Protein AF-A0A7S3UXG7-F1 (afdb_monomer)

Structure (mmCIF, N/CA/C/O backbone):
data_AF-A0A7S3UXG7-F1
#
_entry.id   AF-A0A7S3UXG7-F1
#
loop_
_atom_site.group_PDB
_atom_site.id
_atom_site.type_symbol
_atom_site.label_atom_id
_atom_site.label_alt_id
_atom_site.label_comp_id
_atom_site.label_asym_id
_atom_site.label_entity_id
_atom_site.label_seq_id
_atom_site.pdbx_PDB_ins_code
_atom_site.Cartn_x
_atom_site.Cartn_y
_atom_site.Cartn_z
_atom_site.occupancy
_atom_site.B_iso_or_equiv
_atom_site.auth_seq_id
_atom_site.auth_comp_id
_atom_site.auth_asym_id
_atom_site.auth_atom_id
_atom_site.pdbx_PDB_model_num
ATOM 1 N N . MET A 1 1 ? -5.770 1.555 41.214 1.00 48.66 1 MET A N 1
ATOM 2 C CA . MET A 1 1 ? -6.324 1.442 39.848 1.00 48.66 1 MET A CA 1
ATOM 3 C C . MET A 1 1 ? -5.325 0.732 38.926 1.00 48.66 1 MET A C 1
ATOM 5 O O . MET A 1 1 ? -5.160 1.152 37.795 1.00 48.66 1 MET A O 1
ATOM 9 N N . ALA A 1 2 ? -4.625 -0.310 39.402 1.00 50.09 2 ALA A N 1
ATOM 10 C CA . ALA A 1 2 ? -3.543 -0.955 38.643 1.00 50.09 2 ALA A CA 1
ATOM 11 C C . ALA A 1 2 ? -4.028 -2.058 37.677 1.00 50.09 2 ALA A C 1
ATOM 13 O O . ALA A 1 2 ? -3.223 -2.571 36.914 1.00 50.09 2 ALA A O 1
ATOM 14 N N . ASP A 1 3 ? -5.332 -2.357 37.670 1.00 77.38 3 ASP A N 1
ATOM 15 C CA . ASP A 1 3 ? -5.885 -3.589 37.086 1.00 77.38 3 ASP A CA 1
ATOM 16 C C . ASP A 1 3 ? -7.033 -3.326 36.084 1.00 77.38 3 ASP A C 1
ATOM 18 O O . ASP A 1 3 ? -7.837 -4.210 35.807 1.00 77.38 3 ASP A O 1
ATOM 22 N N . TYR A 1 4 ? -7.179 -2.089 35.589 1.00 90.50 4 TYR A N 1
ATOM 23 C CA . TYR A 1 4 ? -8.139 -1.779 34.521 1.00 90.50 4 TYR A CA 1
ATOM 24 C C . TYR A 1 4 ? -7.424 -1.732 33.177 1.00 90.50 4 TYR A C 1
ATOM 26 O O . TYR A 1 4 ? -6.320 -1.177 33.080 1.00 90.50 4 TYR A O 1
ATOM 34 N N . ARG A 1 5 ? -8.060 -2.287 32.140 1.00 92.25 5 ARG A N 1
ATOM 35 C CA . ARG A 1 5 ? -7.442 -2.393 30.818 1.00 92.25 5 ARG A CA 1
ATOM 36 C C . ARG A 1 5 ? -8.403 -2.110 29.677 1.00 92.25 5 ARG A C 1
ATOM 38 O O . ARG A 1 5 ? -9.498 -2.653 29.658 1.00 92.25 5 ARG A O 1
ATOM 45 N N . ALA A 1 6 ? -7.992 -1.301 28.708 1.00 94.88 6 ALA A N 1
ATOM 46 C CA . ALA A 1 6 ? -8.701 -1.186 27.437 1.00 94.88 6 ALA A CA 1
ATOM 47 C C . ALA A 1 6 ? -8.542 -2.476 26.623 1.00 94.88 6 ALA A C 1
ATOM 49 O O . ALA A 1 6 ? -7.420 -2.925 26.391 1.00 94.88 6 ALA A O 1
ATOM 50 N N . LEU A 1 7 ? -9.663 -3.075 26.220 1.00 95.19 7 LEU A N 1
ATOM 51 C CA . LEU A 1 7 ? -9.687 -4.386 25.571 1.00 95.19 7 LEU A CA 1
ATOM 52 C C . LEU A 1 7 ? -9.819 -4.270 24.063 1.00 95.19 7 LEU A C 1
ATOM 54 O O . LEU A 1 7 ? -8.951 -4.720 23.323 1.00 95.19 7 LEU A O 1
ATOM 58 N N . HIS A 1 8 ? -10.923 -3.691 23.607 1.00 97.06 8 HIS A N 1
ATOM 59 C CA . HIS A 1 8 ? -11.202 -3.579 22.188 1.00 97.06 8 HIS A CA 1
ATOM 60 C C . HIS A 1 8 ? -12.218 -2.486 21.884 1.00 97.06 8 HIS A C 1
ATOM 62 O O . HIS A 1 8 ? -12.959 -2.031 22.761 1.00 97.06 8 HIS A O 1
ATOM 68 N N . TRP A 1 9 ? -12.259 -2.105 20.609 1.00 97.88 9 TRP A N 1
ATOM 69 C CA . TRP A 1 9 ? -13.342 -1.327 20.024 1.00 97.88 9 TRP A CA 1
ATOM 70 C C . TRP A 1 9 ? -14.165 -2.205 19.082 1.00 97.88 9 TRP A C 1
ATOM 72 O O . TRP A 1 9 ? -13.602 -2.914 18.246 1.00 97.88 9 TRP A O 1
ATOM 82 N N . VAL A 1 10 ? -15.489 -2.148 19.207 1.00 97.19 10 VAL A N 1
ATOM 83 C CA . VAL A 1 10 ? -16.420 -2.889 18.349 1.00 97.19 10 VAL A CA 1
ATOM 84 C C . VAL A 1 10 ? -16.705 -2.103 17.070 1.00 97.19 10 VAL A C 1
ATOM 86 O O . VAL A 1 10 ? -17.111 -0.943 17.125 1.00 97.19 10 VAL A O 1
ATOM 89 N N . LEU A 1 11 ? -16.544 -2.751 15.920 1.00 96.50 11 LEU A N 1
ATOM 90 C CA . LEU A 1 11 ? -16.871 -2.236 14.592 1.00 96.50 11 LEU A CA 1
ATOM 91 C C . LEU A 1 11 ? -17.952 -3.097 13.947 1.00 96.50 11 LEU A C 1
ATOM 93 O O . LEU A 1 11 ? -17.881 -4.325 13.978 1.00 96.50 11 LEU A O 1
ATOM 97 N N . LYS A 1 12 ? -18.938 -2.460 13.318 1.00 94.19 12 LYS A N 1
ATOM 98 C CA . LYS A 1 12 ? -19.979 -3.149 12.551 1.00 94.19 12 LYS A CA 1
ATOM 99 C C . LYS A 1 12 ? -19.610 -3.116 11.077 1.00 94.19 12 LYS A C 1
ATOM 101 O O . LYS A 1 12 ? -19.505 -2.046 10.490 1.00 94.19 12 LYS A O 1
ATOM 106 N N . ILE A 1 13 ? -19.436 -4.286 10.480 1.00 92.88 13 ILE A N 1
ATOM 107 C CA . ILE A 1 13 ? -18.921 -4.417 9.113 1.00 92.88 13 ILE A CA 1
ATOM 108 C C . ILE A 1 13 ? -19.929 -5.119 8.201 1.00 92.88 13 ILE A C 1
ATOM 110 O O . ILE A 1 13 ? -20.633 -6.038 8.629 1.00 92.88 13 ILE A O 1
ATOM 114 N N . GLY A 1 14 ? -20.021 -4.666 6.952 1.00 87.38 14 GLY A N 1
ATOM 115 C CA . GLY A 1 14 ? -20.917 -5.210 5.933 1.00 87.38 14 GLY A CA 1
ATOM 116 C C . GLY A 1 14 ? -20.249 -6.236 5.016 1.00 87.38 14 GLY A C 1
ATOM 117 O O . GLY A 1 14 ? -20.929 -7.025 4.360 1.00 87.38 14 GLY A O 1
ATOM 118 N N . ASN A 1 15 ? -18.912 -6.279 4.978 1.00 84.44 15 ASN A N 1
ATOM 119 C CA . ASN A 1 15 ? -18.167 -7.240 4.165 1.00 84.44 15 ASN A CA 1
ATOM 120 C C . ASN A 1 15 ? -16.922 -7.768 4.893 1.00 84.44 15 ASN A C 1
ATOM 122 O O . ASN A 1 15 ? -15.821 -7.248 4.714 1.00 84.44 15 ASN A O 1
ATOM 126 N N . LEU A 1 16 ? -17.086 -8.862 5.650 1.00 88.06 16 LEU A N 1
ATOM 127 C CA . LEU A 1 16 ? -15.996 -9.483 6.411 1.00 88.06 16 LEU A CA 1
ATOM 128 C C . LEU A 1 16 ? -14.800 -9.863 5.542 1.00 88.06 16 LEU A C 1
ATOM 130 O O . LEU A 1 16 ? -13.668 -9.634 5.952 1.00 88.06 16 LEU A O 1
ATOM 134 N N . LYS A 1 17 ? -15.018 -10.378 4.329 1.00 82.81 17 LYS A N 1
ATOM 135 C CA . LYS A 1 17 ? -13.916 -10.757 3.436 1.00 82.81 17 LYS A CA 1
ATOM 136 C C . LYS A 1 17 ? -13.056 -9.552 3.038 1.00 82.81 17 LYS A C 1
ATOM 138 O O . LYS A 1 17 ? -11.830 -9.632 3.083 1.00 82.81 17 LYS A O 1
ATOM 143 N N . LYS A 1 18 ? -13.685 -8.424 2.690 1.00 81.50 18 LYS A N 1
ATOM 144 C CA . LYS A 1 18 ? -12.981 -7.168 2.389 1.00 81.50 18 LYS A CA 1
ATOM 145 C C . LYS A 1 18 ? -12.291 -6.605 3.635 1.00 81.50 18 LYS A C 1
ATOM 147 O O . LYS A 1 18 ? -11.167 -6.118 3.530 1.00 81.50 18 LYS A O 1
ATOM 152 N N . SER A 1 19 ? -12.936 -6.698 4.799 1.00 91.00 19 SER A N 1
ATOM 153 C CA . SER A 1 19 ? -12.344 -6.298 6.077 1.00 91.00 19 SER A CA 1
ATOM 154 C C . SER A 1 19 ? -11.095 -7.116 6.408 1.00 91.00 19 SER A C 1
ATOM 156 O O . SER A 1 19 ? -10.074 -6.525 6.735 1.00 91.00 19 SER A O 1
ATOM 158 N N . MET A 1 20 ? -11.132 -8.445 6.262 1.00 89.38 20 MET A N 1
ATOM 159 C CA . MET A 1 20 ? -9.969 -9.312 6.507 1.00 89.38 20 MET A CA 1
ATOM 160 C C . MET A 1 20 ? -8.801 -8.960 5.601 1.00 89.38 20 MET A C 1
ATOM 162 O O . MET A 1 20 ? -7.705 -8.729 6.100 1.00 89.38 20 MET A O 1
ATOM 166 N N . TYR A 1 21 ? -9.051 -8.794 4.300 1.00 84.69 21 TYR A N 1
ATOM 167 C CA . TYR A 1 21 ? -8.007 -8.365 3.373 1.00 84.69 21 TYR A CA 1
ATOM 168 C C . TYR A 1 21 ? -7.357 -7.049 3.817 1.00 84.69 21 TYR A C 1
ATOM 170 O O . TYR A 1 21 ? -6.138 -6.957 3.908 1.00 84.69 21 TYR A O 1
ATOM 178 N N . PHE A 1 22 ? -8.159 -6.039 4.162 1.00 92.62 22 PHE A N 1
ATOM 179 C CA . PHE A 1 22 ? -7.634 -4.767 4.653 1.00 92.62 22 PHE A CA 1
ATOM 180 C C . PHE A 1 22 ? -6.796 -4.933 5.927 1.00 92.62 22 PHE A C 1
ATOM 182 O O . PHE A 1 22 ? -5.656 -4.479 5.991 1.00 92.62 22 PHE A O 1
ATOM 189 N N . PHE A 1 23 ? -7.337 -5.586 6.951 1.00 95.75 23 PHE A N 1
ATOM 190 C CA . PHE A 1 23 ? -6.658 -5.669 8.237 1.00 95.75 23 PHE A CA 1
ATOM 191 C C . PHE A 1 23 ? -5.385 -6.515 8.182 1.00 95.75 23 PHE A C 1
ATOM 193 O O . PHE A 1 23 ? -4.381 -6.111 8.764 1.00 95.75 23 PHE A O 1
ATOM 200 N N . GLU A 1 24 ? -5.394 -7.634 7.462 1.00 90.75 24 GLU A N 1
ATOM 201 C CA . GLU A 1 24 ? -4.238 -8.528 7.364 1.00 90.75 24 GLU A CA 1
ATOM 202 C C . GLU A 1 24 ? -3.184 -8.006 6.389 1.00 90.75 24 GLU A C 1
ATOM 204 O O . GLU A 1 24 ? -1.995 -8.047 6.693 1.00 90.75 24 GLU A O 1
ATOM 209 N N . LYS A 1 25 ? -3.605 -7.501 5.223 1.00 85.12 25 LYS A N 1
ATOM 210 C CA . LYS A 1 25 ? -2.688 -7.152 4.127 1.00 85.12 25 LYS A CA 1
ATOM 211 C C . LYS A 1 25 ? -2.282 -5.687 4.122 1.00 85.12 25 LYS A C 1
ATOM 213 O O . LYS A 1 25 ? -1.212 -5.367 3.620 1.00 85.12 25 LYS A O 1
ATOM 218 N N . VAL A 1 26 ? -3.105 -4.788 4.667 1.00 89.88 26 VAL A N 1
ATOM 219 C CA . VAL A 1 26 ? -2.778 -3.355 4.746 1.00 89.88 26 VAL A CA 1
ATOM 220 C C . VAL A 1 26 ? -2.238 -3.004 6.126 1.00 89.88 26 VAL A C 1
ATOM 222 O O . VAL A 1 26 ? -1.172 -2.397 6.213 1.00 89.88 26 VAL A O 1
ATOM 225 N N . LEU A 1 27 ? -2.916 -3.416 7.202 1.00 95.94 27 LEU A N 1
ATOM 226 C CA . LEU A 1 27 ? -2.550 -3.032 8.576 1.00 95.94 27 LEU A CA 1
ATOM 227 C C . LEU A 1 27 ? -1.674 -4.054 9.329 1.00 95.94 27 LEU A C 1
ATOM 229 O O . LEU A 1 27 ? -1.274 -3.791 10.465 1.00 95.94 27 LEU A O 1
ATOM 233 N N . ASP A 1 28 ? -1.346 -5.192 8.710 1.00 94.38 28 ASP A N 1
ATOM 234 C CA . ASP A 1 28 ? -0.580 -6.301 9.306 1.00 94.38 28 ASP A CA 1
ATOM 235 C C . ASP A 1 28 ? -1.151 -6.789 10.653 1.00 94.38 28 ASP A C 1
ATOM 237 O O . ASP A 1 28 ? -0.410 -7.104 11.590 1.00 94.38 28 ASP A O 1
ATOM 241 N N . LEU A 1 29 ? -2.478 -6.797 10.787 1.00 94.81 29 LEU A N 1
ATOM 242 C CA . LEU A 1 29 ? -3.178 -7.372 11.934 1.00 94.81 29 LEU A CA 1
ATOM 243 C C . LEU A 1 29 ? -3.470 -8.854 11.695 1.00 94.81 29 LEU A C 1
ATOM 245 O O . LEU A 1 29 ? -3.485 -9.327 10.564 1.00 94.81 29 LEU A O 1
ATOM 249 N N . LYS A 1 30 ? -3.722 -9.595 12.772 1.00 92.50 30 LYS A N 1
ATOM 250 C CA . LYS A 1 30 ? -4.006 -11.031 12.722 1.00 92.50 30 LYS A CA 1
ATOM 251 C C . LYS A 1 30 ? -5.355 -11.331 13.338 1.00 92.50 30 LYS A C 1
ATOM 253 O O . LYS A 1 30 ? -5.694 -10.758 14.375 1.00 92.50 30 LYS A O 1
ATOM 258 N N . VAL A 1 31 ? -6.076 -12.281 12.750 1.00 93.12 31 VAL A N 1
ATOM 259 C CA . VAL A 1 31 ? -7.220 -12.908 13.415 1.00 93.12 31 VAL A CA 1
ATOM 260 C C . VAL A 1 31 ? -6.725 -13.599 14.684 1.00 93.12 31 VAL A C 1
ATOM 262 O O . VAL A 1 31 ? -5.850 -14.462 14.643 1.00 93.12 31 VAL A O 1
ATOM 265 N N . LEU A 1 32 ? -7.272 -13.190 15.824 1.00 92.44 32 LEU A N 1
ATOM 266 C CA . LEU A 1 32 ? -6.944 -13.738 17.139 1.00 92.44 32 LEU A CA 1
ATOM 267 C C . LEU A 1 32 ? -7.900 -14.883 17.485 1.00 92.44 32 LEU A C 1
ATOM 269 O O . LEU A 1 32 ? -7.478 -15.946 17.939 1.00 92.44 32 LEU A O 1
ATOM 273 N N . ARG A 1 33 ? -9.193 -14.674 17.223 1.00 91.06 33 ARG A N 1
ATOM 274 C CA . ARG A 1 33 ? -10.257 -15.676 17.346 1.00 91.06 33 ARG A CA 1
ATOM 275 C C . ARG A 1 33 ? -11.465 -15.281 16.503 1.00 91.06 33 ARG A C 1
ATOM 277 O O . ARG A 1 33 ? -11.687 -14.093 16.249 1.00 91.06 33 ARG A O 1
ATOM 284 N N . HIS A 1 34 ? -12.254 -16.275 16.114 1.00 91.38 34 HIS A N 1
ATOM 285 C CA . HIS A 1 34 ? -13.481 -16.098 15.349 1.00 91.38 34 HIS A CA 1
ATOM 286 C C . HIS A 1 34 ? -14.604 -16.956 15.938 1.00 91.38 34 HIS A C 1
ATOM 288 O O . HIS A 1 34 ? -14.400 -18.119 16.268 1.00 91.38 34 HIS A O 1
ATOM 294 N N . GLU A 1 35 ? -15.791 -16.376 16.086 1.00 87.81 35 GLU A N 1
ATOM 295 C CA . GLU A 1 35 ? -16.951 -17.023 16.698 1.00 87.81 35 GLU A CA 1
ATOM 296 C C . GLU A 1 35 ? -18.197 -16.796 15.835 1.00 87.81 35 GLU A C 1
ATOM 298 O O . GLU A 1 35 ? -18.494 -15.671 15.427 1.00 87.81 35 GLU A O 1
ATOM 303 N N . GLU A 1 36 ? -18.945 -17.869 15.583 1.00 86.88 36 GLU A N 1
ATOM 304 C CA . GLU A 1 36 ? -20.207 -17.856 14.838 1.00 86.88 36 GLU A CA 1
ATOM 305 C C . GLU A 1 36 ? -21.389 -18.025 15.796 1.00 86.88 36 GLU A C 1
ATOM 307 O O . GLU A 1 36 ? -21.421 -18.939 16.624 1.00 86.88 36 GLU A O 1
ATOM 312 N N . PHE A 1 37 ? -22.402 -17.175 15.643 1.00 84.81 37 PHE A N 1
ATOM 313 C CA . PHE A 1 37 ? -23.606 -17.172 16.463 1.00 84.81 37 PHE A CA 1
ATOM 314 C C . PHE A 1 37 ? -24.839 -17.328 15.575 1.00 84.81 37 PHE A C 1
ATOM 316 O O . PHE A 1 37 ? -25.074 -16.560 14.643 1.00 84.81 37 PHE A O 1
ATOM 323 N N . LEU A 1 38 ? -25.668 -18.326 15.883 1.00 82.81 38 LEU A N 1
ATOM 324 C CA . LEU A 1 38 ? -26.863 -18.635 15.088 1.00 82.81 38 LEU A CA 1
ATOM 325 C C . LEU A 1 38 ? -28.061 -17.728 15.411 1.00 82.81 38 LEU A C 1
ATOM 327 O O . LEU A 1 38 ? -29.031 -17.702 14.656 1.00 82.81 38 LEU A O 1
ATOM 331 N N . THR A 1 39 ? -28.004 -16.995 16.523 1.00 79.31 39 THR A N 1
ATOM 332 C CA . THR A 1 39 ? -29.061 -16.095 16.997 1.00 79.31 39 THR A CA 1
ATOM 333 C C . THR A 1 39 ? -28.461 -14.798 17.532 1.00 79.31 39 THR A C 1
ATOM 335 O O . THR A 1 39 ? -27.312 -14.783 17.983 1.00 79.31 39 THR A O 1
ATOM 338 N N . GLY A 1 40 ? -29.255 -13.723 17.533 1.00 78.31 40 GLY A N 1
ATOM 339 C CA . GLY A 1 40 ? -28.877 -12.454 18.159 1.00 78.31 40 GLY A CA 1
ATOM 340 C C . GLY A 1 40 ? -28.509 -12.598 19.642 1.00 78.31 40 GLY A C 1
ATOM 341 O O . GLY A 1 40 ? -28.889 -13.565 20.308 1.00 78.31 40 GLY A O 1
ATOM 342 N N . CYS A 1 41 ? -27.746 -11.634 20.154 1.00 77.31 41 CYS A N 1
ATOM 343 C CA . CYS A 1 41 ? -27.232 -11.649 21.523 1.00 77.31 41 CYS A CA 1
ATOM 344 C C . CYS A 1 41 ? -28.155 -10.899 22.501 1.00 77.31 41 CYS A C 1
ATOM 346 O O . CYS A 1 41 ? -28.606 -9.795 22.202 1.00 77.31 41 CYS A O 1
ATOM 348 N N . GLU A 1 42 ? -28.375 -11.450 23.701 1.00 72.94 42 GLU A N 1
ATOM 349 C CA . GLU A 1 42 ? -29.218 -10.841 24.747 1.00 72.94 42 GLU A CA 1
ATOM 350 C C . GLU A 1 42 ? -28.685 -9.482 25.231 1.00 72.94 42 GLU A C 1
ATOM 352 O O . GLU A 1 42 ? -29.456 -8.541 25.397 1.00 72.94 42 GLU A O 1
ATOM 357 N N . ALA A 1 43 ? -27.363 -9.334 25.362 1.00 70.50 43 ALA A N 1
ATOM 358 C CA . ALA A 1 43 ? -26.721 -8.048 25.662 1.00 70.50 43 ALA A CA 1
ATOM 359 C C . ALA A 1 43 ? -26.606 -7.123 24.441 1.00 70.50 43 ALA A C 1
ATOM 361 O O . ALA A 1 43 ? -25.881 -6.125 24.478 1.00 70.50 43 ALA A O 1
ATOM 362 N N . THR A 1 44 ? -27.283 -7.448 23.335 1.00 80.00 44 THR A N 1
ATOM 363 C CA . THR A 1 44 ? -27.235 -6.692 22.077 1.00 80.00 44 THR A CA 1
ATOM 364 C C . THR A 1 44 ? -25.805 -6.470 21.575 1.00 80.00 44 THR A C 1
ATOM 366 O O . THR A 1 44 ? -25.498 -5.439 20.985 1.00 80.00 44 THR A O 1
ATOM 369 N N . CYS A 1 45 ? -24.899 -7.434 21.802 1.00 78.19 45 CYS A N 1
ATOM 370 C CA . CYS A 1 45 ? -23.504 -7.347 21.348 1.00 78.19 45 CYS A CA 1
ATOM 371 C C . CYS A 1 45 ? -23.396 -7.140 19.834 1.00 78.19 45 CYS A C 1
ATOM 373 O O . CYS A 1 45 ? -22.495 -6.454 19.366 1.00 78.19 45 CYS A O 1
ATOM 375 N N . ASN A 1 46 ? -24.345 -7.685 19.071 1.00 84.62 46 ASN A N 1
ATOM 376 C CA . ASN A 1 46 ? -24.410 -7.494 17.632 1.00 84.62 46 ASN A CA 1
ATOM 377 C C . ASN A 1 46 ? -25.287 -6.305 17.206 1.00 84.62 46 ASN A C 1
ATOM 379 O O . ASN A 1 46 ? -25.430 -6.054 16.013 1.00 84.62 46 ASN A O 1
ATOM 383 N N . GLY A 1 47 ? -25.841 -5.549 18.157 1.00 85.75 47 GLY A N 1
ATOM 384 C CA . GLY A 1 47 ? -26.819 -4.486 17.938 1.00 85.75 47 GLY A CA 1
ATOM 385 C C . GLY A 1 47 ? -28.272 -4.983 18.010 1.00 85.75 47 GLY A C 1
ATOM 386 O O . GLY A 1 47 ? -28.538 -6.049 18.565 1.00 85.75 47 GLY A O 1
ATOM 387 N N . PRO A 1 48 ? -29.238 -4.236 17.443 1.00 85.81 48 PRO A N 1
ATOM 388 C CA . PRO A 1 48 ? -30.669 -4.552 17.525 1.00 85.81 48 PRO A CA 1
ATOM 389 C C . PRO A 1 48 ? -31.109 -5.691 16.579 1.00 85.81 48 PRO A C 1
ATOM 391 O O . PRO A 1 48 ? -32.286 -5.784 16.225 1.00 85.81 48 PRO A O 1
ATOM 394 N N . TYR A 1 49 ? -30.184 -6.536 16.115 1.00 85.62 49 TYR A N 1
ATOM 395 C CA . TYR A 1 49 ? -30.438 -7.525 15.068 1.00 85.62 49 TYR A CA 1
ATOM 396 C C . TYR A 1 49 ? -30.618 -8.926 15.661 1.00 85.62 49 TYR A C 1
ATOM 398 O O . TYR A 1 49 ? -29.780 -9.422 16.408 1.00 85.62 49 TYR A O 1
ATOM 406 N N . ALA A 1 50 ? -31.712 -9.593 15.294 1.00 81.56 50 ALA A N 1
ATOM 407 C CA . ALA A 1 50 ? -32.058 -10.916 15.823 1.00 81.56 50 ALA A CA 1
ATOM 408 C C . ALA A 1 50 ? -31.424 -12.093 15.051 1.00 81.56 50 ALA A C 1
ATOM 410 O O . ALA A 1 50 ? -31.515 -13.236 15.500 1.00 81.56 50 ALA A O 1
ATOM 411 N N . GLY A 1 51 ? -30.840 -11.825 13.878 1.00 82.94 51 GLY A N 1
ATOM 412 C CA . GLY A 1 51 ? -30.311 -12.838 12.963 1.00 82.94 51 GLY A CA 1
ATOM 413 C C . GLY A 1 51 ? -28.983 -13.457 13.401 1.00 82.94 51 GLY A C 1
ATOM 414 O O . GLY A 1 51 ? -28.423 -13.110 14.441 1.00 82.94 51 GLY A O 1
ATOM 415 N N . ALA A 1 52 ? -28.482 -14.378 12.576 1.00 86.19 52 ALA A N 1
ATOM 416 C CA . ALA A 1 52 ? -27.140 -14.922 12.729 1.00 86.19 52 ALA A CA 1
ATOM 417 C C . ALA A 1 52 ? -26.085 -13.824 12.534 1.00 86.19 52 ALA A C 1
ATOM 419 O O . ALA A 1 52 ? -26.276 -12.882 11.756 1.00 86.19 52 ALA A O 1
ATOM 420 N N . TRP A 1 53 ? -24.959 -13.963 13.221 1.00 90.06 53 TRP A N 1
ATOM 421 C CA . TRP A 1 53 ? -23.855 -13.012 13.178 1.00 90.06 53 TRP A CA 1
ATOM 422 C C . TRP A 1 53 ? -22.545 -13.706 13.539 1.00 90.06 53 TRP A C 1
ATOM 424 O O . TRP A 1 53 ? -22.541 -14.803 14.094 1.00 90.06 53 TRP A O 1
ATOM 434 N N . SER A 1 54 ? -21.429 -13.061 13.229 1.00 91.12 54 SER A N 1
ATOM 435 C CA . SER A 1 54 ? -20.107 -13.522 13.633 1.00 91.12 54 SER A CA 1
ATOM 436 C C . SER A 1 54 ? -19.324 -12.416 14.318 1.00 91.12 54 SER A C 1
ATOM 438 O O . SER A 1 54 ? -19.486 -11.234 13.996 1.00 91.12 54 SER A O 1
ATOM 440 N N . LYS A 1 55 ? -18.437 -12.830 15.218 1.00 93.00 55 LYS A N 1
ATOM 441 C CA . LYS A 1 55 ? -17.477 -11.987 15.918 1.00 93.00 55 LYS A CA 1
ATOM 442 C C . LYS A 1 55 ? -16.068 -12.398 15.513 1.00 93.00 55 LYS A C 1
ATOM 444 O O . LYS A 1 55 ? -15.693 -13.552 15.700 1.00 93.00 55 LYS A O 1
ATOM 449 N N . THR A 1 56 ? -15.282 -11.460 15.002 1.00 94.75 56 THR A N 1
ATOM 450 C CA . THR A 1 56 ? -13.865 -11.693 14.695 1.00 94.75 56 THR A CA 1
ATOM 451 C C . THR A 1 56 ? -13.013 -10.712 15.475 1.00 94.75 56 THR A C 1
ATOM 453 O O . THR A 1 56 ? -13.132 -9.506 15.279 1.00 94.75 56 THR A O 1
ATOM 456 N N . MET A 1 57 ? -12.137 -11.223 16.333 1.00 96.06 57 MET A N 1
ATOM 457 C CA . MET A 1 57 ? -11.159 -10.398 17.035 1.00 96.06 57 MET A CA 1
ATOM 458 C C . MET A 1 57 ? -9.901 -10.278 16.190 1.00 96.06 57 MET A C 1
ATOM 460 O O . MET A 1 57 ? -9.345 -11.299 15.781 1.00 96.06 57 MET A O 1
ATOM 464 N N . ILE A 1 58 ? -9.442 -9.053 15.943 1.00 95.88 58 ILE A N 1
ATOM 465 C CA . ILE A 1 58 ? -8.258 -8.782 15.124 1.00 95.88 58 ILE A CA 1
ATOM 466 C C . ILE A 1 58 ? -7.309 -7.812 15.829 1.00 95.88 58 ILE A C 1
ATOM 468 O O . ILE A 1 58 ? -7.735 -6.799 16.382 1.00 95.88 58 ILE A O 1
ATOM 472 N N . GLY A 1 59 ? -6.013 -8.117 15.833 1.00 95.25 59 GLY A N 1
ATOM 473 C CA . GLY A 1 59 ? -5.013 -7.308 16.534 1.00 95.25 59 GLY A CA 1
ATOM 474 C C . GLY A 1 59 ? -3.576 -7.734 16.242 1.00 95.25 59 GLY A C 1
ATOM 475 O O . GLY A 1 59 ? -3.336 -8.639 15.444 1.00 95.25 59 GLY A O 1
ATOM 476 N N . LYS A 1 60 ? -2.603 -7.070 16.877 1.00 91.25 60 LYS A N 1
ATOM 477 C CA . LYS A 1 60 ? -1.163 -7.364 16.704 1.00 91.25 60 LYS A CA 1
ATOM 478 C C . LYS A 1 60 ? -0.660 -8.509 17.581 1.00 91.25 60 LYS A C 1
ATOM 480 O O . LYS A 1 60 ? 0.333 -9.152 17.247 1.00 91.25 60 LYS A O 1
ATOM 485 N N . GLY A 1 61 ? -1.364 -8.794 18.670 1.00 89.81 61 GLY A N 1
ATOM 486 C CA . GLY A 1 61 ? -1.015 -9.852 19.604 1.00 89.81 61 GLY A CA 1
ATOM 487 C C . GLY A 1 61 ? -2.213 -10.305 20.435 1.00 89.81 61 GLY A C 1
ATOM 488 O O . GLY A 1 61 ? -3.329 -9.837 20.210 1.00 89.81 61 GLY A O 1
ATOM 489 N N . PRO A 1 62 ? -2.002 -11.234 21.382 1.00 90.06 62 PRO A N 1
ATOM 490 C CA . PRO A 1 62 ? -3.071 -11.798 22.199 1.00 90.06 62 PRO A CA 1
ATOM 491 C C . PRO A 1 62 ? -3.847 -10.728 22.981 1.00 90.06 62 PRO A C 1
ATOM 493 O O . PRO A 1 62 ? -3.244 -9.882 23.639 1.00 90.06 62 PRO A O 1
ATOM 496 N N . GLU A 1 63 ? -5.179 -10.836 23.009 1.00 91.38 63 GLU A N 1
ATOM 497 C CA . GLU A 1 63 ? -6.103 -9.910 23.700 1.00 91.38 63 GLU A CA 1
ATOM 498 C C . GLU A 1 63 ? -5.834 -9.748 25.207 1.00 91.38 63 GLU A C 1
ATOM 500 O O . GLU A 1 63 ? -6.333 -8.815 25.834 1.00 91.38 63 GLU A O 1
ATOM 505 N N . LYS A 1 64 ? -5.065 -10.656 25.819 1.00 87.69 64 LYS A N 1
ATOM 506 C CA . LYS A 1 64 ? -4.618 -10.550 27.217 1.00 87.69 64 LYS A CA 1
ATOM 507 C C . LYS A 1 64 ? -3.604 -9.427 27.453 1.00 87.69 64 LYS A C 1
ATOM 509 O O . LYS A 1 64 ? -3.511 -8.911 28.559 1.00 87.69 64 LYS A O 1
ATOM 514 N N . GLU A 1 65 ? -2.840 -9.077 26.427 1.00 87.31 65 GLU A N 1
ATOM 515 C CA . GLU A 1 65 ? -1.715 -8.139 26.503 1.00 87.31 65 GLU A CA 1
ATOM 516 C C . GLU A 1 65 ? -1.928 -6.932 25.585 1.00 87.31 65 GLU A C 1
ATOM 518 O O . GLU A 1 65 ? -1.394 -5.862 25.862 1.00 87.31 65 GLU A O 1
ATOM 523 N N . HIS A 1 66 ? -2.751 -7.090 24.545 1.00 92.25 66 HIS A N 1
ATOM 524 C CA . HIS A 1 66 ? -2.968 -6.092 23.508 1.00 92.25 66 HIS A CA 1
ATOM 525 C C . HIS A 1 66 ? -4.427 -5.659 23.399 1.00 92.25 66 HIS A C 1
ATOM 527 O O . HIS A 1 66 ? -5.354 -6.417 23.700 1.00 92.25 66 HIS A O 1
ATOM 533 N N . PHE A 1 67 ? -4.609 -4.441 22.906 1.00 96.19 67 PHE A N 1
ATOM 534 C CA . PHE A 1 67 ? -5.863 -3.949 22.375 1.00 96.19 67 PHE A CA 1
ATOM 535 C C . PHE A 1 67 ? -6.181 -4.627 21.034 1.00 96.19 67 PHE A C 1
ATOM 537 O O . PHE A 1 67 ? -5.291 -4.917 20.229 1.00 96.19 67 PHE A O 1
ATOM 544 N N . ALA A 1 68 ? -7.464 -4.863 20.780 1.00 97.06 68 ALA A N 1
ATOM 545 C CA . ALA A 1 68 ? -7.950 -5.467 19.544 1.00 97.06 68 ALA A CA 1
ATOM 546 C C . ALA A 1 68 ? -9.115 -4.672 18.942 1.00 97.06 68 ALA A C 1
ATOM 548 O O . ALA A 1 68 ? -9.696 -3.782 19.562 1.00 97.06 68 ALA A O 1
ATOM 549 N N . LEU A 1 69 ? -9.497 -5.020 17.720 1.00 97.81 69 LEU A N 1
ATOM 550 C CA . LEU A 1 69 ? -10.784 -4.640 17.153 1.00 97.81 69 LEU A CA 1
ATOM 551 C C . LEU A 1 69 ? -11.703 -5.857 17.185 1.00 97.81 69 LEU A C 1
ATOM 553 O O . LEU A 1 69 ? -11.304 -6.954 16.793 1.00 97.81 69 LEU A O 1
ATOM 557 N N . GLU A 1 70 ? -12.930 -5.658 17.655 1.00 97.19 70 GLU A N 1
ATOM 558 C CA . GLU A 1 70 ? -14.003 -6.643 17.552 1.00 97.19 70 GLU A CA 1
ATOM 559 C C . GLU A 1 70 ? -14.814 -6.337 16.295 1.00 97.19 70 GLU A C 1
ATOM 561 O O . GLU A 1 70 ? -15.491 -5.315 16.218 1.00 97.19 70 GLU A O 1
ATOM 566 N N . LEU A 1 71 ? -14.757 -7.214 15.299 1.00 96.69 71 LEU A N 1
ATOM 567 C CA . LEU A 1 71 ? -15.528 -7.067 14.073 1.00 96.69 71 LEU A CA 1
ATOM 568 C C . LEU A 1 71 ? -16.829 -7.852 14.181 1.00 96.69 71 LEU A C 1
ATOM 570 O O . LEU A 1 71 ? -16.828 -9.084 14.219 1.00 96.69 71 LEU A O 1
ATOM 574 N N . THR A 1 72 ? -17.934 -7.122 14.177 1.00 95.06 72 THR A N 1
ATOM 575 C CA . THR A 1 72 ? -19.289 -7.657 14.211 1.00 95.06 72 THR A CA 1
ATOM 576 C C . THR A 1 72 ? -19.862 -7.658 12.803 1.00 95.06 72 THR A C 1
ATOM 578 O O . THR A 1 72 ? -20.148 -6.606 12.225 1.00 95.06 72 THR A O 1
ATOM 581 N N . TYR A 1 73 ? -20.071 -8.855 12.260 1.00 92.62 73 TYR A N 1
ATOM 582 C CA . TYR A 1 73 ? -20.717 -9.064 10.969 1.00 92.62 73 TYR A CA 1
ATOM 583 C C . TYR A 1 73 ? -22.097 -9.689 11.179 1.00 92.62 73 TYR A C 1
ATOM 585 O O . TYR A 1 73 ? -22.201 -10.813 11.665 1.00 92.62 73 TYR A O 1
ATOM 593 N N . ASN A 1 74 ? -23.159 -8.976 10.807 1.00 90.38 74 ASN A N 1
ATOM 594 C CA . ASN A 1 74 ? -24.527 -9.494 10.846 1.00 90.38 74 ASN A CA 1
ATOM 595 C C . ASN A 1 74 ? -24.897 -10.037 9.460 1.00 90.38 74 ASN A C 1
ATOM 597 O O . ASN A 1 74 ? -24.825 -9.305 8.472 1.00 90.38 74 ASN A O 1
ATOM 601 N N . TYR A 1 75 ? -25.314 -11.302 9.373 1.00 83.94 75 TYR A N 1
ATOM 602 C CA . TYR A 1 75 ? -25.634 -11.917 8.083 1.00 83.94 75 TYR A CA 1
ATOM 603 C C . TYR A 1 75 ? -26.800 -11.194 7.401 1.00 83.94 75 TYR A C 1
ATOM 605 O O . TYR A 1 75 ? -27.822 -10.898 8.022 1.00 83.94 75 TYR A O 1
ATOM 613 N N . GLY A 1 76 ? -26.644 -10.931 6.101 1.00 80.38 76 GLY A N 1
ATOM 614 C CA . GLY A 1 76 ? -27.633 -10.212 5.296 1.00 80.38 76 GLY A CA 1
ATOM 615 C C . GLY A 1 76 ? -27.631 -8.689 5.474 1.00 80.38 76 GLY A C 1
ATOM 616 O O . GLY A 1 76 ? -28.474 -8.029 4.871 1.00 80.38 76 GLY A O 1
ATOM 617 N N . ILE A 1 77 ? -26.709 -8.129 6.266 1.00 84.19 77 ILE A N 1
ATOM 618 C CA . ILE A 1 77 ? -26.481 -6.682 6.364 1.00 84.19 77 ILE A CA 1
ATOM 619 C C . ILE A 1 77 ? -25.156 -6.364 5.669 1.00 84.19 77 ILE A C 1
ATOM 621 O O . ILE A 1 77 ? -24.092 -6.747 6.144 1.00 84.19 77 ILE A O 1
ATOM 625 N N . ASP A 1 78 ? -25.228 -5.681 4.530 1.00 78.44 78 ASP A N 1
ATOM 626 C CA . ASP A 1 78 ? -24.098 -5.386 3.638 1.00 78.44 78 ASP A CA 1
ATOM 627 C C . ASP A 1 78 ? -23.482 -3.994 3.854 1.00 78.44 78 ASP A C 1
ATOM 629 O O . ASP A 1 78 ? -22.488 -3.644 3.218 1.00 78.44 78 ASP A O 1
ATOM 633 N N . GLY A 1 79 ? -24.032 -3.215 4.786 1.00 83.00 79 GLY A N 1
ATOM 634 C CA . GLY A 1 79 ? -23.503 -1.922 5.194 1.00 83.00 79 GLY A CA 1
ATOM 635 C C . GLY A 1 79 ? -24.305 -1.294 6.329 1.00 83.00 79 GLY A C 1
ATOM 636 O O . GLY A 1 79 ? -25.429 -1.700 6.634 1.00 83.00 79 GLY A O 1
ATOM 637 N N . TYR A 1 80 ? -23.721 -0.274 6.952 1.00 85.19 80 TYR A N 1
ATOM 638 C CA . TYR A 1 80 ? -24.341 0.486 8.035 1.00 85.19 80 TYR A CA 1
ATOM 639 C C . TYR A 1 80 ? -24.353 1.971 7.693 1.00 85.19 80 TYR A C 1
ATOM 641 O O . TYR A 1 80 ? -23.481 2.474 6.990 1.00 85.19 80 TYR A O 1
ATOM 649 N N . GLU A 1 81 ? -25.360 2.673 8.198 1.00 85.50 81 GLU A N 1
ATOM 650 C CA . GLU A 1 81 ? -25.421 4.131 8.145 1.00 85.50 81 GLU A CA 1
ATOM 651 C C . GLU A 1 81 ? -24.416 4.717 9.138 1.00 85.50 81 GLU A C 1
ATOM 653 O O . GLU A 1 81 ? -24.402 4.304 10.303 1.00 85.50 81 GLU A O 1
ATOM 658 N N . PHE A 1 82 ? -23.595 5.655 8.669 1.00 89.44 82 PHE A N 1
ATOM 659 C CA . PHE A 1 82 ? -22.561 6.317 9.457 1.00 89.44 82 PHE A CA 1
ATOM 660 C C . PHE A 1 82 ? -23.038 7.656 9.979 1.00 89.44 82 PHE A C 1
ATOM 662 O O . PHE A 1 82 ? -23.615 8.444 9.232 1.00 89.44 82 PHE A O 1
ATOM 669 N N . GLY A 1 83 ? -22.751 7.894 11.252 1.00 90.88 83 GLY A N 1
ATOM 670 C CA . GLY A 1 83 ? -22.904 9.195 11.866 1.00 90.88 83 GLY A CA 1
ATOM 671 C C . GLY A 1 83 ? -21.609 10.002 11.768 1.00 90.88 83 GLY A C 1
ATOM 672 O O . GLY A 1 83 ? -20.808 9.818 10.849 1.00 90.88 83 GLY A O 1
ATOM 673 N N . ASN A 1 84 ? -21.395 10.904 12.722 1.00 92.88 84 ASN A N 1
ATOM 674 C CA . ASN A 1 84 ? -20.181 11.717 12.827 1.00 92.88 84 ASN A CA 1
ATOM 675 C C . ASN A 1 84 ? -19.327 11.378 14.064 1.00 92.88 84 ASN A C 1
ATOM 677 O O . ASN A 1 84 ? -18.334 12.066 14.308 1.00 92.88 84 ASN A O 1
ATOM 681 N N . ASP A 1 85 ? -19.729 10.364 14.829 1.00 95.62 85 ASP A N 1
ATOM 682 C CA . ASP A 1 85 ? -19.223 10.020 16.154 1.00 95.62 85 ASP A CA 1
ATOM 683 C C . ASP A 1 85 ? -17.758 9.544 16.136 1.00 95.62 85 ASP A C 1
ATOM 685 O O . ASP A 1 85 ? -16.880 10.185 16.718 1.00 95.62 85 ASP A O 1
ATOM 689 N N . LEU A 1 86 ? -17.446 8.469 15.409 1.00 96.12 86 LEU A N 1
ATOM 690 C CA . LEU A 1 86 ? -16.087 7.942 15.287 1.00 96.12 86 LEU A CA 1
ATOM 691 C C . LEU A 1 86 ? -15.294 8.709 14.215 1.00 96.12 86 LEU A C 1
ATOM 693 O O . LEU A 1 86 ? -15.631 8.684 13.034 1.00 96.12 86 LEU A O 1
ATOM 697 N N . ILE A 1 87 ? -14.194 9.350 14.614 1.00 95.94 87 ILE A N 1
ATOM 698 C CA . ILE A 1 87 ? -13.313 10.098 13.703 1.00 95.94 87 ILE A CA 1
ATOM 699 C C . ILE A 1 87 ? -12.352 9.144 12.997 1.00 95.94 87 ILE A C 1
ATOM 701 O O . ILE A 1 87 ? -12.255 9.146 11.771 1.00 95.94 87 ILE A O 1
ATOM 705 N N . CYS A 1 88 ? -11.606 8.359 13.777 1.00 97.25 88 CYS A N 1
ATOM 706 C CA . CYS A 1 88 ? -10.680 7.355 13.265 1.00 97.25 88 CYS A CA 1
ATOM 707 C C . CYS A 1 88 ? -10.203 6.407 14.368 1.00 97.25 88 CYS A C 1
ATOM 709 O O . CYS A 1 88 ? -10.223 6.746 15.554 1.00 97.25 88 CYS A O 1
ATOM 711 N N . ILE A 1 89 ? -9.659 5.264 13.959 1.00 98.00 89 ILE A N 1
ATOM 712 C CA . ILE A 1 89 ? -8.823 4.409 14.809 1.00 98.00 89 ILE A CA 1
ATOM 713 C C . ILE A 1 89 ? -7.365 4.619 14.407 1.00 98.00 89 ILE A C 1
ATOM 715 O O . ILE A 1 89 ? -7.019 4.471 13.235 1.00 98.00 89 ILE A O 1
ATOM 719 N N . ALA A 1 90 ? -6.514 4.978 15.366 1.00 97.81 90 ALA A N 1
ATOM 720 C CA . ALA A 1 90 ? -5.119 5.304 15.121 1.00 97.81 90 ALA A CA 1
ATOM 721 C C . ALA A 1 90 ? -4.160 4.194 15.569 1.00 97.81 90 ALA A C 1
ATOM 723 O O . ALA A 1 90 ? -4.224 3.730 16.711 1.00 97.81 90 ALA A O 1
ATOM 724 N N . LEU A 1 91 ? -3.228 3.835 14.687 1.00 97.31 91 LEU A N 1
ATOM 725 C CA . LEU A 1 91 ? -2.163 2.865 14.921 1.00 97.31 91 LEU A CA 1
ATOM 726 C C . LEU A 1 91 ? -0.798 3.522 14.697 1.00 97.31 91 LEU A C 1
ATOM 728 O O . LEU A 1 91 ? -0.625 4.339 13.797 1.00 97.31 91 LEU A O 1
ATOM 732 N N . SER A 1 92 ? 0.179 3.161 15.515 1.00 95.50 92 SER A N 1
ATOM 733 C CA . SER A 1 92 ? 1.585 3.518 15.349 1.00 95.50 92 SER A CA 1
ATOM 734 C C . SER A 1 92 ? 2.262 2.511 14.426 1.00 95.50 92 SER A C 1
ATOM 736 O O . SER A 1 92 ? 2.253 1.323 14.734 1.00 95.50 92 SER A O 1
ATOM 738 N N . GLY A 1 93 ? 2.908 2.970 13.354 1.00 94.50 93 GLY A N 1
ATOM 739 C CA . GLY A 1 93 ? 3.592 2.073 12.423 1.00 94.50 93 GLY A CA 1
ATOM 740 C C . GLY A 1 93 ? 4.487 2.775 11.405 1.00 94.50 93 GLY A C 1
ATOM 741 O O . GLY A 1 93 ? 4.758 3.977 11.494 1.00 94.50 93 GLY A O 1
ATOM 742 N N . ASP A 1 94 ? 4.936 2.005 10.413 1.00 95.44 94 ASP A N 1
ATOM 743 C CA . ASP A 1 94 ? 5.623 2.528 9.233 1.00 95.44 94 ASP A CA 1
ATOM 744 C C . ASP A 1 94 ? 4.598 3.154 8.276 1.00 95.44 94 ASP A C 1
ATOM 746 O O . ASP A 1 94 ? 3.824 2.467 7.601 1.00 95.44 94 ASP A O 1
ATOM 750 N N . VAL A 1 95 ? 4.580 4.485 8.256 1.00 96.19 95 VAL A N 1
ATOM 751 C CA . VAL A 1 95 ? 3.627 5.291 7.489 1.00 96.19 95 VAL A CA 1
ATOM 752 C C . VAL A 1 95 ? 3.804 5.085 5.982 1.00 96.19 95 VAL A C 1
ATOM 754 O O . VAL A 1 95 ? 2.811 4.921 5.273 1.00 96.19 95 VAL A O 1
ATOM 757 N N . ASP A 1 96 ? 5.044 5.044 5.492 1.00 91.62 96 ASP A N 1
ATOM 758 C CA . ASP A 1 96 ? 5.331 4.940 4.060 1.00 91.62 96 ASP A CA 1
ATOM 759 C C . ASP A 1 96 ? 5.049 3.528 3.540 1.00 91.62 96 ASP A C 1
ATOM 761 O O . ASP A 1 96 ? 4.422 3.370 2.488 1.00 91.62 96 ASP A O 1
ATOM 765 N N . ALA A 1 97 ? 5.446 2.495 4.290 1.00 90.62 97 ALA A N 1
ATOM 766 C CA . ALA A 1 97 ? 5.149 1.112 3.929 1.00 90.62 97 ALA A CA 1
ATOM 767 C C . ALA A 1 97 ? 3.637 0.836 3.959 1.00 90.62 97 ALA A C 1
ATOM 769 O O . ALA A 1 97 ? 3.097 0.198 3.053 1.00 90.62 97 ALA A O 1
ATOM 770 N N . THR A 1 98 ? 2.924 1.356 4.964 1.00 94.00 98 THR A N 1
ATOM 771 C CA . THR A 1 98 ? 1.467 1.176 5.056 1.00 94.00 98 THR A CA 1
ATOM 772 C C . THR A 1 98 ? 0.735 1.918 3.945 1.00 94.00 98 THR A C 1
ATOM 774 O O . THR A 1 98 ? -0.205 1.373 3.367 1.00 94.00 98 THR A O 1
ATOM 777 N N . LYS A 1 99 ? 1.198 3.119 3.577 1.00 93.44 99 LYS A N 1
ATOM 778 C CA . LYS A 1 99 ? 0.675 3.858 2.424 1.00 93.44 99 LYS A CA 1
ATOM 779 C C . LYS A 1 99 ? 0.791 3.048 1.139 1.00 93.44 99 LYS A C 1
ATOM 781 O O . LYS A 1 99 ? -0.196 2.904 0.426 1.00 93.44 99 LYS A O 1
ATOM 786 N N . GLN A 1 100 ? 1.967 2.483 0.873 1.00 82.00 100 GLN A N 1
ATOM 787 C CA . GLN A 1 100 ? 2.188 1.662 -0.317 1.00 82.00 100 GLN A CA 1
ATOM 788 C C . GLN A 1 100 ? 1.243 0.458 -0.349 1.00 82.00 100 GLN A C 1
ATOM 790 O O . GLN A 1 100 ? 0.611 0.219 -1.374 1.00 82.00 100 GLN A O 1
ATOM 795 N N . LYS A 1 101 ? 1.084 -0.255 0.775 1.00 86.50 101 LYS A N 1
ATOM 796 C CA . LYS A 1 101 ? 0.139 -1.379 0.884 1.00 86.50 101 LYS A CA 1
ATOM 797 C C . LYS A 1 101 ? -1.314 -0.949 0.660 1.00 86.50 101 LYS A C 1
ATOM 799 O O . LYS A 1 101 ? -2.050 -1.647 -0.029 1.00 86.50 101 LYS A O 1
ATOM 804 N N . ALA A 1 102 ? -1.727 0.201 1.194 1.00 83.12 102 ALA A N 1
ATOM 805 C CA . ALA A 1 102 ? -3.080 0.728 1.015 1.00 83.12 102 ALA A CA 1
ATOM 806 C C . ALA A 1 102 ? -3.364 1.116 -0.446 1.00 83.12 102 ALA A C 1
ATOM 808 O O . ALA A 1 102 ? -4.390 0.714 -0.994 1.00 83.12 102 ALA A O 1
ATOM 809 N N . GLU A 1 103 ? -2.443 1.843 -1.087 1.00 79.56 103 GLU A N 1
ATOM 810 C CA . GLU A 1 103 ? -2.545 2.236 -2.499 1.00 79.56 103 GLU A CA 1
ATOM 811 C C . GLU A 1 103 ? -2.547 1.007 -3.421 1.00 79.56 103 GLU A C 1
ATOM 813 O O . GLU A 1 103 ? -3.354 0.930 -4.349 1.00 79.56 103 GLU A O 1
ATOM 818 N N . LEU A 1 104 ? -1.692 0.020 -3.127 1.00 72.75 104 LEU A N 1
ATOM 819 C CA . LEU A 1 104 ? -1.617 -1.269 -3.818 1.00 72.75 104 LEU A CA 1
ATOM 820 C C . LEU A 1 104 ? -2.945 -2.034 -3.751 1.00 72.75 104 LEU A C 1
ATOM 822 O O . LEU A 1 104 ? -3.419 -2.566 -4.751 1.00 72.75 104 LEU A O 1
ATOM 826 N N . ALA A 1 105 ? -3.555 -2.045 -2.569 1.00 71.81 105 ALA A N 1
ATOM 827 C CA . ALA A 1 105 ? -4.841 -2.670 -2.298 1.00 71.81 105 ALA A CA 1
ATOM 828 C C . ALA A 1 105 ? -6.049 -1.861 -2.821 1.00 71.81 105 ALA A C 1
ATOM 830 O O . ALA A 1 105 ? -7.194 -2.291 -2.667 1.00 71.81 105 ALA A O 1
ATOM 831 N N . GLY A 1 106 ? -5.819 -0.692 -3.433 1.00 74.50 106 GLY A N 1
ATOM 832 C CA . GLY A 1 106 ? -6.866 0.160 -4.000 1.00 74.50 106 GLY A CA 1
ATOM 833 C C . GLY A 1 106 ? -7.686 0.938 -2.966 1.00 74.50 106 GLY A C 1
ATOM 834 O O . GLY A 1 106 ? -8.800 1.365 -3.276 1.00 74.50 106 GLY A O 1
ATOM 835 N N . PHE A 1 107 ? -7.171 1.121 -1.748 1.00 81.19 107 PHE A N 1
ATOM 836 C CA . PHE A 1 107 ? -7.794 1.980 -0.743 1.00 81.19 107 PHE A CA 1
ATOM 837 C C . PHE A 1 107 ? -7.381 3.438 -0.947 1.00 81.19 107 PHE A C 1
ATOM 839 O O . PHE A 1 107 ? -6.229 3.743 -1.264 1.00 81.19 107 PHE A O 1
ATOM 846 N N . ASN A 1 108 ? -8.326 4.355 -0.736 1.00 83.12 108 ASN A N 1
ATOM 847 C CA . ASN A 1 108 ? -8.008 5.775 -0.741 1.00 83.12 108 ASN A CA 1
ATOM 848 C C . ASN A 1 108 ? -7.189 6.097 0.503 1.00 83.12 108 ASN A C 1
ATOM 850 O O . ASN A 1 108 ? -7.533 5.689 1.613 1.00 83.12 108 ASN A O 1
ATOM 854 N N . CYS A 1 109 ? -6.122 6.863 0.321 1.00 93.00 109 CYS A N 1
ATOM 855 C CA . CYS A 1 109 ? -5.331 7.334 1.438 1.00 93.00 109 CYS A CA 1
ATOM 856 C C . CYS A 1 109 ? -4.825 8.754 1.194 1.00 93.00 109 CYS A C 1
ATOM 858 O O . CYS A 1 109 ? -4.613 9.174 0.053 1.00 93.00 109 CYS A O 1
ATOM 860 N N . ALA A 1 110 ? -4.645 9.502 2.275 1.00 94.50 110 ALA A N 1
ATOM 861 C CA . ALA A 1 110 ? -4.186 10.879 2.240 1.00 94.50 110 ALA A CA 1
ATOM 862 C C . ALA A 1 110 ? -3.224 11.145 3.395 1.00 94.50 110 ALA A C 1
ATOM 864 O O . ALA A 1 110 ? -3.479 10.768 4.538 1.00 94.50 110 ALA A O 1
ATOM 865 N N . MET A 1 111 ? -2.122 11.827 3.089 1.00 95.69 111 MET A N 1
ATOM 866 C CA . MET A 1 111 ? -1.213 12.318 4.119 1.00 95.69 111 MET A CA 1
ATOM 867 C C . MET A 1 111 ? -1.824 13.527 4.819 1.00 95.69 111 MET A C 1
ATOM 869 O O . MET A 1 111 ? -2.331 14.439 4.167 1.00 95.69 111 MET A O 1
ATOM 873 N N . ASP A 1 112 ? -1.705 13.548 6.139 1.00 93.25 112 ASP A N 1
ATOM 874 C CA . ASP A 1 112 ? -2.097 14.647 7.006 1.00 93.25 112 ASP A CA 1
ATOM 875 C C . ASP A 1 112 ? -0.966 14.914 8.009 1.00 93.25 112 ASP A C 1
ATOM 877 O O . ASP A 1 112 ? -0.796 14.236 9.029 1.00 93.25 112 ASP A O 1
ATOM 881 N N . GLY A 1 113 ? -0.100 15.856 7.636 1.00 92.00 113 GLY A N 1
ATOM 882 C CA . GLY A 1 113 ? 1.166 16.084 8.317 1.00 92.00 113 GLY A CA 1
ATOM 883 C C . GLY A 1 113 ? 2.065 14.844 8.274 1.00 92.00 113 GLY A C 1
ATOM 884 O O . GLY A 1 113 ? 2.494 14.418 7.205 1.00 92.00 113 GLY A O 1
ATOM 885 N N . LEU A 1 114 ? 2.372 14.295 9.452 1.00 91.56 114 LEU A N 1
ATOM 886 C CA . LEU A 1 114 ? 3.214 13.101 9.614 1.00 91.56 114 LEU A CA 1
ATOM 887 C C . LEU A 1 114 ? 2.421 11.788 9.597 1.00 91.56 114 LEU A C 1
ATOM 889 O O . LEU A 1 114 ? 3.023 10.724 9.688 1.00 91.56 114 LEU A O 1
ATOM 893 N N . ALA A 1 115 ? 1.092 11.857 9.546 1.00 96.81 115 ALA A N 1
ATOM 894 C CA . ALA A 1 115 ? 0.230 10.692 9.610 1.00 96.81 115 ALA A CA 1
ATOM 895 C C . ALA A 1 115 ? -0.420 10.405 8.254 1.00 96.81 115 ALA A C 1
ATOM 897 O O . ALA A 1 115 ? -0.596 11.299 7.426 1.00 96.81 115 ALA A O 1
ATOM 898 N N . LEU A 1 116 ? -0.811 9.155 8.052 1.00 97.94 116 LEU A N 1
ATOM 899 C CA . LEU A 1 116 ? -1.569 8.692 6.898 1.00 97.94 116 LEU A CA 1
ATOM 900 C C . LEU A 1 116 ? -3.000 8.387 7.331 1.00 97.94 116 LEU A C 1
ATOM 902 O O . LEU A 1 116 ? -3.197 7.572 8.224 1.00 97.94 116 LEU A O 1
ATOM 906 N N . ASN A 1 117 ? -3.989 8.984 6.679 1.00 97.81 117 ASN A N 1
ATOM 907 C CA . ASN A 1 117 ? -5.379 8.547 6.770 1.00 97.81 117 ASN A CA 1
ATOM 908 C C . ASN A 1 117 ? -5.672 7.568 5.640 1.00 97.81 117 ASN A C 1
ATOM 910 O O . ASN A 1 117 ? -5.302 7.829 4.496 1.00 97.81 117 ASN A O 1
ATOM 914 N N . ILE A 1 118 ? -6.355 6.475 5.955 1.00 97.56 118 ILE A N 1
ATOM 915 C CA . ILE A 1 118 ? -6.809 5.474 4.996 1.00 97.56 118 ILE A CA 1
ATOM 916 C C . ILE A 1 118 ? -8.317 5.321 5.160 1.00 97.56 118 ILE A C 1
ATOM 918 O O . ILE A 1 118 ? -8.789 5.034 6.264 1.00 97.56 118 ILE A O 1
ATOM 922 N N . ASP A 1 119 ? -9.054 5.475 4.064 1.00 92.56 119 ASP A N 1
ATOM 923 C CA . ASP A 1 119 ? -10.474 5.138 4.011 1.00 92.56 119 ASP A CA 1
ATOM 924 C C . ASP A 1 119 ? -10.569 3.613 3.946 1.00 92.56 119 ASP A C 1
ATOM 926 O O . ASP A 1 119 ? -10.372 2.998 2.895 1.00 92.56 119 ASP A O 1
ATOM 930 N N . GLY A 1 120 ? -10.791 2.987 5.096 1.00 88.00 120 GLY A N 1
ATOM 931 C CA . GLY A 1 120 ? -10.877 1.544 5.203 1.00 88.00 120 GLY A CA 1
ATOM 932 C C . GLY A 1 120 ? -12.200 0.981 4.671 1.00 88.00 120 GLY A C 1
ATOM 933 O O . GLY A 1 120 ? -13.078 1.701 4.181 1.00 88.00 120 GLY A O 1
ATOM 934 N N . PRO A 1 121 ? -12.370 -0.347 4.750 1.00 83.06 121 PRO A N 1
ATOM 935 C CA . PRO A 1 121 ? -13.623 -0.992 4.402 1.00 83.06 121 PRO A CA 1
ATOM 936 C C . PRO A 1 121 ? -14.761 -0.463 5.278 1.00 83.06 121 PRO A C 1
ATOM 938 O O . PRO A 1 121 ? -14.557 -0.046 6.419 1.00 83.06 121 PRO A O 1
ATOM 941 N N . ASP A 1 122 ? -15.961 -0.461 4.700 1.00 80.69 122 ASP A N 1
ATOM 942 C CA . ASP A 1 122 ? -17.184 -0.005 5.355 1.00 80.69 122 ASP A CA 1
ATOM 943 C C . ASP A 1 122 ? -17.179 1.478 5.775 1.00 80.69 122 ASP A C 1
ATOM 945 O O . ASP A 1 122 ? -18.036 1.854 6.548 1.00 80.69 122 ASP A O 1
ATOM 949 N N . ASN A 1 123 ? -16.302 2.337 5.230 1.00 84.31 123 ASN A N 1
ATOM 950 C CA . ASN A 1 123 ? -16.195 3.788 5.512 1.00 84.31 123 ASN A CA 1
ATOM 951 C C . ASN A 1 123 ? -15.590 4.172 6.877 1.00 84.31 123 ASN A C 1
ATOM 953 O O . ASN A 1 123 ? -15.683 5.330 7.285 1.00 84.31 123 ASN A O 1
ATOM 957 N N . TYR A 1 124 ? -14.938 3.245 7.578 1.00 94.56 124 TYR A N 1
ATOM 958 C CA . TYR A 1 124 ? -14.139 3.594 8.755 1.00 94.56 124 TYR A CA 1
ATOM 959 C C . TYR A 1 124 ? -12.782 4.181 8.350 1.00 94.56 124 TYR A C 1
ATOM 961 O O . TYR A 1 124 ? -12.087 3.614 7.509 1.00 94.56 124 TYR A O 1
ATOM 969 N N . THR A 1 125 ? -12.362 5.267 8.998 1.00 96.44 125 THR A N 1
ATOM 970 C CA . THR A 1 125 ? -11.030 5.852 8.786 1.00 96.44 125 THR A CA 1
ATOM 971 C C . THR A 1 125 ? -10.004 5.230 9.728 1.00 96.44 125 THR A C 1
ATOM 973 O O . THR A 1 125 ? -10.184 5.223 10.951 1.00 96.44 125 THR A O 1
ATOM 976 N N . TYR A 1 126 ? -8.882 4.779 9.173 1.00 98.31 126 TYR A N 1
ATOM 977 C CA . TYR A 1 126 ? -7.731 4.292 9.933 1.00 98.31 126 TYR A CA 1
ATOM 978 C C . TYR A 1 126 ? -6.566 5.251 9.757 1.00 98.31 126 TYR A C 1
ATOM 980 O O . TYR A 1 126 ? -6.218 5.613 8.633 1.00 98.31 126 TYR A O 1
ATOM 988 N N . ARG A 1 127 ? -5.968 5.680 10.867 1.00 98.06 127 ARG A N 1
ATOM 989 C CA . ARG A 1 127 ? -4.873 6.647 10.861 1.00 98.06 127 ARG A CA 1
ATOM 990 C C . ARG A 1 127 ? -3.572 5.994 11.294 1.00 98.06 127 ARG A C 1
ATOM 992 O O . ARG A 1 127 ? -3.477 5.495 12.407 1.00 98.06 127 ARG A O 1
ATOM 999 N N . ILE A 1 128 ? -2.552 6.048 10.452 1.00 98.31 128 ILE A N 1
ATOM 1000 C CA . ILE A 1 128 ? -1.214 5.560 10.781 1.00 98.31 128 ILE A CA 1
ATOM 1001 C C . ILE A 1 128 ? -0.365 6.746 11.202 1.00 98.31 128 ILE A C 1
ATOM 1003 O O . ILE A 1 128 ? -0.131 7.656 10.407 1.00 98.31 128 ILE A O 1
ATOM 1007 N N . ILE A 1 129 ? 0.065 6.756 12.458 1.00 97.00 129 ILE A N 1
ATOM 1008 C CA . ILE A 1 129 ? 1.021 7.730 12.983 1.00 97.00 129 ILE A CA 1
ATOM 1009 C C . ILE A 1 129 ? 2.435 7.135 12.955 1.00 97.00 129 ILE A C 1
ATOM 1011 O O . ILE A 1 129 ? 2.572 5.909 12.997 1.00 97.00 129 ILE A O 1
ATOM 1015 N N . PRO A 1 130 ? 3.490 7.970 12.913 1.00 95.38 130 PRO A N 1
ATOM 1016 C CA . PRO A 1 130 ? 4.861 7.480 12.960 1.00 95.38 130 PRO A CA 1
ATOM 1017 C C . PRO A 1 130 ? 5.105 6.583 14.171 1.00 95.38 130 PRO A C 1
ATOM 1019 O O . PRO A 1 130 ? 4.588 6.854 15.259 1.00 95.38 130 PRO A O 1
ATOM 1022 N N . GLN A 1 131 ? 5.931 5.553 13.978 1.00 91.75 131 GLN A N 1
ATOM 1023 C CA . GLN A 1 131 ? 6.294 4.595 15.018 1.00 91.75 131 GLN A CA 1
ATOM 1024 C C . GLN A 1 131 ? 6.648 5.290 16.343 1.00 91.75 131 GLN A C 1
ATOM 1026 O O . GLN A 1 131 ? 7.608 6.060 16.434 1.00 91.75 131 GLN A O 1
ATOM 1031 N N . VAL A 1 132 ? 5.906 4.970 17.401 1.00 89.75 132 VAL A N 1
ATOM 1032 C CA . VAL A 1 132 ? 6.178 5.466 18.749 1.00 89.75 132 VAL A CA 1
ATOM 1033 C C . VAL A 1 132 ? 7.177 4.529 19.425 1.00 89.75 132 VAL A C 1
ATOM 1035 O O . VAL A 1 132 ? 6.844 3.419 19.835 1.00 89.75 132 VAL A O 1
ATOM 1038 N N . HIS A 1 133 ? 8.432 4.966 19.526 1.00 85.50 133 HIS A N 1
ATOM 1039 C CA . HIS A 1 133 ? 9.496 4.161 20.126 1.00 85.50 133 HIS A CA 1
ATOM 1040 C C . HIS A 1 133 ? 9.251 3.867 21.610 1.00 85.50 133 HIS A C 1
ATOM 1042 O O . HIS A 1 133 ? 8.837 4.739 22.373 1.00 85.50 133 HIS A O 1
ATOM 1048 N N . GLY A 1 134 ? 9.584 2.640 22.021 1.00 84.00 134 GLY A N 1
ATOM 1049 C CA . GLY A 1 134 ? 9.463 2.200 23.410 1.00 84.00 134 GLY A CA 1
ATOM 1050 C C . GLY A 1 134 ? 8.046 1.815 23.827 1.00 84.00 134 GLY A C 1
ATOM 1051 O O . GLY A 1 134 ? 7.813 1.722 25.022 1.00 84.00 134 GLY A O 1
ATOM 1052 N N . ARG A 1 135 ? 7.132 1.609 22.869 1.00 87.94 135 ARG A N 1
ATOM 1053 C CA . ARG A 1 135 ? 5.815 1.004 23.088 1.00 87.94 135 ARG A CA 1
ATOM 1054 C C . ARG A 1 135 ? 5.704 -0.326 22.354 1.00 87.94 135 ARG A C 1
ATOM 1056 O O . ARG A 1 135 ? 6.157 -0.447 21.218 1.00 87.94 135 ARG A O 1
ATOM 1063 N N . THR A 1 136 ? 5.080 -1.289 23.013 1.00 87.25 136 THR A N 1
ATOM 1064 C CA . THR A 1 136 ? 4.694 -2.596 22.464 1.00 87.25 136 THR A CA 1
ATOM 1065 C C . THR A 1 136 ? 3.282 -2.580 21.886 1.00 87.25 136 THR A C 1
ATOM 1067 O O . THR A 1 136 ? 3.001 -3.286 20.923 1.00 87.25 136 THR A O 1
ATOM 1070 N N . GLU A 1 137 ? 2.404 -1.746 22.444 1.00 91.94 137 GLU A N 1
ATOM 1071 C CA . GLU A 1 137 ? 1.054 -1.528 21.935 1.00 91.94 137 GLU A CA 1
ATOM 1072 C C . GLU A 1 137 ? 1.070 -0.563 20.739 1.00 91.94 137 GLU A C 1
ATOM 1074 O O . GLU A 1 137 ? 1.377 0.630 20.881 1.00 91.94 137 GLU A O 1
ATOM 1079 N N . GLU A 1 138 ? 0.719 -1.096 19.567 1.00 92.44 138 GLU A N 1
ATOM 1080 C CA . GLU A 1 138 ? 0.642 -0.354 18.309 1.00 92.44 138 GLU A CA 1
ATOM 1081 C C . GLU A 1 138 ? -0.668 0.423 18.178 1.00 92.44 138 GLU A C 1
ATOM 1083 O O . GLU A 1 138 ? -0.665 1.492 17.566 1.00 92.44 138 GLU A O 1
ATOM 1088 N N . PHE A 1 139 ? -1.778 -0.038 18.768 1.00 96.50 139 PHE A N 1
ATOM 1089 C CA . PHE A 1 139 ? -2.983 0.786 18.829 1.00 96.50 139 PHE A CA 1
ATOM 1090 C C . PHE A 1 139 ? -2.717 1.996 19.726 1.00 96.50 139 PHE A C 1
ATOM 1092 O O . PHE A 1 139 ? -2.486 1.894 20.931 1.00 96.50 139 PHE A O 1
ATOM 1099 N N . ALA A 1 140 ? -2.739 3.180 19.125 1.00 95.31 140 ALA A N 1
ATOM 1100 C CA . ALA A 1 140 ? -2.436 4.413 19.828 1.00 95.31 140 ALA A CA 1
ATOM 1101 C C . ALA A 1 140 ? -3.699 4.972 20.485 1.00 95.31 140 ALA A C 1
ATOM 1103 O O . ALA A 1 140 ? -3.745 5.173 21.702 1.00 95.31 140 ALA A O 1
ATOM 1104 N N . THR A 1 141 ? -4.732 5.198 19.670 1.00 96.38 141 THR A N 1
ATOM 1105 C CA . THR A 1 141 ? -5.898 5.976 20.082 1.00 96.38 141 THR A CA 1
ATOM 1106 C C . THR A 1 141 ? -7.144 5.596 19.289 1.00 96.38 141 THR A C 1
ATOM 1108 O O . THR A 1 141 ? -7.071 5.429 18.074 1.00 96.38 141 THR A O 1
ATOM 1111 N N . VAL A 1 142 ? -8.304 5.557 19.944 1.00 97.81 142 VAL A N 1
ATOM 1112 C CA . VAL A 1 142 ? -9.604 5.680 19.269 1.00 97.81 142 VAL A CA 1
ATOM 1113 C C . VAL A 1 142 ? -10.079 7.126 19.405 1.00 97.81 142 VAL A C 1
ATOM 1115 O O . VAL A 1 142 ? -10.168 7.656 20.513 1.00 97.81 142 VAL A O 1
ATOM 1118 N N . CYS A 1 143 ? -10.325 7.789 18.279 1.00 97.75 143 CYS A N 1
ATOM 1119 C CA . CYS A 1 143 ? -10.669 9.208 18.237 1.00 97.75 143 CYS A CA 1
ATOM 1120 C C . CYS A 1 143 ? -12.175 9.369 18.028 1.00 97.75 143 CYS A C 1
ATOM 1122 O O . CYS A 1 143 ? -12.689 8.952 16.990 1.00 97.75 143 CYS A O 1
ATOM 1124 N N . ILE A 1 144 ? -12.865 10.000 18.975 1.00 97.62 144 ILE A N 1
ATOM 1125 C CA . ILE A 1 144 ? -14.325 10.154 18.972 1.00 97.62 144 ILE A CA 1
ATOM 1126 C C . ILE A 1 144 ? -14.738 11.617 19.140 1.00 97.62 144 ILE A C 1
ATOM 1128 O O . ILE A 1 144 ? -14.003 12.424 19.718 1.00 97.62 144 ILE A O 1
ATOM 1132 N N . ARG A 1 145 ? -15.922 11.965 18.634 1.00 97.44 145 ARG A N 1
ATOM 1133 C CA . ARG A 1 145 ? -16.527 13.285 18.817 1.00 97.44 145 ARG A CA 1
ATOM 1134 C C . ARG A 1 145 ? -17.365 13.351 20.080 1.00 97.44 145 ARG A C 1
ATOM 1136 O O . ARG A 1 145 ? -18.163 12.459 20.321 1.00 97.44 145 ARG A O 1
ATOM 1143 N N . VAL A 1 146 ? -17.245 14.439 20.824 1.00 97.56 146 VAL A N 1
ATOM 1144 C CA . VAL A 1 146 ? -18.064 14.729 22.013 1.00 97.56 146 VAL A CA 1
ATOM 1145 C C . VAL A 1 146 ? -18.701 16.107 21.870 1.00 97.56 146 VAL A C 1
ATOM 1147 O O . VAL A 1 146 ? -18.109 16.987 21.246 1.00 97.56 146 VAL A O 1
ATOM 1150 N N . ALA A 1 147 ? -19.895 16.336 22.412 1.00 96.44 147 ALA A N 1
ATOM 1151 C CA . ALA A 1 147 ? -20.528 17.653 22.315 1.00 96.44 147 ALA A CA 1
ATOM 1152 C C . ALA A 1 147 ? -19.870 18.683 23.249 1.00 96.44 147 ALA A C 1
ATOM 1154 O O . ALA A 1 147 ? -19.787 19.867 22.917 1.00 96.44 147 ALA A O 1
ATOM 1155 N N . ASP A 1 148 ? -19.384 18.233 24.409 1.00 96.56 148 ASP A N 1
ATOM 1156 C CA . ASP A 1 148 ? -18.712 19.056 25.418 1.00 96.56 148 ASP A CA 1
ATOM 1157 C C . ASP A 1 148 ? -17.536 18.274 26.013 1.00 96.56 148 ASP A C 1
ATOM 1159 O O . ASP A 1 148 ? -17.722 17.277 26.718 1.00 96.56 148 ASP A O 1
ATOM 1163 N N . VAL A 1 149 ? -16.313 18.719 25.713 1.00 96.69 149 VAL A N 1
ATOM 1164 C CA . VAL A 1 149 ? -15.106 17.994 26.120 1.00 96.69 149 VAL A CA 1
ATOM 1165 C C . VAL A 1 149 ? -14.894 18.002 27.630 1.00 96.69 149 VAL A C 1
ATOM 1167 O O . VAL A 1 149 ? -14.370 17.025 28.154 1.00 96.69 149 VAL A O 1
ATOM 1170 N N . GLU A 1 150 ? -15.311 19.049 28.347 1.00 96.12 150 GLU A N 1
ATOM 1171 C CA . GLU A 1 150 ? -15.139 19.120 29.802 1.00 96.12 150 GLU A CA 1
ATOM 1172 C C . GLU A 1 150 ? -16.135 18.193 30.497 1.00 96.12 150 GLU A C 1
ATOM 1174 O O . GLU A 1 150 ? -15.759 17.445 31.397 1.00 96.12 150 GLU A O 1
ATOM 1179 N N . LYS A 1 151 ? -17.384 18.145 30.015 1.00 95.88 151 LYS A N 1
ATOM 1180 C CA . LYS A 1 151 ? -18.384 17.194 30.522 1.00 95.88 151 LYS A CA 1
ATOM 1181 C C . LYS A 1 151 ? -17.966 15.744 30.264 1.00 95.88 151 LYS A C 1
ATOM 1183 O O . LYS A 1 151 ? -18.077 14.903 31.157 1.00 95.88 151 LYS A O 1
ATOM 1188 N N . ALA A 1 152 ? -17.473 15.447 29.060 1.00 96.94 152 ALA A N 1
ATOM 1189 C CA . ALA A 1 152 ? -16.964 14.120 28.733 1.00 96.94 152 ALA A CA 1
ATOM 1190 C C . ALA A 1 152 ? -15.731 13.781 29.587 1.00 96.94 152 ALA A C 1
ATOM 1192 O O . ALA A 1 152 ? -15.657 12.701 30.173 1.00 96.94 152 ALA A O 1
ATOM 1193 N N . LYS A 1 153 ? -14.789 14.719 29.737 1.00 96.56 153 LYS A N 1
ATOM 1194 C CA . LYS A 1 153 ? -13.610 14.564 30.597 1.00 96.56 153 LYS A CA 1
ATOM 1195 C C . LYS A 1 153 ? -14.001 14.258 32.040 1.00 96.56 153 LYS A C 1
ATOM 1197 O O . LYS A 1 153 ? -13.461 13.310 32.604 1.00 96.56 153 LYS A O 1
ATOM 1202 N N . ASP A 1 154 ? -14.943 14.994 32.622 1.00 95.62 154 ASP A N 1
ATOM 1203 C CA . ASP A 1 154 ? -15.431 14.736 33.978 1.00 95.62 154 ASP A CA 1
ATOM 1204 C C . ASP A 1 154 ? -16.020 13.327 34.111 1.00 95.62 154 ASP A C 1
ATOM 1206 O O . ASP A 1 154 ? -15.734 12.629 35.085 1.00 95.62 154 ASP A O 1
ATOM 1210 N N . TYR A 1 155 ? -16.767 12.857 33.111 1.00 96.94 155 TYR A N 1
ATOM 1211 C CA . TYR A 1 155 ? -17.285 11.492 33.095 1.00 96.94 155 TYR A CA 1
ATOM 1212 C C . TYR A 1 155 ? -16.156 10.445 33.045 1.00 96.94 155 TYR A C 1
ATOM 1214 O O . TYR A 1 155 ? -16.038 9.595 33.930 1.00 96.94 155 TYR A O 1
ATOM 1222 N N . TYR A 1 156 ? -15.263 10.509 32.056 1.00 96.44 156 TYR A N 1
ATOM 1223 C CA . TYR A 1 156 ? -14.211 9.498 31.907 1.00 96.44 156 TYR A CA 1
ATOM 1224 C C . TYR A 1 156 ? -13.190 9.534 33.054 1.00 96.44 156 TYR A C 1
ATOM 1226 O O . TYR A 1 156 ? -12.781 8.487 33.558 1.00 96.44 156 TYR A O 1
ATOM 1234 N N . VAL A 1 157 ? -12.783 10.724 33.496 1.00 94.38 157 VAL A N 1
ATOM 1235 C CA . VAL A 1 157 ? -11.746 10.884 34.522 1.00 94.38 157 VAL A CA 1
ATOM 1236 C C . VAL A 1 157 ? -12.327 10.735 35.922 1.00 94.38 157 VAL A C 1
ATOM 1238 O O . VAL A 1 157 ? -11.868 9.895 36.696 1.00 94.38 157 VAL A O 1
ATOM 1241 N N . SER A 1 158 ? -13.347 11.522 36.264 1.00 90.62 158 SER A N 1
ATOM 1242 C CA . SER A 1 158 ? -13.839 11.596 37.643 1.00 90.62 158 SER A CA 1
ATOM 1243 C C . SER A 1 158 ? -14.747 10.421 38.008 1.00 90.62 158 SER A C 1
ATOM 1245 O O . SER A 1 158 ? -14.648 9.912 39.126 1.00 90.62 158 SER A O 1
ATOM 1247 N N . LEU A 1 159 ? -15.608 9.956 37.092 1.00 91.00 159 LEU A N 1
ATOM 1248 C CA . LEU A 1 159 ? -16.518 8.836 37.363 1.00 91.00 159 LEU A CA 1
ATOM 1249 C C . LEU A 1 159 ? -15.864 7.477 37.081 1.00 91.00 159 LEU A C 1
ATOM 1251 O O . LEU A 1 159 ? -15.882 6.595 37.946 1.00 91.00 159 LEU A O 1
ATOM 1255 N N . LEU A 1 160 ? -15.294 7.304 35.883 1.00 91.94 160 LEU A N 1
ATOM 1256 C CA . LEU A 1 160 ? -14.734 6.017 35.451 1.00 91.94 160 LEU A CA 1
ATOM 1257 C C . LEU A 1 160 ? -13.276 5.800 35.885 1.00 91.94 160 LEU A C 1
ATOM 1259 O O . LEU A 1 160 ? -12.789 4.670 35.846 1.00 91.94 160 LEU A O 1
ATOM 1263 N N . GLY A 1 161 ? -12.593 6.842 36.367 1.00 90.75 161 GLY A N 1
ATOM 1264 C CA . GLY A 1 161 ? -11.242 6.732 36.918 1.00 90.75 161 GLY A CA 1
ATOM 1265 C C . GLY A 1 161 ? -10.138 6.619 35.866 1.00 90.75 161 GLY A C 1
ATOM 1266 O O . GLY A 1 161 ? -9.046 6.143 36.188 1.00 90.75 161 GLY A O 1
ATOM 1267 N N . LEU A 1 162 ? -10.395 7.026 34.619 1.00 93.69 162 LEU A N 1
ATOM 1268 C CA . LEU A 1 162 ? -9.338 7.170 33.618 1.00 93.69 162 LEU A CA 1
ATOM 1269 C C . LEU A 1 162 ? -8.433 8.354 33.995 1.00 93.69 162 LEU A C 1
ATOM 1271 O O . LEU A 1 162 ? -8.843 9.294 34.669 1.00 93.69 162 LEU A O 1
ATOM 1275 N N . GLY A 1 163 ? -7.176 8.320 33.564 1.00 93.69 163 GLY A N 1
ATOM 1276 C CA . GLY A 1 163 ? -6.265 9.453 33.693 1.00 93.69 163 GLY A CA 1
ATOM 1277 C C . GLY A 1 163 ? -6.281 10.317 32.438 1.00 93.69 163 GLY A C 1
ATOM 1278 O O . GLY A 1 163 ? -6.384 9.793 31.331 1.00 93.69 163 GLY A O 1
ATOM 1279 N N . GLU A 1 164 ? -6.103 11.625 32.602 1.00 94.75 164 GLU A N 1
ATOM 1280 C CA . GLU A 1 164 ? -5.752 12.512 31.490 1.00 94.75 164 GLU A CA 1
ATOM 1281 C C . GLU A 1 164 ? -4.349 12.158 30.972 1.00 94.75 164 GLU A C 1
ATOM 1283 O O . GLU A 1 164 ? -3.408 11.969 31.748 1.00 94.75 164 GLU A O 1
ATOM 1288 N N . GLN A 1 165 ? -4.225 12.025 29.656 1.00 92.69 165 GLN A N 1
ATOM 1289 C CA . GLN A 1 165 ? -3.018 11.596 28.960 1.00 92.69 165 GLN A CA 1
ATOM 1290 C C . GLN A 1 165 ? -2.580 12.662 27.956 1.00 92.69 165 GLN A C 1
ATOM 1292 O O . GLN A 1 165 ? -3.374 13.478 27.492 1.00 92.69 165 GLN A O 1
ATOM 1297 N N . SER A 1 166 ? -1.309 12.628 27.562 1.00 90.44 166 SER A N 1
ATOM 1298 C CA . SER A 1 166 ? -0.875 13.351 26.368 1.00 90.44 166 SER A CA 1
ATOM 1299 C C . SER A 1 166 ? -1.414 12.685 25.096 1.00 90.44 166 SER A C 1
ATOM 1301 O O . SER A 1 166 ? -1.806 11.516 25.089 1.00 90.44 166 SER A O 1
ATOM 1303 N N . THR A 1 167 ? -1.412 13.416 23.991 1.00 90.38 167 THR A N 1
ATOM 1304 C CA . THR A 1 167 ? -1.627 12.880 22.643 1.00 90.38 167 THR A CA 1
ATOM 1305 C C . THR A 1 167 ? -0.321 12.323 22.063 1.00 90.38 167 THR A C 1
ATOM 1307 O O . THR A 1 167 ? 0.741 12.388 22.693 1.00 90.38 167 THR A O 1
ATOM 1310 N N . PHE A 1 168 ? -0.398 11.727 20.871 1.00 91.88 168 PHE A N 1
ATOM 1311 C CA . PHE A 1 168 ? 0.776 11.302 20.108 1.00 91.88 168 PHE A CA 1
ATOM 1312 C C . PHE A 1 168 ? 1.014 12.234 18.916 1.00 91.88 168 PHE A C 1
ATOM 1314 O O . PHE A 1 168 ? 0.039 12.730 18.339 1.00 91.88 168 PHE A O 1
ATOM 1321 N N . PRO A 1 169 ? 2.279 12.418 18.486 1.00 90.00 169 PRO A N 1
ATOM 1322 C CA . PRO A 1 169 ? 2.585 13.153 17.268 1.00 90.00 169 PRO A CA 1
ATOM 1323 C C . PRO A 1 169 ? 1.780 12.627 16.079 1.00 90.00 169 PRO A C 1
ATOM 1325 O O . PRO A 1 169 ? 1.710 11.425 15.836 1.00 90.00 169 PRO A O 1
ATOM 1328 N N . GLY A 1 170 ? 1.163 13.545 15.339 1.00 88.25 170 GLY A N 1
ATOM 1329 C CA . GLY A 1 170 ? 0.278 13.201 14.229 1.00 88.25 170 GLY A CA 1
ATOM 1330 C C . GLY A 1 170 ? -1.191 13.031 14.622 1.00 88.25 170 GLY A C 1
ATOM 1331 O O . GLY A 1 170 ? -2.012 12.942 13.720 1.00 88.25 170 GLY A O 1
ATOM 1332 N N . LEU A 1 171 ? -1.564 13.056 15.906 1.00 91.00 171 LEU A N 1
ATOM 1333 C CA . LEU A 1 171 ? -2.974 13.131 16.334 1.00 91.00 171 LEU A CA 1
ATOM 1334 C C . LEU A 1 171 ? -3.420 14.548 16.697 1.00 91.00 171 LEU A C 1
ATOM 1336 O O . LEU A 1 171 ? -4.603 14.853 16.604 1.00 91.00 171 LEU A O 1
ATOM 1340 N N . ASP A 1 172 ? -2.479 15.428 17.038 1.00 80.56 172 ASP A N 1
ATOM 1341 C CA . ASP A 1 172 ? -2.752 16.804 17.486 1.00 80.56 172 ASP A CA 1
ATOM 1342 C C . ASP A 1 172 ? -3.556 17.625 16.463 1.00 80.56 172 ASP A C 1
ATOM 1344 O O . ASP A 1 172 ? -4.299 18.540 16.810 1.00 80.56 172 ASP A O 1
ATOM 1348 N N . GLN A 1 173 ? -3.418 17.274 15.184 1.00 83.38 173 GLN A N 1
ATOM 1349 C CA . GLN A 1 173 ? -4.058 17.961 14.063 1.00 83.38 173 GLN A CA 1
ATOM 1350 C C . GLN A 1 173 ? -5.534 17.573 13.898 1.00 83.38 173 GLN A C 1
ATOM 1352 O O . GLN A 1 173 ? -6.297 18.354 13.337 1.00 83.38 173 GLN A O 1
ATOM 1357 N N . LEU A 1 174 ? -5.965 16.420 14.436 1.00 87.75 174 LEU A N 1
ATOM 1358 C CA . LEU A 1 174 ? -7.345 15.931 14.302 1.00 87.75 174 LEU A CA 1
ATOM 1359 C C . LEU A 1 174 ? -8.364 16.861 14.958 1.00 87.75 174 LEU A C 1
ATOM 1361 O O . LEU A 1 174 ? -9.491 16.977 14.480 1.00 87.75 174 LEU A O 1
ATOM 1365 N N . ALA A 1 175 ? -7.967 17.534 16.038 1.00 86.94 175 ALA A N 1
ATOM 1366 C CA . ALA A 1 175 ? -8.822 18.508 16.695 1.00 86.94 175 ALA A CA 1
ATOM 1367 C C . ALA A 1 175 ? -8.991 19.786 15.860 1.00 86.94 175 ALA A C 1
ATOM 1369 O O . ALA A 1 175 ? -9.993 20.474 16.005 1.00 86.94 175 ALA A O 1
ATOM 1370 N N . ASN A 1 176 ? -8.028 20.116 14.989 1.00 86.75 176 ASN A N 1
ATOM 1371 C CA . ASN A 1 176 ? -8.042 21.308 14.136 1.00 86.75 176 ASN A CA 1
ATOM 1372 C C . ASN A 1 176 ? -8.434 22.604 14.886 1.00 86.75 176 ASN A C 1
ATOM 1374 O O . ASN A 1 176 ? -9.224 23.417 14.411 1.00 86.75 176 ASN A O 1
ATOM 1378 N N . GLY A 1 177 ? -7.906 22.777 16.104 1.00 87.25 177 GLY A N 1
ATOM 1379 C CA . GLY A 1 177 ? -8.201 23.922 16.974 1.00 87.25 177 GLY A CA 1
ATOM 1380 C C . GLY A 1 177 ? -9.465 23.795 17.834 1.00 87.25 177 GLY A C 1
ATOM 1381 O O . GLY A 1 177 ? -9.693 24.662 18.677 1.00 87.25 177 GLY A O 1
ATOM 1382 N N . ALA A 1 178 ? -10.259 22.733 17.677 1.00 93.00 178 ALA A N 1
ATOM 1383 C CA . ALA A 1 178 ? -11.341 22.410 18.601 1.00 93.00 178 ALA A CA 1
ATOM 1384 C C . ALA A 1 178 ? -10.788 21.971 19.974 1.00 93.00 178 ALA A C 1
ATOM 1386 O O . ALA A 1 178 ? -9.702 21.382 20.048 1.00 93.00 178 ALA A O 1
ATOM 1387 N N . PRO A 1 179 ? -11.526 22.217 21.072 1.00 95.94 179 PRO A N 1
ATOM 1388 C CA . PRO A 1 179 ? -11.212 21.631 22.370 1.00 95.94 179 PRO A CA 1
ATOM 1389 C C . PRO A 1 179 ? -11.103 20.104 22.271 1.00 95.94 179 PRO A C 1
ATOM 1391 O O . PRO A 1 179 ? -11.941 19.450 21.651 1.00 95.94 179 PRO A O 1
ATOM 1394 N N . SER A 1 180 ? -10.055 19.531 22.858 1.00 96.50 180 SER A N 1
ATOM 1395 C CA . SER A 1 180 ? -9.841 18.084 22.866 1.00 96.50 180 SER A CA 1
ATOM 1396 C C . SER A 1 180 ? -9.105 17.633 24.124 1.00 96.50 180 SER A C 1
ATOM 1398 O O . SER A 1 180 ? -8.378 18.412 24.741 1.00 96.50 180 SER A O 1
ATOM 1400 N N . CYS A 1 181 ? -9.308 16.376 24.514 1.00 95.94 181 CYS A N 1
ATOM 1401 C CA . CYS A 1 181 ? -8.658 15.761 25.667 1.00 95.94 181 CYS A CA 1
ATOM 1402 C C . CYS A 1 181 ? -8.405 14.278 25.384 1.00 95.94 181 CYS A C 1
ATOM 1404 O O . CYS A 1 181 ? -9.288 13.583 24.881 1.00 95.94 181 CYS A O 1
ATOM 1406 N N . ALA A 1 182 ? -7.207 13.786 25.703 1.00 96.19 182 ALA A N 1
ATOM 1407 C CA . ALA A 1 182 ? -6.918 12.359 25.666 1.00 96.19 182 ALA A CA 1
ATOM 1408 C C . ALA A 1 182 ? -7.083 11.756 27.067 1.00 96.19 182 ALA A C 1
ATOM 1410 O O . ALA A 1 182 ? -6.512 12.256 28.035 1.00 96.19 182 ALA A O 1
ATOM 1411 N N . VAL A 1 183 ? -7.835 10.663 27.171 1.00 96.75 183 VAL A N 1
ATOM 1412 C CA . VAL A 1 183 ? -8.079 9.936 28.424 1.00 96.75 183 VAL A CA 1
ATOM 1413 C C . VAL A 1 183 ? -7.752 8.456 28.251 1.00 96.75 183 VAL A C 1
ATOM 1415 O O . VAL A 1 183 ? -7.906 7.888 27.172 1.00 96.75 183 VAL A O 1
ATOM 1418 N N . GLY A 1 184 ? -7.269 7.808 29.305 1.00 95.12 184 GLY A N 1
ATOM 1419 C CA . GLY A 1 184 ? -6.938 6.384 29.269 1.00 95.12 184 GLY A CA 1
ATOM 1420 C C . GLY A 1 184 ? -6.427 5.867 30.606 1.00 95.12 184 GLY A C 1
ATOM 1421 O O . GLY A 1 184 ? -6.163 6.640 31.530 1.00 95.12 184 GLY A O 1
ATOM 1422 N N . PHE A 1 185 ? -6.274 4.551 30.716 1.00 91.69 185 PHE A N 1
ATOM 1423 C CA . PHE A 1 185 ? -5.581 3.948 31.853 1.00 91.69 185 PHE A CA 1
ATOM 1424 C C . PHE A 1 185 ? -4.057 4.089 31.715 1.00 91.69 185 PHE A C 1
ATOM 1426 O O . PHE A 1 185 ? -3.536 4.519 30.686 1.00 91.69 185 PHE A O 1
ATOM 1433 N N . ALA A 1 186 ? -3.332 3.784 32.791 1.00 82.19 186 ALA A N 1
ATOM 1434 C CA . ALA A 1 186 ? -1.890 3.994 32.860 1.00 82.19 186 ALA A CA 1
ATOM 1435 C C . ALA A 1 186 ? -1.096 3.088 31.896 1.00 82.19 186 ALA A C 1
ATOM 1437 O O . ALA A 1 186 ? -1.543 2.014 31.495 1.00 82.19 186 ALA A O 1
ATOM 1438 N N . GLY A 1 187 ? 0.141 3.501 31.606 1.00 83.69 187 GLY A N 1
ATOM 1439 C CA . GLY A 1 187 ? 1.106 2.711 30.843 1.00 83.69 187 GLY A CA 1
ATOM 1440 C C . GLY A 1 187 ? 0.952 2.857 29.331 1.00 83.69 187 GLY A C 1
ATOM 1441 O O . GLY A 1 187 ? 0.716 3.949 28.813 1.00 83.69 187 GLY A O 1
ATOM 1442 N N . GLU A 1 188 ? 1.144 1.751 28.617 1.00 88.25 188 GLU A N 1
ATOM 1443 C CA . GLU A 1 188 ? 1.147 1.719 27.151 1.00 88.25 188 GLU A CA 1
ATOM 1444 C C . GLU A 1 188 ? -0.237 1.492 26.538 1.00 88.25 188 GLU A C 1
ATOM 1446 O O . GLU A 1 188 ? -0.346 1.387 25.325 1.00 88.25 188 GLU A O 1
ATOM 1451 N N . GLN A 1 189 ? -1.303 1.453 27.333 1.00 92.06 189 GLN A N 1
ATOM 1452 C CA . GLN A 1 189 ? -2.640 1.151 26.826 1.00 92.06 189 GLN A CA 1
ATOM 1453 C C . GLN A 1 189 ? -3.123 2.160 25.771 1.00 92.06 189 GLN A C 1
ATOM 1455 O O . GLN A 1 189 ? -2.653 3.307 25.717 1.00 92.06 189 GLN A O 1
ATOM 1460 N N . VAL A 1 190 ? -4.072 1.724 24.936 1.00 95.06 190 VAL A N 1
ATOM 1461 C CA . VAL A 1 190 ? -4.752 2.601 23.977 1.00 95.06 190 VAL A CA 1
ATOM 1462 C C . VAL A 1 190 ? -5.472 3.733 24.716 1.00 95.06 190 VAL A C 1
ATOM 1464 O O . VAL A 1 190 ? -5.952 3.566 25.843 1.00 95.06 190 VAL A O 1
ATOM 1467 N N . ARG A 1 191 ? -5.559 4.895 24.073 1.00 94.94 191 ARG A N 1
ATOM 1468 C CA . ARG A 1 191 ? -6.226 6.089 24.609 1.00 94.94 191 ARG A CA 1
ATOM 1469 C C . ARG A 1 191 ? -7.547 6.342 23.885 1.00 94.94 191 ARG A C 1
ATOM 1471 O O . ARG A 1 191 ? -7.716 5.953 22.733 1.00 94.94 191 ARG A O 1
ATOM 1478 N N . LEU A 1 192 ? -8.459 7.055 24.531 1.00 97.12 192 LEU A N 1
ATOM 1479 C CA . LEU A 1 192 ? -9.547 7.753 23.855 1.00 97.12 192 LEU A CA 1
ATOM 1480 C C . LEU A 1 192 ? -9.119 9.199 23.629 1.00 97.12 192 LEU A C 1
ATOM 1482 O O . LEU A 1 192 ? -8.726 9.869 24.581 1.00 97.12 192 LEU A O 1
ATOM 1486 N N . LEU A 1 193 ? -9.191 9.685 22.392 1.00 97.44 193 LEU A N 1
ATOM 1487 C CA . LEU A 1 193 ? -9.077 11.112 22.098 1.00 97.44 193 LEU A CA 1
ATOM 1488 C C . LEU A 1 193 ? -10.475 11.670 21.873 1.00 97.44 193 LEU A C 1
ATOM 1490 O O . LEU A 1 193 ? -11.123 11.360 20.875 1.00 97.44 193 LEU A O 1
ATOM 1494 N N . LEU A 1 194 ? -10.908 12.497 22.816 1.00 97.75 194 LEU A N 1
ATOM 1495 C CA . LEU A 1 194 ? -12.175 13.205 22.790 1.00 97.75 194 LEU A CA 1
ATOM 1496 C C . LEU A 1 194 ? -11.963 14.513 22.031 1.00 97.75 194 LEU A C 1
ATOM 1498 O O . LEU A 1 194 ? -11.131 15.325 22.439 1.00 97.75 194 LEU A O 1
ATOM 1502 N N . VAL A 1 195 ? -12.685 14.720 20.933 1.00 97.69 195 VAL A N 1
ATOM 1503 C CA . VAL A 1 195 ? -12.626 15.956 20.139 1.00 97.69 195 VAL A CA 1
ATOM 1504 C C . VAL A 1 195 ? -13.996 16.607 20.134 1.00 97.69 195 VAL A C 1
ATOM 1506 O O . VAL A 1 195 ? -14.979 15.986 19.733 1.00 97.69 195 VAL A O 1
ATOM 1509 N N . GLN A 1 196 ? -14.077 17.864 20.557 1.00 97.62 196 GLN A N 1
ATOM 1510 C CA . GLN A 1 196 ? -15.360 18.542 20.621 1.00 97.62 196 GLN A CA 1
ATOM 1511 C C . GLN A 1 196 ? -15.939 18.792 19.222 1.00 97.62 196 GLN A C 1
ATOM 1513 O O . GLN A 1 196 ? -15.213 19.151 18.289 1.00 97.62 196 GLN A O 1
ATOM 1518 N N . THR A 1 197 ? -17.251 18.621 19.068 1.00 96.44 197 THR A N 1
ATOM 1519 C CA . THR A 1 197 ? -17.969 19.027 17.858 1.00 96.44 197 THR A CA 1
ATOM 1520 C C . THR A 1 197 ? -17.951 20.548 17.678 1.00 96.44 197 THR A C 1
ATOM 1522 O O . THR A 1 197 ? -17.705 21.326 18.606 1.00 96.44 197 THR A O 1
ATOM 1525 N N . GLU A 1 198 ? -18.218 20.995 16.450 1.00 92.44 198 GLU A N 1
ATOM 1526 C CA . GLU A 1 198 ? -18.438 22.416 16.193 1.00 92.44 198 GLU A CA 1
ATOM 1527 C C . GLU A 1 198 ? -19.673 22.929 16.960 1.00 92.44 198 GLU A C 1
ATOM 1529 O O . GLU A 1 198 ? -20.636 22.179 17.159 1.00 92.44 198 GLU A O 1
ATOM 1534 N N . PRO A 1 199 ? -19.701 24.212 17.368 1.00 89.62 199 PRO A N 1
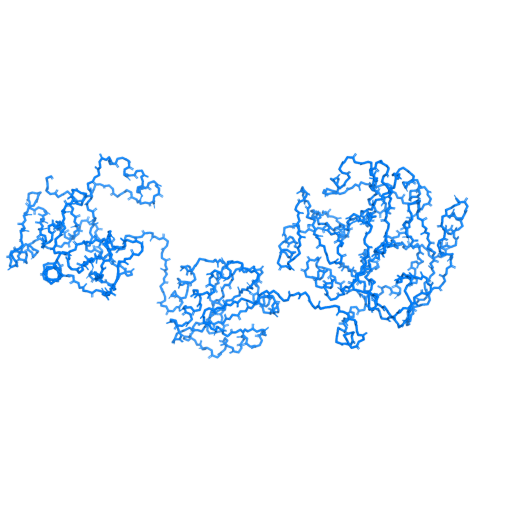ATOM 1535 C CA . PRO A 1 199 ? -20.837 24.774 18.088 1.00 89.62 199 PRO A CA 1
ATOM 1536 C C . PRO A 1 199 ? -22.174 24.546 17.365 1.00 89.62 199 PRO A C 1
ATOM 1538 O O . PRO A 1 199 ? -22.375 25.005 16.242 1.00 89.62 199 PRO A O 1
ATOM 1541 N N . GLY A 1 200 ? -23.109 23.870 18.037 1.00 86.00 200 GLY A N 1
ATOM 1542 C CA . GLY A 1 200 ? -24.440 23.562 17.500 1.00 86.00 200 GLY A CA 1
ATOM 1543 C C . GLY A 1 200 ? -24.526 22.275 16.672 1.00 86.00 200 GLY A C 1
ATOM 1544 O O . GLY A 1 200 ? -25.622 21.923 16.239 1.00 86.00 200 GLY A O 1
ATOM 1545 N N . VAL A 1 201 ? -23.416 21.555 16.483 1.00 92.31 201 VAL A N 1
ATOM 1546 C CA . VAL A 1 201 ? -23.392 20.229 15.855 1.00 92.31 201 VAL A CA 1
ATOM 1547 C C . VAL A 1 201 ? -23.483 19.161 16.944 1.00 92.31 201 VAL A C 1
ATOM 1549 O O . VAL A 1 201 ? -22.621 19.081 17.818 1.00 92.31 201 VAL A O 1
ATOM 1552 N N . ALA A 1 202 ? -24.534 18.342 16.902 1.00 93.38 202 ALA A N 1
ATOM 1553 C CA . ALA A 1 202 ? -24.688 17.201 17.802 1.00 93.38 202 ALA A CA 1
ATOM 1554 C C . ALA A 1 202 ? -23.816 16.015 17.357 1.00 93.38 202 ALA A C 1
ATOM 1556 O O . ALA A 1 202 ? -23.488 15.885 16.172 1.00 93.38 202 ALA A O 1
ATOM 1557 N N . VAL A 1 203 ? -23.477 15.145 18.309 1.00 97.00 203 VAL A N 1
ATOM 1558 C CA . VAL A 1 203 ? -22.928 13.820 18.005 1.00 97.00 203 VAL A CA 1
ATOM 1559 C C . VAL A 1 203 ? -24.048 12.968 17.403 1.00 97.00 203 VAL A C 1
ATOM 1561 O O . VAL A 1 203 ? -25.142 12.877 17.958 1.00 97.00 203 VAL A O 1
ATOM 1564 N N . ASP A 1 204 ? -23.785 12.390 16.237 1.00 96.06 204 ASP A N 1
ATOM 1565 C CA . ASP A 1 204 ? -24.660 11.458 15.537 1.00 96.06 204 ASP A CA 1
ATOM 1566 C C . ASP A 1 204 ? -23.971 10.096 15.495 1.00 96.06 204 ASP A C 1
ATOM 1568 O O . ASP A 1 204 ? -22.883 9.966 14.939 1.00 96.06 204 ASP A O 1
ATOM 1572 N N . HIS A 1 205 ? -24.608 9.094 16.088 1.00 94.25 205 HIS A N 1
ATOM 1573 C CA . HIS A 1 205 ? -24.114 7.721 16.156 1.00 94.25 205 HIS A CA 1
ATOM 1574 C C . HIS A 1 205 ? -24.586 6.858 14.973 1.00 94.25 205 HIS A C 1
ATOM 1576 O O . HIS A 1 205 ? -23.978 5.834 14.650 1.00 94.25 205 HIS A O 1
ATOM 1582 N N . ALA A 1 206 ? -25.687 7.245 14.320 1.00 92.75 206 ALA A N 1
ATOM 1583 C CA . ALA A 1 206 ? -26.379 6.444 13.312 1.00 92.75 206 ALA A CA 1
ATOM 1584 C C . ALA A 1 206 ? -26.443 4.934 13.662 1.00 92.75 206 ALA A C 1
ATOM 1586 O O . ALA A 1 206 ? -26.850 4.560 14.764 1.00 92.75 206 ALA A O 1
ATOM 1587 N N . LYS A 1 207 ? -26.093 4.034 12.727 1.00 90.75 207 LYS A N 1
ATOM 1588 C CA . LYS A 1 207 ? -26.154 2.569 12.923 1.00 90.75 207 LYS A CA 1
ATOM 1589 C C . LYS A 1 207 ? -24.784 1.902 13.024 1.00 90.75 207 LYS A C 1
ATOM 1591 O O . LYS A 1 207 ? -24.713 0.793 13.566 1.00 90.75 207 LYS A O 1
ATOM 1596 N N . SER A 1 208 ? -23.732 2.543 12.516 1.00 88.62 208 SER A N 1
ATOM 1597 C CA . SER A 1 208 ? -22.354 2.040 12.536 1.00 88.62 208 SER A CA 1
ATOM 1598 C C . SER A 1 208 ? -21.635 2.263 13.868 1.00 88.62 208 SER A C 1
ATOM 1600 O O . SER A 1 208 ? -20.534 1.730 14.033 1.00 88.62 208 SER A O 1
ATOM 1602 N N . SER A 1 209 ? -22.257 2.991 14.810 1.00 90.31 209 SER A N 1
ATOM 1603 C CA . SER A 1 209 ? -21.663 3.272 16.117 1.00 90.31 209 SER A CA 1
ATOM 1604 C C . SER A 1 209 ? -21.167 2.008 16.807 1.00 90.31 209 SER A C 1
ATOM 1606 O O . SER A 1 209 ? -21.829 0.954 16.795 1.00 90.31 209 SER A O 1
ATOM 1608 N N . GLY A 1 210 ? -19.966 2.149 17.356 1.00 88.31 210 GLY A N 1
ATOM 1609 C CA . GLY A 1 210 ? -19.229 1.110 18.048 1.00 88.31 210 GLY A CA 1
ATOM 1610 C C . GLY A 1 210 ? -19.411 1.161 19.559 1.00 88.31 210 GLY A C 1
ATOM 1611 O O . GLY A 1 210 ? -20.276 1.848 20.095 1.00 88.31 210 GLY A O 1
ATOM 1612 N N . ARG A 1 211 ? -18.561 0.402 20.244 1.00 94.06 211 ARG A N 1
ATOM 1613 C CA . ARG A 1 211 ? -18.527 0.282 21.703 1.00 94.06 211 ARG A CA 1
ATOM 1614 C C . ARG A 1 211 ? -17.086 0.071 22.135 1.00 94.06 211 ARG A C 1
ATOM 1616 O O . ARG A 1 211 ? -16.379 -0.706 21.492 1.00 94.06 211 ARG A O 1
ATOM 1623 N N . ILE A 1 212 ? -16.667 0.698 23.229 1.00 96.44 212 ILE A N 1
ATOM 1624 C CA . ILE A 1 212 ? -15.392 0.362 23.874 1.00 96.44 212 ILE A CA 1
ATOM 1625 C C . ILE A 1 212 ? -15.617 -0.624 25.016 1.00 96.44 212 ILE A C 1
ATOM 1627 O O . ILE A 1 212 ? -16.587 -0.508 25.769 1.00 96.44 212 ILE A O 1
ATOM 1631 N N . ALA A 1 213 ? -14.714 -1.591 25.157 1.00 95.94 213 ALA A N 1
ATOM 1632 C CA . ALA A 1 213 ? -14.698 -2.512 26.283 1.00 95.94 213 ALA A CA 1
ATOM 1633 C C . ALA A 1 213 ? -13.473 -2.288 27.178 1.00 95.94 213 ALA A C 1
ATOM 1635 O O . ALA A 1 213 ? -12.345 -2.159 26.694 1.00 95.94 213 ALA A O 1
ATOM 1636 N N . PHE A 1 214 ? -13.702 -2.305 28.489 1.00 95.44 214 PHE A N 1
ATOM 1637 C CA . PHE A 1 214 ? -12.677 -2.249 29.520 1.00 95.44 214 PHE A CA 1
ATOM 1638 C C . PHE A 1 214 ? -12.763 -3.477 30.429 1.00 95.44 214 PHE A C 1
ATOM 1640 O O . PHE A 1 214 ? -13.832 -3.800 30.950 1.00 95.44 214 PHE A O 1
ATOM 1647 N N . ALA A 1 215 ? -11.630 -4.127 30.673 1.00 93.94 215 ALA A N 1
ATOM 1648 C CA . ALA A 1 215 ? -11.496 -5.075 31.765 1.00 93.94 215 ALA A CA 1
ATOM 1649 C C . ALA A 1 215 ? -11.394 -4.328 33.095 1.00 93.94 215 ALA A C 1
ATOM 1651 O O . ALA A 1 215 ? -10.796 -3.249 33.187 1.00 93.94 215 ALA A O 1
ATOM 1652 N N . CYS A 1 216 ? -11.967 -4.934 34.126 1.00 93.19 216 CYS A N 1
ATOM 1653 C CA . CYS A 1 216 ? -11.891 -4.497 35.509 1.00 93.19 216 CYS A CA 1
ATOM 1654 C C . CYS A 1 216 ? -11.692 -5.708 36.437 1.00 93.19 216 CYS A C 1
ATOM 1656 O O . CYS A 1 216 ? -12.016 -6.833 36.052 1.00 93.19 216 CYS A O 1
ATOM 1658 N N . PRO A 1 217 ? -11.195 -5.515 37.671 1.00 91.56 217 PRO A N 1
ATOM 1659 C CA . PRO A 1 217 ? -10.995 -6.622 38.606 1.00 91.56 217 PRO A CA 1
ATOM 1660 C C . PRO A 1 217 ? -12.283 -7.391 38.899 1.00 91.56 217 PRO A C 1
ATOM 1662 O O . PRO A 1 217 ? -13.341 -6.773 39.054 1.00 91.56 217 PRO A O 1
ATOM 1665 N N . THR A 1 218 ? -12.178 -8.710 39.075 1.00 90.12 218 THR A N 1
ATOM 1666 C CA . THR A 1 218 ? -13.288 -9.581 39.493 1.00 90.12 218 THR A CA 1
ATOM 1667 C C . THR A 1 218 ? -14.041 -8.997 40.694 1.00 90.12 218 THR A C 1
ATOM 1669 O O . THR A 1 218 ? -13.439 -8.547 41.673 1.00 90.12 218 THR A O 1
ATOM 1672 N N . GLY A 1 219 ? -15.373 -8.968 40.613 1.00 90.75 219 GLY A N 1
ATOM 1673 C CA . GLY A 1 219 ? -16.262 -8.360 41.604 1.00 90.75 219 GLY A CA 1
ATOM 1674 C C . GLY A 1 219 ? -16.418 -6.834 41.520 1.00 90.75 219 GLY A C 1
ATOM 1675 O O . GLY A 1 219 ? -17.142 -6.261 42.340 1.00 90.75 219 GLY A O 1
ATOM 1676 N N . SER A 1 220 ? -15.774 -6.146 40.568 1.00 93.00 220 SER A N 1
ATOM 1677 C CA . SER A 1 220 ? -15.870 -4.678 40.443 1.00 93.00 220 SER A CA 1
ATOM 1678 C C . SER A 1 220 ? -17.129 -4.205 39.718 1.00 93.00 220 SER A C 1
ATOM 1680 O O . SER A 1 220 ? -17.573 -3.080 39.968 1.00 93.00 220 SER A O 1
ATOM 1682 N N . VAL A 1 221 ? -17.734 -5.033 38.856 1.00 95.00 221 VAL A N 1
ATOM 1683 C CA . VAL A 1 221 ? -18.890 -4.640 38.030 1.00 95.00 221 VAL A CA 1
ATOM 1684 C C . VAL A 1 221 ? -20.061 -4.090 38.865 1.00 95.00 221 VAL A C 1
ATOM 1686 O O . VAL A 1 221 ? -20.550 -3.004 38.538 1.00 95.00 221 VAL A O 1
ATOM 1689 N N . PRO A 1 222 ? -20.489 -4.722 39.980 1.00 94.75 222 PRO A N 1
ATOM 1690 C CA . PRO A 1 222 ? -21.536 -4.163 40.840 1.00 94.75 222 PRO A CA 1
ATOM 1691 C C . PRO A 1 222 ? -21.200 -2.775 41.403 1.00 94.75 222 PRO A C 1
ATOM 1693 O O . PRO A 1 222 ? -22.078 -1.920 41.516 1.00 94.75 222 PRO A O 1
ATOM 1696 N N . GLY A 1 223 ? -19.929 -2.530 41.736 1.00 94.06 223 GLY A N 1
ATOM 1697 C CA . GLY A 1 223 ? -19.465 -1.240 42.245 1.00 94.06 223 GLY A CA 1
ATOM 1698 C C . GLY A 1 223 ? -19.474 -0.148 41.175 1.00 94.06 223 GLY A C 1
ATOM 1699 O O . GLY A 1 223 ? -19.881 0.978 41.456 1.00 94.06 223 GLY A O 1
ATOM 1700 N N . ILE A 1 224 ? -19.074 -0.481 39.946 1.00 94.12 224 ILE A N 1
ATOM 1701 C CA . ILE A 1 224 ? -19.135 0.428 38.790 1.00 94.12 224 ILE A CA 1
ATOM 1702 C C . ILE A 1 224 ? -20.594 0.788 38.482 1.00 94.12 224 ILE A C 1
ATOM 1704 O O . ILE A 1 224 ? -20.928 1.967 38.377 1.00 94.12 224 ILE A O 1
ATOM 1708 N N . HIS A 1 225 ? -21.477 -0.214 38.437 1.00 95.25 225 HIS A N 1
ATOM 1709 C CA . HIS A 1 225 ? -22.913 -0.009 38.255 1.00 95.25 225 HIS A CA 1
ATOM 1710 C C . HIS A 1 225 ? -23.506 0.920 39.322 1.00 95.25 225 HIS A C 1
ATOM 1712 O O . HIS A 1 225 ? -24.231 1.859 38.994 1.00 95.25 225 HIS A O 1
ATOM 1718 N N . GLN A 1 226 ? -23.187 0.686 40.600 1.00 96.00 226 GLN A N 1
ATOM 1719 C CA . GLN A 1 226 ? -23.704 1.510 41.691 1.00 96.00 226 GLN A CA 1
ATOM 1720 C C . GLN A 1 226 ? -23.196 2.955 41.602 1.00 96.00 226 GLN A C 1
ATOM 1722 O O . GLN A 1 226 ? -23.988 3.875 41.777 1.00 96.00 226 GLN A O 1
ATOM 1727 N N . LYS A 1 227 ? -21.919 3.172 41.253 1.00 94.88 227 LYS A N 1
ATOM 1728 C CA . LYS A 1 227 ? -21.370 4.520 41.024 1.00 94.88 227 LYS A CA 1
ATOM 1729 C C . LYS A 1 227 ? -22.101 5.261 39.905 1.00 94.88 227 LYS A C 1
ATOM 1731 O O . LYS A 1 227 ? -22.482 6.409 40.103 1.00 94.88 227 LYS A O 1
ATOM 1736 N N . ALA A 1 228 ? -22.320 4.609 38.762 1.00 95.25 228 ALA A N 1
ATOM 1737 C CA . ALA A 1 228 ? -23.060 5.199 37.645 1.00 95.25 228 ALA A CA 1
ATOM 1738 C C . ALA A 1 228 ? -24.499 5.554 38.056 1.00 95.25 228 ALA A C 1
ATOM 1740 O O . ALA A 1 228 ? -24.981 6.650 37.781 1.00 95.25 228 ALA A O 1
ATOM 1741 N N . LYS A 1 229 ? -25.158 4.659 38.801 1.00 95.94 229 LYS A N 1
ATOM 1742 C CA . LYS A 1 229 ? -26.507 4.881 39.331 1.00 95.94 229 LYS A CA 1
ATOM 1743 C C . LYS A 1 229 ? -26.571 6.070 40.292 1.00 95.94 229 LYS A C 1
ATOM 1745 O O . LYS A 1 229 ? -27.495 6.873 40.192 1.00 95.94 229 LYS A O 1
ATOM 1750 N N . ASP A 1 230 ? -25.611 6.183 41.207 1.00 96.50 230 ASP A N 1
ATOM 1751 C CA . ASP A 1 230 ? -25.548 7.271 42.190 1.00 96.50 230 ASP A CA 1
ATOM 1752 C C . ASP A 1 230 ? -25.256 8.626 41.530 1.00 96.50 230 ASP A C 1
ATOM 1754 O O . ASP A 1 230 ? -25.764 9.653 41.979 1.00 96.50 230 ASP A O 1
ATOM 1758 N N . ALA A 1 231 ? -24.483 8.624 40.440 1.00 94.88 231 ALA A N 1
ATOM 1759 C CA . ALA A 1 231 ? -24.220 9.801 39.617 1.00 94.88 231 ALA A CA 1
ATOM 1760 C C . ALA A 1 231 ? -25.387 10.170 38.676 1.00 94.88 231 ALA A C 1
ATOM 1762 O O . ALA A 1 231 ? -25.375 11.247 38.086 1.00 94.88 231 ALA A O 1
ATOM 1763 N N . GLY A 1 232 ? -26.417 9.320 38.564 1.00 95.19 232 GLY A N 1
ATOM 1764 C CA . GLY A 1 232 ? -27.556 9.541 37.669 1.00 95.19 232 GLY A CA 1
ATOM 1765 C C . GLY A 1 232 ? -27.231 9.324 36.189 1.00 95.19 232 GLY A C 1
ATOM 1766 O O . GLY A 1 232 ? -27.935 9.852 35.331 1.00 95.19 232 GLY A O 1
ATOM 1767 N N . GLU A 1 233 ? -26.178 8.563 35.900 1.00 95.50 233 GLU A N 1
ATOM 1768 C CA . GLU A 1 233 ? -25.717 8.276 34.544 1.00 95.50 233 GLU A CA 1
ATOM 1769 C C . GLU A 1 233 ? -26.541 7.176 33.872 1.00 95.50 233 GLU A C 1
ATOM 1771 O O . GLU A 1 233 ? -27.232 6.379 34.518 1.00 95.50 233 GLU A O 1
ATOM 1776 N N . THR A 1 234 ? -26.450 7.108 32.545 1.00 96.44 234 THR A N 1
ATOM 1777 C CA . THR A 1 234 ? -27.216 6.141 31.757 1.00 96.44 234 THR A CA 1
ATOM 1778 C C . THR A 1 234 ? -26.614 4.741 31.872 1.00 96.44 234 THR A C 1
ATOM 1780 O O . THR A 1 234 ? -25.482 4.487 31.464 1.00 96.44 234 THR A O 1
ATOM 1783 N N . ILE A 1 235 ? -27.405 3.800 32.387 1.00 96.56 235 ILE A N 1
ATOM 1784 C CA . ILE A 1 235 ? -27.065 2.374 32.448 1.00 96.56 235 ILE A CA 1
ATOM 1785 C C . ILE A 1 235 ? -27.882 1.650 31.381 1.00 96.56 235 ILE A C 1
ATOM 1787 O O . ILE A 1 235 ? -29.099 1.522 31.509 1.00 96.56 235 ILE A O 1
ATOM 1791 N N . MET A 1 236 ? -27.210 1.160 30.343 1.00 93.81 236 MET A N 1
ATOM 1792 C CA . MET A 1 236 ? -27.849 0.416 29.255 1.00 93.81 236 MET A CA 1
ATOM 1793 C C . MET A 1 236 ? -28.098 -1.039 29.639 1.00 93.81 236 MET A C 1
ATOM 1795 O O . MET A 1 236 ? -29.147 -1.605 29.341 1.00 93.81 236 MET A O 1
ATOM 1799 N N . THR A 1 237 ? -27.134 -1.649 30.326 1.00 94.31 237 THR A N 1
ATOM 1800 C CA . THR A 1 237 ? -27.229 -3.031 30.795 1.00 94.31 237 THR A CA 1
ATOM 1801 C C . THR A 1 237 ? -26.729 -3.097 32.234 1.00 94.31 237 THR A C 1
ATOM 1803 O O . THR A 1 237 ? -25.532 -2.898 32.484 1.00 94.31 237 THR A O 1
ATOM 1806 N N . PRO A 1 238 ? -27.627 -3.351 33.206 1.00 95.00 238 PRO A N 1
ATOM 1807 C CA . PRO A 1 238 ? -27.231 -3.678 34.571 1.00 95.00 238 PRO A CA 1
ATOM 1808 C C . PRO A 1 238 ? -26.300 -4.903 34.605 1.00 95.00 238 PRO A C 1
ATOM 1810 O O . PRO A 1 238 ? -26.207 -5.606 33.601 1.00 95.00 238 PRO A O 1
ATOM 1813 N N . PRO A 1 239 ? -25.637 -5.187 35.740 1.00 95.62 239 PRO A N 1
ATOM 1814 C CA . PRO A 1 239 ? -24.797 -6.368 35.890 1.00 95.62 239 PRO A CA 1
ATOM 1815 C C . PRO A 1 239 ? -25.473 -7.639 35.358 1.00 95.62 239 PRO A C 1
ATOM 1817 O O . PRO A 1 239 ? -26.543 -8.022 35.836 1.00 95.62 239 PRO A O 1
ATOM 1820 N N . LEU A 1 240 ? -24.846 -8.263 34.363 1.00 93.00 240 LEU A N 1
ATOM 1821 C CA . LEU A 1 240 ? -25.355 -9.424 33.641 1.00 93.00 240 LEU A CA 1
ATOM 1822 C C . LEU A 1 240 ? -24.233 -10.447 33.457 1.00 93.00 240 LEU A C 1
ATOM 1824 O O . LEU A 1 240 ? -23.123 -10.092 33.067 1.00 93.00 240 LEU A O 1
ATOM 1828 N N . THR A 1 241 ? -24.535 -11.717 33.715 1.00 90.31 241 THR A N 1
ATOM 1829 C CA . THR A 1 241 ? -23.649 -12.837 33.382 1.00 90.31 241 THR A CA 1
ATOM 1830 C C . THR A 1 241 ? -23.989 -13.328 31.983 1.00 90.31 241 THR A C 1
ATOM 1832 O O . THR A 1 241 ? -25.117 -13.753 31.736 1.00 90.31 241 THR A O 1
ATOM 1835 N N . LEU A 1 242 ? -23.024 -13.256 31.073 1.00 83.88 242 LEU A N 1
ATOM 1836 C CA . LEU A 1 242 ? -23.175 -13.677 29.689 1.00 83.88 242 LEU A CA 1
ATOM 1837 C C . LEU A 1 242 ? -22.525 -15.043 29.471 1.00 83.88 242 LEU A C 1
ATOM 1839 O O . LEU A 1 242 ? -21.305 -15.157 29.631 1.00 83.88 242 LEU A O 1
ATOM 1843 N N . PRO A 1 243 ? -23.307 -16.061 29.069 1.00 78.12 243 PRO A N 1
ATOM 1844 C CA . PRO A 1 243 ? -22.743 -17.339 28.693 1.00 78.12 243 PRO A CA 1
ATOM 1845 C C . PRO A 1 243 ? -22.053 -17.235 27.335 1.00 78.12 243 PRO A C 1
ATOM 1847 O O . PRO A 1 243 ? -22.612 -16.671 26.390 1.00 78.12 243 PRO A O 1
ATOM 1850 N N . THR A 1 244 ? -20.870 -17.837 27.214 1.00 66.94 244 THR A N 1
ATOM 1851 C CA . THR A 1 244 ? -20.213 -18.011 25.913 1.00 66.94 244 THR A CA 1
ATOM 1852 C C . THR A 1 244 ? -20.122 -19.499 25.574 1.00 66.94 244 THR A C 1
ATOM 1854 O O . THR A 1 244 ? -19.562 -20.262 26.362 1.00 66.94 244 THR A O 1
ATOM 1857 N N . PRO A 1 245 ? -20.649 -19.960 24.421 1.00 65.56 245 PRO A N 1
ATOM 1858 C CA . PRO A 1 245 ? -20.610 -21.372 24.053 1.00 65.56 245 PRO A CA 1
ATOM 1859 C C . PRO A 1 245 ? -19.194 -21.962 24.112 1.00 65.56 245 PRO A C 1
ATOM 1861 O O . PRO A 1 245 ? -18.303 -21.547 23.378 1.00 65.56 245 PRO A O 1
ATOM 1864 N N . GLY A 1 246 ? -18.995 -22.947 24.992 1.00 67.62 246 GLY A N 1
ATOM 1865 C CA . GLY A 1 246 ? -17.715 -23.646 25.148 1.00 67.62 246 GLY A CA 1
ATOM 1866 C C . GLY A 1 246 ? -16.608 -22.855 25.858 1.00 67.62 246 GLY A C 1
ATOM 1867 O O . GLY A 1 246 ? -15.479 -23.340 25.892 1.00 67.62 246 GLY A O 1
ATOM 1868 N N . LYS A 1 247 ? -16.905 -21.677 26.424 1.00 76.31 247 LYS A N 1
ATOM 1869 C CA . LYS A 1 247 ? -15.944 -20.802 27.119 1.00 76.31 247 LYS A CA 1
ATOM 1870 C C . LYS A 1 247 ? -16.502 -20.323 28.469 1.00 76.31 247 LYS A C 1
ATOM 1872 O O . LYS A 1 247 ? -17.630 -20.656 28.823 1.00 76.31 247 LYS A O 1
ATOM 1877 N N . ALA A 1 248 ? -15.694 -19.595 29.243 1.00 77.38 248 ALA A N 1
ATOM 1878 C CA . ALA A 1 248 ? -16.094 -19.068 30.547 1.00 77.38 248 ALA A CA 1
ATOM 1879 C C . ALA A 1 248 ? -17.215 -18.018 30.429 1.00 77.38 248 ALA A C 1
ATOM 1881 O O . ALA A 1 248 ? -17.234 -17.211 29.496 1.00 77.38 248 ALA A O 1
ATOM 1882 N N . ASP A 1 249 ? -18.132 -18.023 31.398 1.00 84.50 249 ASP A N 1
ATOM 1883 C CA . ASP A 1 249 ? -19.164 -16.996 31.528 1.00 84.50 249 ASP A CA 1
ATOM 1884 C C . ASP A 1 249 ? -18.530 -15.692 32.023 1.00 84.50 249 ASP A C 1
ATOM 1886 O O . ASP A 1 249 ? -17.789 -15.695 33.007 1.00 84.50 249 ASP A O 1
ATOM 1890 N N . VAL A 1 250 ? -18.855 -14.569 31.383 1.00 87.88 250 VAL A N 1
ATOM 1891 C CA . VAL A 1 250 ? -18.314 -13.252 31.755 1.00 87.88 250 VAL A CA 1
ATOM 1892 C C . VAL A 1 250 ? -19.374 -12.386 32.422 1.00 87.88 250 VAL A C 1
ATOM 1894 O O . VAL A 1 250 ? -20.538 -12.393 32.028 1.00 87.88 250 VAL A O 1
ATOM 1897 N N . VAL A 1 251 ? -18.979 -11.613 33.432 1.00 91.88 251 VAL A N 1
ATOM 1898 C CA . VAL A 1 251 ? -19.858 -10.643 34.099 1.00 91.88 251 VAL A CA 1
ATOM 1899 C C . VAL A 1 251 ? -19.605 -9.264 33.512 1.00 91.88 251 VAL A C 1
ATOM 1901 O O . VAL A 1 251 ? -18.463 -8.805 33.493 1.00 91.88 251 VAL A O 1
ATOM 1904 N N . VAL A 1 252 ? -20.666 -8.605 33.041 1.00 93.94 252 VAL A N 1
ATOM 1905 C CA . VAL A 1 252 ? -20.582 -7.299 32.378 1.00 93.94 252 VAL A CA 1
ATOM 1906 C C . VAL A 1 252 ? -21.577 -6.283 32.929 1.00 93.94 252 VAL A C 1
ATOM 1908 O O . VAL A 1 252 ? -22.635 -6.644 33.438 1.00 93.94 252 VAL A O 1
ATOM 1911 N N . THR A 1 253 ? -21.276 -4.996 32.768 1.00 95.38 253 THR A N 1
ATOM 1912 C CA . THR A 1 253 ? -22.269 -3.907 32.775 1.00 95.38 253 THR A CA 1
ATOM 1913 C C . THR A 1 253 ? -21.986 -2.980 31.600 1.00 95.38 253 THR A C 1
ATOM 1915 O O . THR A 1 253 ? -20.824 -2.765 31.250 1.00 95.38 253 THR A O 1
ATOM 1918 N N . ILE A 1 254 ? -23.039 -2.448 30.978 1.00 95.81 254 ILE A N 1
ATOM 1919 C CA . ILE A 1 254 ? -22.919 -1.516 29.854 1.00 95.81 254 ILE A CA 1
ATOM 1920 C C . ILE A 1 254 ? -23.500 -0.169 30.271 1.00 95.81 254 ILE A C 1
ATOM 1922 O O . ILE A 1 254 ? -24.659 -0.083 30.692 1.00 95.81 254 ILE A O 1
ATOM 1926 N N . LEU A 1 255 ? -22.683 0.870 30.157 1.00 96.62 255 LEU A N 1
ATOM 1927 C CA . LEU A 1 255 ? -23.037 2.262 30.412 1.00 96.62 255 LEU A CA 1
ATOM 1928 C C . LEU A 1 255 ? -23.123 3.020 29.085 1.00 96.62 255 LEU A C 1
ATOM 1930 O O . LEU A 1 255 ? -22.550 2.572 28.092 1.00 96.62 255 LEU A O 1
ATOM 1934 N N . ALA A 1 256 ? -23.805 4.162 29.088 1.00 96.69 256 ALA A N 1
ATOM 1935 C CA . ALA A 1 256 ? -23.649 5.170 28.048 1.00 96.69 256 ALA A CA 1
ATOM 1936 C C . ALA A 1 256 ? -23.022 6.430 28.648 1.00 96.69 256 ALA A C 1
ATOM 1938 O O . ALA A 1 256 ? -23.389 6.840 29.756 1.00 96.69 256 ALA A O 1
ATOM 1939 N N . ASP A 1 257 ? -22.068 7.011 27.929 1.00 96.62 257 ASP A N 1
ATOM 1940 C CA . ASP A 1 257 ? -21.458 8.281 28.307 1.00 96.62 257 ASP A CA 1
ATOM 1941 C C . ASP A 1 257 ? -22.414 9.471 28.047 1.00 96.62 257 ASP A C 1
ATOM 1943 O O . ASP A 1 257 ? -23.534 9.277 27.557 1.00 96.62 257 ASP A O 1
ATOM 1947 N N . PRO A 1 258 ? -22.025 10.714 28.389 1.00 95.81 258 PRO A N 1
ATOM 1948 C CA . PRO A 1 258 ? -22.890 11.879 28.237 1.00 95.81 258 PRO A CA 1
ATOM 1949 C C . PRO A 1 258 ? -23.338 12.188 26.805 1.00 95.81 258 PRO A C 1
ATOM 1951 O O . PRO A 1 258 ? -24.313 12.930 26.651 1.00 95.81 258 PRO A O 1
ATOM 1954 N N . ASP A 1 259 ? -22.624 11.675 25.802 1.00 96.50 259 ASP A N 1
ATOM 1955 C CA . ASP A 1 259 ? -22.924 11.845 24.382 1.00 96.50 259 ASP A CA 1
ATOM 1956 C C . ASP A 1 259 ? -23.639 10.621 23.788 1.00 96.50 259 ASP A C 1
ATOM 1958 O O . ASP A 1 259 ? -24.285 10.755 22.755 1.00 96.50 259 ASP A O 1
ATOM 1962 N N . GLY A 1 260 ? -23.632 9.479 24.484 1.00 95.56 260 GLY A N 1
ATOM 1963 C CA . GLY A 1 260 ? -24.358 8.266 24.105 1.00 95.56 260 GLY A CA 1
ATOM 1964 C C . GLY A 1 260 ? -23.470 7.099 23.674 1.00 95.56 260 GLY A C 1
ATOM 1965 O O . GLY A 1 260 ? -24.007 6.070 23.261 1.00 95.56 260 GLY A O 1
ATOM 1966 N N . TYR A 1 261 ? -22.142 7.209 23.795 1.00 96.75 261 TYR A N 1
ATOM 1967 C CA . TYR A 1 261 ? -21.238 6.101 23.484 1.00 96.75 261 TYR A CA 1
ATOM 1968 C C . TYR A 1 261 ? -21.402 4.963 24.478 1.00 96.75 261 TYR A C 1
ATOM 1970 O O . TYR A 1 261 ? -21.366 5.163 25.692 1.00 96.75 261 TYR A O 1
ATOM 1978 N N . GLU A 1 262 ? -21.512 3.747 23.955 1.00 95.69 262 GLU A N 1
ATOM 1979 C CA . GLU A 1 262 ? -21.627 2.552 24.775 1.00 95.69 262 GLU A CA 1
ATOM 1980 C C . GLU A 1 262 ? -20.258 2.134 25.336 1.00 95.69 262 GLU A C 1
ATOM 1982 O O . GLU A 1 262 ? -19.257 2.045 24.614 1.00 95.69 262 GLU A O 1
ATOM 1987 N N . ILE A 1 263 ? -20.221 1.814 26.630 1.00 96.81 263 ILE A N 1
ATOM 1988 C CA . ILE A 1 263 ? -19.013 1.398 27.348 1.00 96.81 263 ILE A CA 1
ATOM 1989 C C . ILE A 1 263 ? -19.307 0.101 28.095 1.00 96.81 263 ILE A C 1
ATOM 1991 O O . ILE A 1 263 ? -20.132 0.076 29.008 1.00 96.81 263 ILE A O 1
ATOM 1995 N N . CYS A 1 264 ? -18.619 -0.979 27.731 1.00 95.81 264 CYS A N 1
ATOM 1996 C CA . CYS A 1 264 ? -18.717 -2.267 28.411 1.00 95.81 264 CYS A CA 1
ATOM 1997 C C . CYS A 1 264 ? -17.605 -2.408 29.449 1.00 95.81 264 CYS A C 1
ATOM 1999 O O . CYS A 1 264 ? -16.431 -2.405 29.095 1.00 95.81 264 CYS A O 1
ATOM 2001 N N . PHE A 1 265 ? -17.961 -2.620 30.713 1.00 95.38 265 PHE A N 1
ATOM 2002 C CA . PHE A 1 265 ? -17.024 -3.129 31.712 1.00 95.38 265 PHE A CA 1
ATOM 2003 C C . PHE A 1 265 ? -17.217 -4.629 31.869 1.00 95.38 265 PHE A C 1
ATOM 2005 O O . PHE A 1 265 ? -18.348 -5.074 32.056 1.00 95.38 265 PHE A O 1
ATOM 2012 N N . VAL A 1 266 ? -16.125 -5.387 31.805 1.00 93.62 266 VAL A N 1
ATOM 2013 C CA . VAL A 1 266 ? -16.103 -6.846 31.965 1.00 93.62 266 VAL A CA 1
ATOM 2014 C C . VAL A 1 266 ? -15.106 -7.249 33.049 1.00 93.62 266 VAL A C 1
ATOM 2016 O O . VAL A 1 266 ? -14.068 -6.610 33.210 1.00 93.62 266 VAL A O 1
ATOM 2019 N N . GLU A 1 267 ? -15.425 -8.279 33.827 1.00 92.19 267 GLU A N 1
ATOM 2020 C CA . GLU A 1 267 ? -14.513 -8.811 34.847 1.00 92.19 267 GLU A CA 1
ATOM 2021 C C . GLU A 1 267 ? -13.362 -9.621 34.214 1.00 92.19 267 GLU A C 1
ATOM 2023 O O . GLU A 1 267 ? -13.593 -10.496 33.379 1.00 92.19 267 GLU A O 1
ATOM 2028 N N . ASP A 1 268 ? -12.120 -9.310 34.604 1.00 85.31 268 ASP A N 1
ATOM 2029 C CA . ASP A 1 268 ? -10.895 -9.700 33.882 1.00 85.31 268 ASP A CA 1
ATOM 2030 C C . ASP A 1 268 ? -10.606 -11.216 33.907 1.00 85.31 268 ASP A C 1
ATOM 2032 O O . ASP A 1 268 ? -10.234 -11.782 32.883 1.00 85.31 268 ASP A O 1
ATOM 2036 N N . GLU A 1 269 ? -10.824 -11.916 35.029 1.00 80.69 269 GLU A N 1
ATOM 2037 C CA . GLU A 1 269 ? -10.476 -13.348 35.148 1.00 80.69 269 GLU A CA 1
ATOM 2038 C C . GLU A 1 269 ? -11.203 -14.228 34.123 1.00 80.69 269 GLU A C 1
ATOM 2040 O O . GLU A 1 269 ? -10.564 -14.980 33.389 1.00 80.69 269 GLU A O 1
ATOM 2045 N N . ALA A 1 270 ? -12.528 -14.101 34.025 1.00 76.69 270 ALA A N 1
ATOM 2046 C CA . ALA A 1 270 ? -13.308 -14.857 33.047 1.00 76.69 270 ALA A CA 1
ATOM 2047 C C . ALA A 1 270 ? -13.037 -14.393 31.606 1.00 76.69 270 ALA A C 1
ATOM 2049 O O . ALA A 1 270 ? -13.138 -15.182 30.663 1.00 76.69 270 ALA A O 1
ATOM 2050 N N . PHE A 1 271 ? -12.662 -13.121 31.427 1.00 81.75 271 PHE A N 1
ATOM 2051 C CA . PHE A 1 271 ? -12.264 -12.605 30.125 1.00 81.75 271 PHE A CA 1
ATOM 2052 C C . PHE A 1 271 ? -10.968 -13.259 29.620 1.00 81.75 271 PHE A C 1
ATOM 2054 O O . PHE A 1 271 ? -10.887 -13.545 28.428 1.00 81.75 271 PHE A O 1
ATOM 2061 N N . TYR A 1 272 ? -9.986 -13.569 30.477 1.00 80.38 272 TYR A N 1
ATOM 2062 C CA . TYR A 1 272 ? -8.758 -14.255 30.035 1.00 80.38 272 TYR A CA 1
ATOM 2063 C C . TYR A 1 272 ? -9.035 -15.615 29.395 1.00 80.38 272 TYR A C 1
ATOM 2065 O O . TYR A 1 272 ? -8.504 -15.909 28.321 1.00 80.38 272 TYR A O 1
ATOM 2073 N N . ASP A 1 273 ? -9.884 -16.428 30.023 1.00 78.38 273 ASP A N 1
ATOM 2074 C CA . ASP A 1 273 ? -10.249 -17.739 29.484 1.00 78.38 273 ASP A CA 1
ATOM 2075 C C . ASP A 1 273 ? -10.994 -17.586 28.148 1.00 78.38 273 ASP A C 1
ATOM 2077 O O . ASP A 1 273 ? -10.721 -18.307 27.185 1.00 78.38 273 ASP A O 1
ATOM 2081 N N . LEU A 1 274 ? -11.885 -16.591 28.055 1.00 80.31 274 LEU A N 1
ATOM 2082 C CA . LEU A 1 274 ? -12.632 -16.264 26.839 1.00 80.31 274 LEU A CA 1
ATOM 2083 C C . LEU A 1 274 ? -11.720 -15.822 25.676 1.00 80.31 274 LEU A C 1
ATOM 2085 O O . LEU A 1 274 ? -11.920 -16.237 24.527 1.00 80.31 274 LEU A O 1
ATOM 2089 N N . ALA A 1 275 ? -10.738 -14.976 25.987 1.00 82.50 275 ALA A N 1
ATOM 2090 C CA . ALA A 1 275 ? -9.876 -14.260 25.050 1.00 82.50 275 ALA A CA 1
ATOM 2091 C C . ALA A 1 275 ? -8.615 -15.045 24.644 1.00 82.50 275 ALA A C 1
ATOM 2093 O O . ALA A 1 275 ? -7.700 -14.496 24.024 1.00 82.50 275 ALA A O 1
ATOM 2094 N N . THR A 1 276 ? -8.552 -16.335 24.990 1.00 79.75 276 THR A N 1
ATOM 2095 C CA . THR A 1 276 ? -7.495 -17.232 24.516 1.00 79.75 276 THR A CA 1
ATOM 2096 C C . THR A 1 276 ? -7.547 -17.306 22.983 1.00 79.75 276 THR A C 1
ATOM 2098 O O . THR A 1 276 ? -8.579 -17.722 22.444 1.00 79.75 276 THR A O 1
ATOM 2101 N N . PRO A 1 277 ? -6.470 -16.916 22.266 1.00 76.62 277 PRO A N 1
ATOM 2102 C CA . PRO A 1 277 ? -6.453 -16.960 20.811 1.00 76.62 277 PRO A CA 1
ATOM 2103 C C . PRO A 1 277 ? -6.630 -18.389 20.309 1.00 76.62 277 PRO A C 1
ATOM 2105 O O . PRO A 1 277 ? -5.904 -19.295 20.723 1.00 76.62 277 PRO A O 1
ATOM 2108 N N . THR A 1 278 ? -7.576 -18.578 19.402 1.00 75.69 278 THR A N 1
ATOM 2109 C CA . THR A 1 278 ? -7.795 -19.853 18.715 1.00 75.69 278 THR A CA 1
ATOM 2110 C C . THR A 1 278 ? -7.129 -19.873 17.342 1.00 75.69 278 THR A C 1
ATOM 2112 O O . THR A 1 278 ? -6.847 -20.950 16.828 1.00 75.69 278 THR A O 1
ATOM 2115 N N . TYR A 1 279 ? -6.808 -18.693 16.785 1.00 69.81 279 TYR A N 1
ATOM 2116 C CA . TYR A 1 279 ? -6.273 -18.518 15.427 1.00 69.81 279 TYR A CA 1
ATOM 2117 C C . TYR A 1 279 ? -7.089 -19.279 14.372 1.00 69.81 279 TYR A C 1
ATOM 2119 O O . TYR A 1 279 ? -6.542 -19.823 13.411 1.00 69.81 279 TYR A O 1
ATOM 2127 N N . ASP A 1 280 ? -8.406 -19.343 14.581 1.00 70.25 280 ASP A N 1
ATOM 2128 C CA . ASP A 1 280 ? -9.311 -20.065 13.698 1.00 70.25 280 ASP A CA 1
ATOM 2129 C C . ASP A 1 280 ? -9.287 -19.461 12.291 1.00 70.25 280 ASP A C 1
ATOM 2131 O O . ASP A 1 280 ? -9.375 -18.244 12.105 1.00 70.25 280 ASP A O 1
ATOM 2135 N N . VAL A 1 281 ? -9.214 -20.335 11.287 1.00 72.81 281 VAL A N 1
ATOM 2136 C CA . VAL A 1 281 ? -9.384 -19.947 9.887 1.00 72.81 281 VAL A CA 1
ATOM 2137 C C . VAL A 1 281 ? -10.873 -19.727 9.634 1.00 72.81 281 VAL A C 1
ATOM 2139 O O . VAL A 1 281 ? -11.684 -20.630 9.836 1.00 72.81 281 VAL A O 1
ATOM 2142 N N . ILE A 1 282 ? -11.236 -18.532 9.170 1.00 81.81 282 ILE A N 1
ATOM 2143 C CA . ILE A 1 282 ? -12.618 -18.206 8.803 1.00 81.81 282 ILE A CA 1
ATOM 2144 C C . ILE A 1 282 ? -13.005 -19.034 7.568 1.00 81.81 282 ILE A C 1
ATOM 2146 O O . ILE A 1 282 ? -12.439 -18.852 6.486 1.00 81.81 282 ILE A O 1
ATOM 2150 N N . ASP A 1 283 ? -13.991 -19.926 7.702 1.00 81.88 283 ASP A N 1
ATOM 2151 C CA . ASP A 1 283 ? -14.490 -20.723 6.576 1.00 81.88 283 ASP A CA 1
ATOM 2152 C C . ASP A 1 283 ? -15.434 -19.898 5.687 1.00 81.88 283 ASP A C 1
ATOM 2154 O O . ASP A 1 283 ? -16.664 -19.956 5.769 1.00 81.88 283 ASP A O 1
ATOM 2158 N N . PHE A 1 284 ? -14.842 -19.125 4.778 1.00 80.19 284 PHE A N 1
ATOM 2159 C CA . PHE A 1 284 ? -15.589 -18.339 3.796 1.00 80.19 284 PHE A CA 1
ATOM 2160 C C . PHE A 1 284 ? -16.448 -19.189 2.842 1.00 80.19 284 PHE A C 1
ATOM 2162 O O . PHE A 1 284 ? -17.397 -18.663 2.257 1.00 80.19 284 PHE A O 1
ATOM 2169 N N . LYS A 1 285 ? -16.154 -20.486 2.654 1.00 74.12 285 LYS A N 1
ATOM 2170 C CA . LYS A 1 285 ? -16.966 -21.356 1.785 1.00 74.12 285 LYS A CA 1
ATOM 2171 C C . LYS A 1 285 ? -18.269 -21.734 2.478 1.00 74.12 285 LYS A C 1
ATOM 2173 O O . LYS A 1 285 ? -19.333 -21.645 1.863 1.00 74.12 285 LYS A O 1
ATOM 2178 N N . GLU A 1 286 ? -18.199 -22.120 3.750 1.00 78.12 286 GLU A N 1
ATOM 2179 C CA . GLU A 1 286 ? -19.390 -22.401 4.549 1.00 78.12 286 GLU A CA 1
ATOM 2180 C C . GLU A 1 286 ? -20.263 -21.147 4.689 1.00 78.12 286 GLU A C 1
ATOM 2182 O O . GLU A 1 286 ? -21.476 -21.205 4.471 1.00 78.12 286 GLU A O 1
ATOM 2187 N N . ARG A 1 287 ? -19.656 -19.990 4.963 1.00 81.12 287 ARG A N 1
ATOM 2188 C CA . ARG A 1 287 ? -20.373 -18.716 5.123 1.00 81.12 287 ARG A CA 1
ATOM 2189 C C . ARG A 1 287 ? -21.110 -18.269 3.861 1.00 81.12 287 ARG A C 1
ATOM 2191 O O . ARG A 1 287 ? -22.273 -17.865 3.949 1.00 81.12 287 ARG A O 1
ATOM 2198 N N . ALA A 1 288 ? -20.499 -18.431 2.686 1.00 72.06 288 ALA A N 1
ATOM 2199 C CA . ALA A 1 288 ? -21.145 -18.131 1.407 1.00 72.06 288 ALA A CA 1
ATOM 2200 C C . ALA A 1 288 ? -22.442 -18.941 1.205 1.00 72.06 288 ALA A C 1
ATOM 2202 O O . ALA A 1 288 ? -23.430 -18.426 0.679 1.00 72.06 288 ALA A O 1
ATOM 2203 N N . SER A 1 289 ? -22.488 -20.191 1.688 1.00 67.75 289 SER A N 1
ATOM 2204 C CA . SER A 1 289 ? -23.698 -21.027 1.620 1.00 67.75 289 SER A CA 1
ATOM 2205 C C . SER A 1 289 ? -24.864 -20.500 2.472 1.00 67.75 289 SER A C 1
ATOM 2207 O O . SER A 1 289 ? -26.021 -20.826 2.206 1.00 67.75 289 SER A O 1
ATOM 2209 N N . ARG A 1 290 ? -24.575 -19.646 3.463 1.00 67.88 290 ARG A N 1
ATOM 2210 C CA . ARG A 1 290 ? -25.549 -19.016 4.369 1.00 67.88 290 ARG A CA 1
ATOM 2211 C C . ARG A 1 290 ? -25.987 -17.620 3.902 1.00 67.88 290 ARG A C 1
ATOM 2213 O O . ARG A 1 290 ? -26.675 -16.921 4.640 1.00 67.88 290 ARG A O 1
ATOM 2220 N N . GLY A 1 291 ? -25.595 -17.208 2.692 1.00 63.47 291 GLY A N 1
ATOM 2221 C CA . GLY A 1 291 ? -25.863 -15.866 2.164 1.00 63.47 291 GLY A CA 1
ATOM 2222 C C . GLY A 1 291 ? -25.004 -14.770 2.804 1.00 63.47 291 GLY A C 1
ATOM 2223 O O . GLY A 1 291 ? -25.367 -13.598 2.729 1.00 63.47 291 GLY A O 1
ATOM 2224 N N . GLY A 1 292 ? -23.906 -15.155 3.463 1.00 61.75 292 GLY A N 1
ATOM 2225 C CA . GLY A 1 292 ? -22.903 -14.236 3.989 1.00 61.75 292 GLY A CA 1
ATOM 2226 C C . GLY A 1 292 ? -21.860 -13.840 2.943 1.00 61.75 292 GLY A C 1
ATOM 2227 O O . GLY A 1 292 ? -21.710 -14.501 1.918 1.00 61.75 292 GLY A O 1
ATOM 2228 N N . ASP A 1 293 ? -21.126 -12.778 3.273 1.00 61.44 293 ASP A N 1
ATOM 2229 C CA . ASP A 1 293 ? -19.961 -12.228 2.576 1.00 61.44 293 ASP A CA 1
ATOM 2230 C C . ASP A 1 293 ? -20.272 -11.678 1.176 1.00 61.44 293 ASP A C 1
ATOM 2232 O O . ASP A 1 293 ? -20.368 -12.400 0.183 1.00 61.44 293 ASP A O 1
ATOM 2236 N N . GLY A 1 294 ? -20.422 -10.347 1.105 1.00 51.84 294 GLY A N 1
ATOM 2237 C CA . GLY A 1 294 ? -20.531 -9.614 -0.155 1.00 51.84 294 GLY A CA 1
ATOM 2238 C C . GLY A 1 294 ? -19.404 -9.971 -1.130 1.00 51.84 294 GLY A C 1
ATOM 2239 O O . GLY A 1 294 ? -18.390 -10.559 -0.747 1.00 51.84 294 GLY A O 1
ATOM 2240 N N . ALA A 1 295 ? -19.585 -9.614 -2.406 1.00 44.38 295 ALA A N 1
ATOM 2241 C CA . ALA A 1 295 ? -18.624 -9.939 -3.456 1.00 44.38 295 ALA A CA 1
ATOM 2242 C C . ALA A 1 295 ? -17.180 -9.629 -3.006 1.00 44.38 295 ALA A C 1
ATOM 2244 O O . ALA A 1 295 ? -16.963 -8.620 -2.316 1.00 44.38 295 ALA A O 1
ATOM 2245 N N . PRO A 1 296 ? -16.193 -10.475 -3.372 1.00 46.56 296 PRO A N 1
ATOM 2246 C CA . PRO A 1 296 ? -14.792 -10.123 -3.177 1.00 46.56 296 PRO A CA 1
ATOM 2247 C C . PRO A 1 296 ? -14.545 -8.716 -3.746 1.00 46.56 296 PRO A C 1
ATOM 2249 O O . PRO A 1 296 ? -15.281 -8.304 -4.655 1.00 46.56 296 PRO A O 1
ATOM 2252 N N . PRO A 1 297 ? -13.548 -7.965 -3.234 1.00 40.91 297 PRO A N 1
ATOM 2253 C CA . PRO A 1 297 ? -13.156 -6.719 -3.886 1.00 40.91 297 PRO A CA 1
ATOM 2254 C C . PRO A 1 297 ? -13.029 -6.984 -5.394 1.00 40.91 297 PRO A C 1
ATOM 2256 O O . PRO A 1 297 ? -12.607 -8.087 -5.766 1.00 40.91 297 PRO A O 1
ATOM 2259 N N . PRO A 1 298 ? -13.472 -6.054 -6.266 1.00 39.03 298 PRO A N 1
ATOM 2260 C CA . PRO A 1 298 ? -13.314 -6.244 -7.698 1.00 39.03 298 PRO A CA 1
ATOM 2261 C C . PRO A 1 298 ? -11.857 -6.614 -7.936 1.00 39.03 298 PRO A C 1
ATOM 2263 O O . PRO A 1 298 ? -10.968 -5.874 -7.509 1.00 39.03 298 PRO A O 1
ATOM 2266 N N . LYS A 1 299 ? -11.636 -7.796 -8.530 1.00 45.84 299 LYS A N 1
ATOM 2267 C CA . LYS A 1 299 ? -10.296 -8.238 -8.907 1.00 45.84 299 LYS A CA 1
ATOM 2268 C C . LYS A 1 299 ? -9.636 -7.069 -9.618 1.00 45.84 299 LYS A C 1
ATOM 2270 O O . LYS A 1 299 ? -10.287 -6.423 -10.452 1.00 45.84 299 LYS A O 1
ATOM 2275 N N . ALA A 1 300 ? -8.395 -6.770 -9.243 1.00 52.03 300 ALA A N 1
ATOM 2276 C CA . ALA A 1 300 ? -7.601 -5.818 -9.992 1.00 52.03 300 ALA A CA 1
ATOM 2277 C C . ALA A 1 300 ? -7.752 -6.140 -11.483 1.00 52.03 300 ALA A C 1
ATOM 2279 O O . ALA A 1 300 ? -7.805 -7.309 -11.868 1.00 52.03 300 ALA A O 1
ATOM 2280 N N . GLU A 1 301 ? -7.922 -5.112 -12.315 1.00 56.53 301 GLU A N 1
ATOM 2281 C CA . GLU A 1 301 ? -7.980 -5.294 -13.766 1.00 56.53 301 GLU A CA 1
ATOM 2282 C C . GLU A 1 301 ? -6.815 -6.211 -14.173 1.00 56.53 301 GLU A C 1
ATOM 2284 O O . GLU A 1 301 ? -5.697 -5.942 -13.751 1.00 56.53 301 GLU A O 1
ATOM 2289 N N . LYS A 1 302 ? -7.054 -7.310 -14.902 1.00 62.72 302 LYS A N 1
ATOM 2290 C CA . LYS A 1 302 ? -5.966 -8.225 -15.289 1.00 62.72 302 LYS A CA 1
ATOM 2291 C C . LYS A 1 302 ? -4.978 -7.506 -16.208 1.00 62.72 302 LYS A C 1
ATOM 2293 O O . LYS A 1 302 ? -5.384 -6.769 -17.114 1.00 62.72 302 LYS A O 1
ATOM 2298 N N . LEU A 1 303 ? -3.681 -7.725 -16.002 1.00 68.69 303 LEU A N 1
ATOM 2299 C CA . LEU A 1 303 ? -2.654 -7.203 -16.901 1.00 68.69 303 LEU A CA 1
ATOM 2300 C C . LEU A 1 303 ? -2.709 -7.944 -18.249 1.00 68.69 303 LEU A C 1
ATOM 2302 O O . LEU A 1 303 ? -2.517 -9.148 -18.300 1.00 68.69 303 LEU A O 1
ATOM 2306 N N . GLN A 1 304 ? -2.965 -7.232 -19.352 1.00 65.69 304 GLN A N 1
ATOM 2307 C CA . GLN A 1 304 ? -2.999 -7.831 -20.694 1.00 65.69 304 GLN A CA 1
ATOM 2308 C C . GLN A 1 304 ? -1.661 -7.647 -21.429 1.00 65.69 304 GLN A C 1
ATOM 2310 O O . GLN A 1 304 ? -1.245 -6.515 -21.703 1.00 65.69 304 GLN A O 1
ATOM 2315 N N . HIS A 1 305 ? -1.013 -8.749 -21.816 1.00 65.94 305 HIS A N 1
ATOM 2316 C CA . HIS A 1 305 ? 0.169 -8.750 -22.690 1.00 65.94 305 HIS A CA 1
ATOM 2317 C C . HIS A 1 305 ? -0.225 -8.883 -24.170 1.00 65.94 305 HIS A C 1
ATOM 2319 O O . HIS A 1 305 ? -1.214 -9.518 -24.517 1.00 65.94 305 HIS A O 1
ATOM 2325 N N . ALA A 1 306 ? 0.553 -8.276 -25.078 1.00 48.00 306 ALA A N 1
ATOM 2326 C CA . ALA A 1 306 ? 0.247 -8.277 -26.521 1.00 48.00 306 ALA A CA 1
ATOM 2327 C C . ALA A 1 306 ? 0.458 -9.641 -27.216 1.00 48.00 306 ALA A C 1
ATOM 2329 O O . ALA A 1 306 ? -0.022 -9.841 -28.330 1.00 48.00 306 ALA A O 1
ATOM 2330 N N . ALA A 1 307 ? 1.190 -10.549 -26.571 1.00 56.09 307 ALA A N 1
ATOM 2331 C CA . ALA A 1 307 ? 1.203 -11.981 -26.840 1.00 56.09 307 ALA A CA 1
ATOM 2332 C C . ALA A 1 307 ? 0.827 -12.655 -25.515 1.00 56.09 307 ALA A C 1
ATOM 2334 O O . ALA A 1 307 ? 1.323 -12.201 -24.483 1.00 56.09 307 ALA A O 1
ATOM 2335 N N . GLU A 1 308 ? -0.047 -13.664 -25.537 1.00 66.06 308 GLU A N 1
ATOM 2336 C CA . GLU A 1 308 ? -0.456 -14.411 -24.338 1.00 66.06 308 GLU A CA 1
ATOM 2337 C C . GLU A 1 308 ? 0.774 -15.117 -23.753 1.00 66.06 308 GLU A C 1
ATOM 2339 O O . GLU A 1 308 ? 1.132 -16.224 -24.155 1.00 66.06 308 GLU A O 1
ATOM 2344 N N . LEU A 1 309 ? 1.479 -14.433 -22.849 1.00 87.00 309 LEU A N 1
ATOM 2345 C CA . LEU A 1 309 ? 2.434 -15.086 -21.970 1.00 87.00 309 LEU A CA 1
ATOM 2346 C C . LEU A 1 309 ? 1.658 -16.093 -21.130 1.00 87.00 309 LEU A C 1
ATOM 2348 O O . LEU A 1 309 ? 0.499 -15.860 -20.785 1.00 87.00 309 LEU A O 1
ATOM 2352 N N . LYS A 1 310 ? 2.303 -17.204 -20.782 1.00 91.88 310 LYS A N 1
ATOM 2353 C CA . LYS A 1 310 ? 1.713 -18.132 -19.826 1.00 91.88 310 LYS A CA 1
ATOM 2354 C C . LYS A 1 310 ? 1.594 -17.416 -18.474 1.00 91.88 310 LYS A C 1
ATOM 2356 O O . LYS A 1 310 ? 2.619 -17.026 -17.912 1.00 91.88 310 LYS A O 1
ATOM 2361 N N . GLU A 1 311 ? 0.365 -17.229 -17.996 1.00 91.50 311 GLU A N 1
ATOM 2362 C CA . GLU A 1 311 ? 0.092 -16.807 -16.618 1.00 91.50 311 GLU A CA 1
ATOM 2363 C C . GLU A 1 311 ? 0.417 -17.973 -15.677 1.00 91.50 311 GLU A C 1
ATOM 2365 O O . GLU A 1 311 ? 0.075 -19.119 -15.974 1.00 91.50 311 GLU A O 1
ATOM 2370 N N . VAL A 1 312 ? 1.114 -17.679 -14.582 1.00 93.94 312 VAL A N 1
ATOM 2371 C CA . VAL A 1 312 ? 1.492 -18.649 -13.551 1.00 93.94 312 VAL A CA 1
ATOM 2372 C C . VAL A 1 312 ? 0.947 -18.148 -12.220 1.00 93.94 312 VAL A C 1
ATOM 2374 O O . VAL A 1 312 ? 1.248 -17.023 -11.817 1.00 93.94 312 VAL A O 1
ATOM 2377 N N . GLU A 1 313 ? 0.124 -18.970 -11.570 1.00 89.56 313 GLU A N 1
ATOM 2378 C CA . GLU A 1 313 ? -0.572 -18.605 -10.326 1.00 89.56 313 GLU A CA 1
ATOM 2379 C C . GLU A 1 313 ? -0.003 -19.335 -9.092 1.00 89.56 313 GLU A C 1
ATOM 2381 O O . GLU A 1 313 ? -0.146 -18.840 -7.979 1.00 89.56 313 GLU A O 1
ATOM 2386 N N . GLU A 1 314 ? 0.712 -20.452 -9.284 1.00 88.56 314 GLU A N 1
ATOM 2387 C CA . GLU A 1 314 ? 1.191 -21.338 -8.208 1.00 88.56 314 GLU A CA 1
ATOM 2388 C C . GLU A 1 314 ? 2.725 -21.492 -8.208 1.00 88.56 314 GLU A C 1
ATOM 2390 O O . GLU A 1 314 ? 3.371 -21.515 -9.265 1.00 88.56 314 GLU A O 1
ATOM 2395 N N . VAL A 1 315 ? 3.324 -21.653 -7.020 1.00 85.19 315 VAL A N 1
ATOM 2396 C CA . VAL A 1 315 ? 4.786 -21.784 -6.841 1.00 85.19 315 VAL A CA 1
ATOM 2397 C C . VAL A 1 315 ? 5.325 -23.027 -7.547 1.00 85.19 315 VAL A C 1
ATOM 2399 O O . VAL A 1 315 ? 6.307 -22.946 -8.290 1.00 85.19 315 VAL A O 1
ATOM 2402 N N . GLU A 1 316 ? 4.654 -24.164 -7.379 1.00 91.56 316 GLU A N 1
ATOM 2403 C CA . GLU A 1 316 ? 5.059 -25.447 -7.951 1.00 91.56 316 GLU A CA 1
ATOM 2404 C C . GLU A 1 316 ? 5.072 -25.414 -9.484 1.00 91.56 316 GLU A C 1
ATOM 2406 O O . GLU A 1 316 ? 5.937 -26.027 -10.115 1.00 91.56 316 GLU A O 1
ATOM 2411 N N . GLU A 1 317 ? 4.143 -24.670 -10.095 1.00 95.94 317 GLU A N 1
ATOM 2412 C CA . GLU A 1 317 ? 4.093 -24.503 -11.546 1.00 95.94 317 GLU A CA 1
ATOM 2413 C C . GLU A 1 317 ? 5.303 -23.711 -12.054 1.00 95.94 317 GLU A C 1
ATOM 2415 O O . GLU A 1 317 ? 5.925 -24.104 -13.049 1.00 95.94 317 GLU A O 1
ATOM 2420 N N . LEU A 1 318 ? 5.679 -22.623 -11.370 1.00 95.50 318 LEU A N 1
ATOM 2421 C CA . LEU A 1 318 ? 6.869 -21.863 -11.745 1.00 95.50 318 LEU A CA 1
ATOM 2422 C C . LEU A 1 318 ? 8.136 -22.711 -11.583 1.00 95.50 318 LEU A C 1
ATOM 2424 O O . LEU A 1 318 ? 8.975 -22.740 -12.483 1.00 95.50 318 LEU A O 1
ATOM 2428 N N . GLU A 1 319 ? 8.263 -23.458 -10.486 1.00 93.94 319 GLU A N 1
ATOM 2429 C CA . GLU A 1 319 ? 9.393 -24.367 -10.273 1.00 93.94 319 GLU A CA 1
ATOM 2430 C C . GLU A 1 319 ? 9.500 -25.456 -11.350 1.00 93.94 319 GLU A C 1
ATOM 2432 O O . GLU A 1 319 ? 10.607 -25.834 -11.754 1.00 93.94 319 GLU A O 1
ATOM 2437 N N . GLU A 1 320 ? 8.372 -25.984 -11.830 1.00 95.75 320 GLU A N 1
ATOM 2438 C CA . GLU A 1 320 ? 8.353 -26.951 -12.927 1.00 95.75 320 GLU A CA 1
ATOM 2439 C C . GLU A 1 320 ? 8.847 -26.318 -14.234 1.00 95.75 320 GLU A C 1
ATOM 2441 O O . GLU A 1 320 ? 9.705 -26.901 -14.904 1.00 95.75 320 GLU A O 1
ATOM 2446 N N . ILE A 1 321 ? 8.389 -25.105 -14.563 1.00 95.56 321 ILE A N 1
ATOM 2447 C CA . ILE A 1 321 ? 8.845 -24.351 -15.744 1.00 95.56 321 ILE A CA 1
ATOM 2448 C C . ILE A 1 321 ? 10.358 -24.117 -15.679 1.00 95.56 321 ILE A C 1
ATOM 2450 O O . ILE A 1 321 ? 11.078 -24.403 -16.641 1.00 95.56 321 ILE A O 1
ATOM 2454 N N . LEU A 1 322 ? 10.857 -23.653 -14.531 1.00 95.50 322 LEU A N 1
ATOM 2455 C CA . LEU A 1 322 ? 12.280 -23.393 -14.310 1.00 95.50 322 LEU A CA 1
ATOM 2456 C C . LEU A 1 322 ? 13.138 -24.657 -14.461 1.00 95.50 322 LEU A C 1
ATOM 2458 O O . LEU A 1 322 ? 14.245 -24.600 -15.002 1.00 95.50 322 LEU A O 1
ATOM 2462 N N . ARG A 1 323 ? 12.625 -25.807 -14.015 1.00 92.75 323 ARG A N 1
ATOM 2463 C CA . ARG A 1 323 ? 13.290 -27.112 -14.131 1.00 92.75 323 ARG A CA 1
ATOM 2464 C C . ARG A 1 323 ? 13.271 -27.648 -15.562 1.00 92.75 323 ARG A C 1
ATOM 2466 O O . ARG A 1 323 ? 14.262 -28.227 -16.004 1.00 92.75 323 ARG A O 1
ATOM 2473 N N . ALA A 1 324 ? 12.163 -27.463 -16.278 1.00 93.19 324 ALA A N 1
ATOM 2474 C CA . ALA A 1 324 ? 11.969 -27.967 -17.634 1.00 93.19 324 ALA A CA 1
ATOM 2475 C C . ALA A 1 324 ? 12.789 -27.206 -18.691 1.00 93.19 324 ALA A C 1
ATOM 2477 O O . ALA A 1 324 ? 13.185 -27.803 -19.692 1.00 93.19 324 ALA A O 1
ATOM 2478 N N . ALA A 1 325 ? 13.082 -25.919 -18.470 1.00 90.12 325 ALA A N 1
ATOM 2479 C CA . ALA A 1 325 ? 13.823 -25.077 -19.415 1.00 90.12 325 ALA A CA 1
ATOM 2480 C C . ALA A 1 325 ? 15.270 -25.556 -19.685 1.00 90.12 325 ALA A C 1
ATOM 2482 O O . ALA A 1 325 ? 15.797 -25.368 -20.783 1.00 90.12 325 ALA A O 1
ATOM 2483 N N . GLY A 1 326 ? 15.911 -26.217 -18.713 1.00 82.38 326 GLY A N 1
ATOM 2484 C CA . GLY A 1 326 ? 17.283 -26.718 -18.842 1.00 82.38 326 GLY A CA 1
ATOM 2485 C C . GLY A 1 326 ? 18.368 -25.620 -18.804 1.00 82.38 326 GLY A C 1
ATOM 2486 O O . GLY A 1 326 ? 18.087 -24.469 -18.467 1.00 82.38 326 GLY A O 1
ATOM 2487 N N . PRO A 1 327 ? 19.640 -25.959 -19.097 1.00 83.62 327 PRO A N 1
ATOM 2488 C CA . PRO A 1 327 ? 20.775 -25.049 -18.892 1.00 83.62 327 PRO A CA 1
ATOM 2489 C C . PRO A 1 327 ? 20.942 -23.974 -19.978 1.00 83.62 327 PRO A C 1
ATOM 2491 O O . PRO A 1 327 ? 21.509 -22.915 -19.704 1.00 83.62 327 PRO A O 1
ATOM 2494 N N . ASP A 1 328 ? 20.451 -24.229 -21.191 1.00 83.94 328 ASP A N 1
ATOM 2495 C CA . ASP A 1 328 ? 20.706 -23.384 -22.366 1.00 83.94 328 ASP A CA 1
ATOM 2496 C C . ASP A 1 328 ? 19.595 -22.357 -22.638 1.00 83.94 328 ASP A C 1
ATOM 2498 O O . ASP A 1 328 ? 19.738 -21.515 -23.526 1.00 83.94 328 ASP A O 1
ATOM 2502 N N . ARG A 1 329 ? 18.495 -22.402 -21.874 1.00 93.00 329 ARG A N 1
ATOM 2503 C CA . ARG A 1 329 ? 17.355 -21.487 -22.016 1.00 93.00 329 ARG A CA 1
ATOM 2504 C C . ARG A 1 329 ? 17.303 -20.486 -20.869 1.00 93.00 329 ARG A C 1
ATOM 2506 O O . ARG A 1 329 ? 17.574 -20.817 -19.716 1.00 93.00 329 ARG A O 1
ATOM 2513 N N . LEU A 1 330 ? 16.947 -19.250 -21.202 1.00 96.56 330 LEU A N 1
ATOM 2514 C CA . LEU A 1 330 ? 16.646 -18.200 -20.230 1.00 96.56 330 LEU A CA 1
ATOM 2515 C C . LEU A 1 330 ? 15.147 -18.224 -19.915 1.00 96.56 330 LEU A C 1
ATOM 2517 O O . LEU A 1 330 ? 14.345 -18.189 -20.841 1.00 96.56 330 LEU A O 1
ATOM 2521 N N . VAL A 1 331 ? 14.763 -18.213 -18.642 1.00 97.94 331 VAL A N 1
ATOM 2522 C CA . VAL A 1 331 ? 13.367 -17.978 -18.243 1.00 97.94 331 VAL A CA 1
ATOM 2523 C C . VAL A 1 331 ? 13.250 -16.570 -17.673 1.00 97.94 331 VAL A C 1
ATOM 2525 O O . VAL A 1 331 ? 13.995 -16.205 -16.765 1.00 97.94 331 VAL A O 1
ATOM 2528 N N . VAL A 1 332 ? 12.334 -15.773 -18.215 1.00 98.06 332 VAL A N 1
ATOM 2529 C CA . VAL A 1 332 ? 12.037 -14.413 -17.758 1.00 98.06 332 VAL A CA 1
ATOM 2530 C C . VAL A 1 332 ? 10.640 -14.397 -17.150 1.00 98.06 332 VAL A C 1
ATOM 2532 O O . VAL A 1 332 ? 9.657 -14.672 -17.835 1.00 98.06 332 VAL A O 1
ATOM 2535 N N . VAL A 1 333 ? 10.555 -14.064 -15.867 1.00 98.00 333 VAL A N 1
ATOM 2536 C CA . VAL A 1 333 ? 9.298 -14.000 -15.115 1.00 98.00 333 VAL A CA 1
ATOM 2537 C C . VAL A 1 333 ? 8.919 -12.533 -14.943 1.00 98.00 333 VAL A C 1
ATOM 2539 O O . VAL A 1 333 ? 9.622 -11.800 -14.248 1.00 98.00 333 VAL A O 1
ATOM 2542 N N . ASP A 1 334 ? 7.851 -12.095 -15.609 1.00 96.69 334 ASP A N 1
ATOM 2543 C CA . ASP A 1 334 ? 7.296 -10.740 -15.527 1.00 96.69 334 ASP A CA 1
ATOM 2544 C C . ASP A 1 334 ? 6.261 -10.665 -14.402 1.00 96.69 334 ASP A C 1
ATOM 2546 O O . ASP A 1 334 ? 5.101 -11.039 -14.579 1.00 96.69 334 ASP A O 1
ATOM 2550 N N . PHE A 1 335 ? 6.696 -10.193 -13.235 1.00 95.25 335 PHE A N 1
ATOM 2551 C CA . PHE A 1 335 ? 5.809 -9.873 -12.127 1.00 95.25 335 PHE A CA 1
ATOM 2552 C C . PHE A 1 335 ? 5.207 -8.487 -12.353 1.00 95.25 335 PHE A C 1
ATOM 2554 O O . PHE A 1 335 ? 5.890 -7.452 -12.330 1.00 95.25 335 PHE A O 1
ATOM 2561 N N . GLY A 1 336 ? 3.895 -8.472 -12.545 1.00 88.25 336 GLY A N 1
ATOM 2562 C CA . GLY A 1 336 ? 3.121 -7.273 -12.802 1.00 88.25 336 GLY A CA 1
ATOM 2563 C C . GLY A 1 336 ? 1.781 -7.316 -12.091 1.00 88.25 336 GLY A C 1
ATOM 2564 O O . GLY A 1 336 ? 1.492 -8.215 -11.314 1.00 88.25 336 GLY A O 1
ATOM 2565 N N . ALA A 1 337 ? 0.967 -6.306 -12.358 1.00 81.38 337 ALA A N 1
ATOM 2566 C CA . ALA A 1 337 ? -0.437 -6.294 -11.983 1.00 81.38 337 ALA A CA 1
ATOM 2567 C C . ALA A 1 337 ? -1.174 -5.317 -12.890 1.00 81.38 337 ALA A C 1
ATOM 2569 O O . ALA A 1 337 ? -0.584 -4.332 -13.358 1.00 81.38 337 ALA A O 1
ATOM 2570 N N . GLY A 1 338 ? -2.460 -5.525 -13.150 1.00 76.19 338 GLY A N 1
ATOM 2571 C CA . GLY A 1 338 ? -3.174 -4.607 -14.037 1.00 76.19 338 GLY A CA 1
ATOM 2572 C C . GLY A 1 338 ? -3.756 -3.365 -13.351 1.00 76.19 338 GLY A C 1
ATOM 2573 O O . GLY A 1 338 ? -4.324 -2.525 -14.038 1.00 76.19 338 GLY A O 1
ATOM 2574 N N . TRP A 1 339 ? -3.514 -3.114 -12.060 1.00 68.12 339 TRP A N 1
ATOM 2575 C CA . TRP A 1 339 ? -3.598 -1.742 -11.512 1.00 68.12 339 TRP A CA 1
ATOM 2576 C C . TRP A 1 339 ? -2.321 -0.921 -11.797 1.00 68.12 339 TRP A C 1
ATOM 2578 O O . TRP A 1 339 ? -2.338 0.312 -11.787 1.00 68.12 339 TRP A O 1
ATOM 2588 N N . CYS A 1 340 ? -1.202 -1.574 -12.126 1.00 72.50 340 CYS A N 1
ATOM 2589 C CA . CYS A 1 340 ? 0.091 -0.922 -12.315 1.00 72.50 340 CYS A CA 1
ATOM 2590 C C . CYS A 1 340 ? 0.222 -0.314 -13.725 1.00 72.50 340 CYS A C 1
ATOM 2592 O O . CYS A 1 340 ? 0.487 -0.991 -14.723 1.00 72.50 340 CYS A O 1
ATOM 2594 N N . L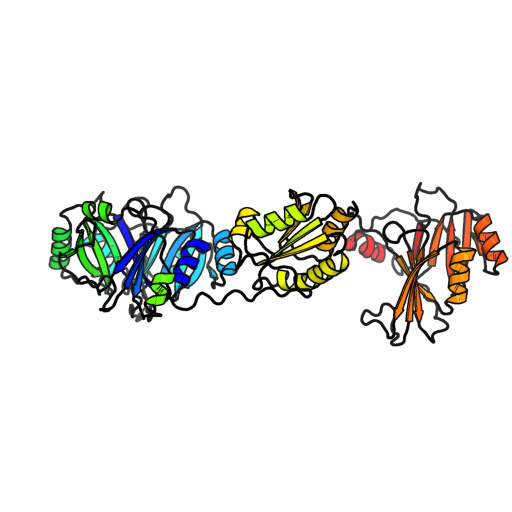YS A 1 341 ? 0.113 1.019 -13.818 1.00 74.81 341 LYS A N 1
ATOM 2595 C CA . LYS A 1 341 ? 0.243 1.778 -15.083 1.00 74.81 341 LYS A CA 1
ATOM 2596 C C . LYS A 1 341 ? 1.559 1.505 -15.824 1.00 74.81 341 LYS A C 1
ATOM 2598 O O . LYS A 1 341 ? 1.575 1.424 -17.052 1.00 74.81 341 LYS A O 1
ATOM 2603 N N . ASN A 1 342 ? 2.663 1.376 -15.091 1.00 76.69 342 ASN A N 1
ATOM 2604 C CA . ASN A 1 342 ? 3.975 1.096 -15.675 1.00 76.69 342 ASN A CA 1
ATOM 2605 C C . ASN A 1 342 ? 4.081 -0.345 -16.199 1.00 76.69 342 ASN A C 1
ATOM 2607 O O . ASN A 1 342 ? 4.705 -0.559 -17.235 1.00 76.69 342 ASN A O 1
ATOM 2611 N N . CYS A 1 343 ? 3.409 -1.297 -15.551 1.00 87.44 343 CYS A N 1
ATOM 2612 C CA . CYS A 1 343 ? 3.308 -2.685 -15.987 1.00 87.44 343 CYS A CA 1
ATOM 2613 C C . CYS A 1 343 ? 2.525 -2.762 -17.306 1.00 87.44 343 CYS A C 1
ATOM 2615 O O . CYS A 1 343 ? 3.032 -3.288 -18.295 1.00 87.44 343 CYS A O 1
ATOM 2617 N N . LYS A 1 344 ? 1.368 -2.080 -17.391 1.00 84.69 344 LYS A N 1
ATOM 2618 C CA . LYS A 1 344 ? 0.605 -1.938 -18.651 1.00 84.69 344 LYS A CA 1
ATOM 2619 C C . LYS A 1 344 ? 1.440 -1.346 -19.787 1.00 84.69 344 LYS A C 1
ATOM 2621 O O . LYS A 1 344 ? 1.279 -1.723 -20.943 1.00 84.69 344 LYS A O 1
ATOM 2626 N N . LYS A 1 345 ? 2.340 -0.407 -19.474 1.00 86.94 345 LYS A N 1
ATOM 2627 C CA . LYS A 1 345 ? 3.215 0.237 -20.464 1.00 86.94 345 LYS A CA 1
ATOM 2628 C C . LYS A 1 345 ? 4.252 -0.729 -21.048 1.00 86.94 345 LYS A C 1
ATOM 2630 O O . LYS A 1 345 ? 4.543 -0.630 -22.241 1.00 86.94 345 LYS A O 1
ATOM 2635 N N . ILE A 1 346 ? 4.823 -1.626 -20.240 1.00 93.88 346 ILE A N 1
ATOM 2636 C CA . ILE A 1 346 ? 5.861 -2.563 -20.703 1.00 93.88 346 ILE A CA 1
ATOM 2637 C C . ILE A 1 346 ? 5.298 -3.873 -21.257 1.00 93.88 346 ILE A C 1
ATOM 2639 O O . ILE A 1 346 ? 5.935 -4.449 -22.137 1.00 93.88 346 ILE A O 1
ATOM 2643 N N . ALA A 1 347 ? 4.109 -4.307 -20.826 1.00 91.50 347 ALA A N 1
ATOM 2644 C CA . ALA A 1 347 ? 3.516 -5.592 -21.206 1.00 91.50 347 ALA A CA 1
ATOM 2645 C C . ALA A 1 347 ? 3.487 -5.850 -22.734 1.00 91.50 347 ALA A C 1
ATOM 2647 O O . ALA A 1 347 ? 3.894 -6.934 -23.165 1.00 91.50 347 ALA A O 1
ATOM 2648 N N . PRO A 1 348 ? 3.144 -4.874 -23.611 1.00 91.31 348 PRO A N 1
ATOM 2649 C CA . PRO A 1 348 ? 3.223 -5.078 -25.060 1.00 91.31 348 PRO A CA 1
ATOM 2650 C C . PRO A 1 348 ? 4.648 -5.292 -25.581 1.00 91.31 348 PRO A C 1
ATOM 2652 O O . PRO A 1 348 ? 4.856 -5.999 -26.568 1.00 91.31 348 PRO A O 1
ATOM 2655 N N . ALA A 1 349 ? 5.639 -4.653 -24.958 1.00 91.56 349 ALA A N 1
ATOM 2656 C CA . ALA A 1 349 ? 7.035 -4.798 -25.341 1.00 91.56 349 ALA A CA 1
ATOM 2657 C C . ALA A 1 349 ? 7.607 -6.139 -24.868 1.00 91.56 349 ALA A C 1
ATOM 2659 O O . ALA A 1 349 ? 8.298 -6.786 -25.651 1.00 91.56 349 ALA A O 1
ATOM 2660 N N . VAL A 1 350 ? 7.276 -6.570 -23.646 1.00 95.12 350 VAL A N 1
ATOM 2661 C CA . VAL A 1 350 ? 7.652 -7.889 -23.111 1.00 95.12 350 VAL A CA 1
ATOM 2662 C C . VAL A 1 350 ? 7.057 -9.000 -23.980 1.00 95.12 350 VAL A C 1
ATOM 2664 O O . VAL A 1 350 ? 7.798 -9.864 -24.436 1.00 95.12 350 VAL A O 1
ATOM 2667 N N . GLY A 1 351 ? 5.774 -8.913 -24.353 1.00 93.12 351 GLY A N 1
ATOM 2668 C CA . GLY A 1 351 ? 5.153 -9.880 -25.271 1.00 93.12 351 GLY A CA 1
ATOM 2669 C C . GLY A 1 351 ? 5.840 -9.954 -26.646 1.00 93.12 351 GLY A C 1
ATOM 2670 O O . GLY A 1 351 ? 6.050 -11.037 -27.189 1.00 93.12 351 GLY A O 1
ATOM 2671 N N . LYS A 1 352 ? 6.281 -8.816 -27.205 1.00 91.81 352 LYS A N 1
ATOM 2672 C CA . LYS A 1 352 ? 7.082 -8.804 -28.447 1.00 91.81 352 LYS A CA 1
ATOM 2673 C C . LYS A 1 352 ? 8.464 -9.437 -28.269 1.00 91.81 352 LYS A C 1
ATOM 2675 O O . LYS A 1 352 ? 8.963 -10.049 -29.209 1.00 91.81 352 LYS A O 1
ATOM 2680 N N . MET A 1 353 ? 9.096 -9.269 -27.105 1.00 93.50 353 MET A N 1
ATOM 2681 C CA . MET A 1 353 ? 10.371 -9.925 -26.798 1.00 93.50 353 MET A CA 1
ATOM 2682 C C . MET A 1 353 ? 10.187 -11.436 -26.684 1.00 93.50 353 MET A C 1
ATOM 2684 O O . MET A 1 353 ? 10.949 -12.164 -27.308 1.00 93.50 353 MET A O 1
ATOM 2688 N N . ALA A 1 354 ? 9.139 -11.892 -25.997 1.00 94.81 354 ALA A N 1
ATOM 2689 C CA . ALA A 1 354 ? 8.805 -13.308 -25.903 1.00 94.81 354 ALA A CA 1
ATOM 2690 C C . ALA A 1 354 ? 8.679 -13.961 -27.283 1.00 94.81 354 ALA A C 1
ATOM 2692 O O . ALA A 1 354 ? 9.325 -14.967 -27.554 1.00 94.81 354 ALA A O 1
ATOM 2693 N N . ALA A 1 355 ? 7.948 -13.324 -28.204 1.00 91.56 355 ALA A N 1
ATOM 2694 C CA . ALA A 1 355 ? 7.843 -13.806 -29.579 1.00 91.56 355 ALA A CA 1
ATOM 2695 C C . ALA A 1 355 ? 9.187 -13.774 -30.335 1.00 91.56 355 ALA A C 1
ATOM 2697 O O . ALA A 1 355 ? 9.493 -14.694 -31.088 1.00 91.56 355 ALA A O 1
ATOM 2698 N N . LYS A 1 356 ? 9.998 -12.723 -30.150 1.00 91.69 356 LYS A N 1
ATOM 2699 C CA . LYS A 1 356 ? 11.294 -12.560 -30.834 1.00 91.69 356 LYS A CA 1
ATOM 2700 C C . LYS A 1 356 ? 12.338 -13.585 -30.379 1.00 91.69 356 LYS A C 1
ATOM 2702 O O . LYS A 1 356 ? 13.148 -14.008 -31.197 1.00 91.69 356 LYS A O 1
ATOM 2707 N N . TYR A 1 357 ? 12.359 -13.929 -29.094 1.00 92.81 357 TYR A N 1
ATOM 2708 C CA . TYR A 1 357 ? 13.396 -14.770 -28.490 1.00 92.81 357 TYR A CA 1
ATOM 2709 C C . TYR A 1 357 ? 12.914 -16.193 -28.167 1.00 92.81 357 TYR A C 1
ATOM 2711 O O . TYR A 1 357 ? 13.628 -16.905 -27.470 1.00 92.81 357 TYR A O 1
ATOM 2719 N N . ALA A 1 358 ? 11.757 -16.627 -28.680 1.00 91.69 358 ALA A N 1
ATOM 2720 C CA . ALA A 1 358 ? 11.128 -17.913 -28.348 1.00 91.69 358 ALA A CA 1
ATOM 2721 C C . ALA A 1 358 ? 12.049 -19.143 -28.526 1.00 91.69 358 ALA A C 1
ATOM 2723 O O . ALA A 1 358 ? 11.964 -20.108 -27.764 1.00 91.69 358 ALA A O 1
ATOM 2724 N N . ASP A 1 359 ? 12.981 -19.100 -29.483 1.00 90.31 359 ASP A N 1
ATOM 2725 C CA . ASP A 1 359 ? 13.947 -20.185 -29.710 1.00 90.31 359 ASP A CA 1
ATOM 2726 C C . ASP A 1 359 ? 14.976 -20.326 -28.571 1.00 90.31 359 ASP A C 1
ATOM 2728 O O . ASP A 1 359 ? 15.545 -21.402 -28.383 1.00 90.31 359 ASP A O 1
ATOM 2732 N N . HIS A 1 360 ? 15.183 -19.281 -27.765 1.00 91.44 360 HIS A N 1
ATOM 2733 C CA . HIS A 1 360 ? 16.248 -19.206 -26.757 1.00 91.44 360 HIS A CA 1
ATOM 2734 C C . HIS A 1 360 ? 15.774 -18.839 -25.342 1.00 91.44 360 HIS A C 1
ATOM 2736 O O . HIS A 1 360 ? 16.504 -19.065 -24.375 1.00 91.44 360 HIS A O 1
ATOM 2742 N N . ALA A 1 361 ? 14.582 -18.261 -25.205 1.00 95.12 361 ALA A N 1
ATOM 2743 C CA . ALA A 1 361 ? 14.046 -17.802 -23.936 1.00 95.12 361 ALA A CA 1
ATOM 2744 C C . ALA A 1 361 ? 12.546 -18.075 -23.815 1.00 95.12 361 ALA A C 1
ATOM 2746 O O . ALA A 1 361 ? 11.797 -17.925 -24.780 1.00 95.12 361 ALA A O 1
ATOM 2747 N N . ASP A 1 362 ? 12.125 -18.397 -22.597 1.00 95.44 362 ASP A N 1
ATOM 2748 C CA . ASP A 1 362 ? 10.731 -18.532 -22.197 1.00 95.44 362 ASP A CA 1
ATOM 2749 C C . ASP A 1 362 ? 10.334 -17.320 -21.350 1.00 95.44 362 ASP A C 1
ATOM 2751 O O . ASP A 1 362 ? 11.094 -16.872 -20.491 1.00 95.44 362 ASP A O 1
ATOM 2755 N N . PHE A 1 363 ? 9.148 -16.772 -21.601 1.00 97.00 363 PHE A N 1
ATOM 2756 C CA . PHE A 1 363 ? 8.601 -15.650 -20.843 1.00 97.00 363 PHE A CA 1
ATOM 2757 C C . PHE A 1 363 ? 7.284 -16.078 -20.209 1.00 97.00 363 PHE A C 1
ATOM 2759 O O . PHE A 1 363 ? 6.404 -16.605 -20.893 1.00 97.00 363 PHE A O 1
ATOM 2766 N N . VAL A 1 364 ? 7.148 -15.821 -18.915 1.00 96.69 364 VAL A N 1
ATOM 2767 C CA . VAL A 1 364 ? 5.942 -16.111 -18.136 1.00 96.69 364 VAL A CA 1
ATOM 2768 C C . VAL A 1 364 ? 5.527 -14.866 -17.364 1.00 96.69 364 VAL A C 1
ATOM 2770 O O . VAL A 1 364 ? 6.365 -14.011 -17.076 1.00 96.69 364 VAL A O 1
ATOM 2773 N N . ALA A 1 365 ? 4.240 -14.748 -17.060 1.00 95.62 365 ALA A N 1
ATOM 2774 C CA . ALA A 1 365 ? 3.686 -13.619 -16.325 1.00 95.62 365 ALA A CA 1
ATOM 2775 C C . ALA A 1 365 ? 3.135 -14.083 -14.977 1.00 95.62 365 ALA A C 1
ATOM 2777 O O . ALA A 1 365 ? 2.492 -15.127 -14.893 1.00 95.62 365 ALA A O 1
ATOM 2778 N N . VAL A 1 366 ? 3.364 -13.280 -13.942 1.00 93.75 366 VAL A N 1
ATOM 2779 C CA . VAL A 1 366 ? 2.782 -13.470 -12.612 1.00 93.75 366 VAL A CA 1
ATOM 2780 C C . VAL A 1 366 ? 2.036 -12.191 -12.256 1.00 93.75 366 VAL A C 1
ATOM 2782 O O . VAL A 1 366 ? 2.642 -11.118 -12.181 1.00 93.75 366 VAL A O 1
ATOM 2785 N N . ASP A 1 367 ? 0.721 -12.291 -12.062 1.00 88.56 367 ASP A N 1
ATOM 2786 C CA . ASP A 1 367 ? -0.061 -11.182 -11.517 1.00 88.56 367 ASP A CA 1
ATOM 2787 C C . ASP A 1 367 ? 0.026 -11.226 -9.992 1.00 88.56 367 ASP A C 1
ATOM 2789 O O . ASP A 1 367 ? -0.535 -12.115 -9.350 1.00 88.56 367 ASP A O 1
ATOM 2793 N N . ILE A 1 368 ? 0.727 -10.260 -9.400 1.00 79.00 368 ILE A N 1
ATOM 2794 C CA . ILE A 1 368 ? 0.942 -10.224 -7.948 1.00 79.00 368 ILE A CA 1
ATOM 2795 C C . ILE A 1 368 ? -0.348 -9.981 -7.155 1.00 79.00 368 ILE A C 1
ATOM 2797 O O . ILE A 1 368 ? -0.341 -10.114 -5.937 1.00 79.00 368 ILE A O 1
ATOM 2801 N N . SER A 1 369 ? -1.445 -9.605 -7.819 1.00 71.56 369 SER A N 1
ATOM 2802 C CA . SER A 1 369 ? -2.767 -9.497 -7.198 1.00 71.56 369 SER A CA 1
ATOM 2803 C C . SER A 1 369 ? -3.533 -10.818 -7.150 1.00 71.56 369 SER A C 1
ATOM 2805 O O . SER A 1 369 ? -4.487 -10.917 -6.384 1.00 71.56 369 SER A O 1
ATOM 2807 N N . GLU A 1 370 ? -3.142 -11.818 -7.941 1.00 77.38 370 GLU A N 1
ATOM 2808 C CA . GLU A 1 370 ? -3.784 -13.140 -7.958 1.00 77.38 370 GLU A CA 1
ATOM 2809 C C . GLU A 1 370 ? -2.867 -14.234 -7.386 1.00 77.38 370 GLU A C 1
ATOM 2811 O O . GLU A 1 370 ? -3.364 -15.206 -6.826 1.00 77.38 370 GLU A O 1
ATOM 2816 N N . ALA A 1 371 ? -1.545 -14.051 -7.464 1.00 80.25 371 ALA A N 1
ATOM 2817 C CA . ALA A 1 371 ? -0.533 -15.028 -7.073 1.00 80.25 371 ALA A CA 1
ATOM 2818 C C . ALA A 1 371 ? 0.406 -14.487 -5.977 1.00 80.25 371 ALA A C 1
ATOM 2820 O O . ALA A 1 371 ? 1.614 -14.321 -6.174 1.00 80.25 371 ALA A O 1
ATOM 2821 N N . GLU A 1 372 ? -0.161 -14.158 -4.813 1.00 70.50 372 GLU A N 1
ATOM 2822 C CA . GLU A 1 372 ? 0.583 -13.555 -3.694 1.00 70.50 372 GLU A CA 1
ATOM 2823 C C . GLU A 1 372 ? 1.716 -14.460 -3.181 1.00 70.50 372 GLU A C 1
ATOM 2825 O O . GLU A 1 372 ? 2.807 -13.966 -2.898 1.00 70.50 372 GLU A O 1
ATOM 2830 N N . ASP A 1 373 ? 1.494 -15.776 -3.115 1.00 70.25 373 ASP A N 1
ATOM 2831 C CA . ASP A 1 373 ? 2.491 -16.738 -2.626 1.00 70.25 373 ASP A CA 1
ATOM 2832 C C . ASP A 1 373 ? 3.746 -16.754 -3.514 1.00 70.25 373 ASP A C 1
ATOM 2834 O O . ASP A 1 373 ? 4.868 -16.790 -3.009 1.00 70.25 373 ASP A O 1
ATOM 2838 N N . LEU A 1 374 ? 3.578 -16.598 -4.834 1.00 84.50 374 LEU A N 1
ATOM 2839 C CA . LEU A 1 374 ? 4.686 -16.413 -5.774 1.00 84.50 374 LEU A CA 1
ATOM 2840 C C . LEU A 1 374 ? 5.437 -15.098 -5.529 1.00 84.50 374 LEU A C 1
ATOM 2842 O O . LEU A 1 374 ? 6.665 -15.067 -5.585 1.00 84.50 374 LEU A O 1
ATOM 2846 N N . ALA A 1 375 ? 4.729 -13.999 -5.263 1.00 77.81 375 ALA A N 1
ATOM 2847 C CA . ALA A 1 375 ? 5.378 -12.724 -4.966 1.00 77.81 375 ALA A CA 1
ATOM 2848 C C . ALA A 1 375 ? 6.193 -12.795 -3.662 1.00 77.81 375 ALA A C 1
ATOM 2850 O O . ALA A 1 375 ? 7.293 -12.247 -3.602 1.00 77.81 375 ALA A O 1
ATOM 2851 N N . ILE A 1 376 ? 5.692 -13.502 -2.644 1.00 67.88 376 ILE A N 1
ATOM 2852 C CA . ILE A 1 376 ? 6.385 -13.710 -1.366 1.00 67.88 376 ILE A CA 1
ATOM 2853 C C . ILE A 1 376 ? 7.622 -14.591 -1.554 1.00 67.88 376 ILE A C 1
ATOM 2855 O O . ILE A 1 376 ? 8.719 -14.164 -1.193 1.00 67.88 376 ILE A O 1
ATOM 2859 N N . GLU A 1 377 ? 7.462 -15.780 -2.144 1.00 84.19 377 GLU A N 1
ATOM 2860 C CA . GLU A 1 377 ? 8.545 -16.760 -2.325 1.00 84.19 377 GLU A CA 1
ATOM 2861 C C . GLU A 1 377 ? 9.726 -16.170 -3.108 1.00 84.19 377 GLU A C 1
ATOM 2863 O O . GLU A 1 377 ? 10.890 -16.397 -2.785 1.00 84.19 377 GLU A O 1
ATOM 2868 N N . TYR A 1 378 ? 9.433 -15.345 -4.117 1.00 85.44 378 TYR A N 1
ATOM 2869 C CA . TYR A 1 378 ? 10.448 -14.724 -4.968 1.00 85.44 378 TYR A CA 1
ATOM 2870 C C . TYR A 1 378 ? 10.848 -13.302 -4.532 1.00 85.44 378 TYR A C 1
ATOM 2872 O O . TYR A 1 378 ? 11.562 -12.613 -5.272 1.00 85.44 378 TYR A O 1
ATOM 2880 N N . GLU A 1 379 ? 10.436 -12.875 -3.331 1.00 81.81 379 GLU A N 1
ATOM 2881 C CA . GLU A 1 379 ? 10.763 -11.584 -2.703 1.00 81.81 379 GLU A CA 1
ATOM 2882 C C . GLU A 1 379 ? 10.400 -10.359 -3.574 1.00 81.81 379 GLU A C 1
ATOM 2884 O O . GLU A 1 379 ? 11.125 -9.359 -3.651 1.00 81.81 379 GLU A O 1
ATOM 2889 N N . VAL A 1 380 ? 9.264 -10.422 -4.268 1.00 79.25 380 VAL A N 1
ATOM 2890 C CA . VAL A 1 380 ? 8.738 -9.351 -5.118 1.00 79.25 380 VAL A CA 1
ATOM 2891 C C . VAL A 1 380 ? 7.780 -8.469 -4.320 1.00 79.25 380 VAL A C 1
ATOM 2893 O O . VAL A 1 380 ? 6.584 -8.720 -4.232 1.00 79.25 380 VAL A O 1
ATOM 2896 N N . SER A 1 381 ? 8.308 -7.375 -3.773 1.00 74.00 381 SER A N 1
ATOM 2897 C CA . SER A 1 381 ? 7.537 -6.372 -3.017 1.00 74.00 381 SER A CA 1
ATOM 2898 C C . SER A 1 381 ? 7.123 -5.147 -3.841 1.00 74.00 381 SER A C 1
ATOM 2900 O O . SER A 1 381 ? 6.481 -4.228 -3.335 1.00 74.00 381 SER A O 1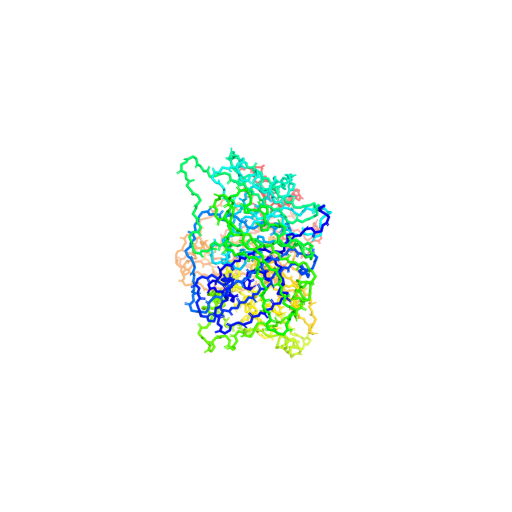
ATOM 2902 N N . SER A 1 382 ? 7.529 -5.067 -5.109 1.00 70.31 382 SER A N 1
ATOM 2903 C CA . SER A 1 382 ? 7.265 -3.922 -5.987 1.00 70.31 382 SER A CA 1
ATOM 2904 C C . SER A 1 382 ? 7.253 -4.359 -7.444 1.00 70.31 382 SER A C 1
ATOM 2906 O O . SER A 1 382 ? 8.067 -5.188 -7.836 1.00 70.31 382 SER A O 1
ATOM 2908 N N . VAL A 1 383 ? 6.375 -3.764 -8.255 1.00 82.69 383 VAL A N 1
ATOM 2909 C CA . VAL A 1 383 ? 6.223 -4.042 -9.695 1.00 82.69 383 VAL A CA 1
ATOM 2910 C C . VAL A 1 383 ? 6.297 -2.744 -10.513 1.00 82.69 383 VAL A C 1
ATOM 2912 O O . VAL A 1 383 ? 6.014 -1.668 -9.977 1.00 82.69 383 VAL A O 1
ATOM 2915 N N . PRO A 1 384 ? 6.651 -2.784 -11.813 1.00 92.06 384 PRO A N 1
ATOM 2916 C CA . PRO A 1 384 ? 7.026 -3.956 -12.614 1.00 92.06 384 PRO A CA 1
ATOM 2917 C C . PRO A 1 384 ? 8.384 -4.538 -12.217 1.00 92.06 384 PRO A C 1
ATOM 2919 O O . PRO A 1 384 ? 9.373 -3.805 -12.115 1.00 92.06 384 PRO A O 1
ATOM 2922 N N . ARG A 1 385 ? 8.430 -5.858 -12.033 1.00 95.19 385 ARG A N 1
ATOM 2923 C CA . ARG A 1 385 ? 9.641 -6.590 -11.659 1.00 95.19 385 ARG A CA 1
ATOM 2924 C C . ARG A 1 385 ? 9.830 -7.761 -12.604 1.00 95.19 385 ARG A C 1
ATOM 2926 O O . ARG A 1 385 ? 8.928 -8.564 -12.778 1.00 95.19 385 ARG A O 1
ATOM 2933 N N . LEU A 1 386 ? 11.013 -7.871 -13.194 1.00 97.88 386 LEU A N 1
ATOM 2934 C CA . LEU A 1 386 ? 11.367 -9.009 -14.031 1.00 97.88 386 LEU A CA 1
ATOM 2935 C C . LEU A 1 386 ? 12.493 -9.784 -13.370 1.00 97.88 386 LEU A C 1
ATOM 2937 O O . LEU A 1 386 ? 13.525 -9.202 -13.031 1.00 97.88 386 LEU A O 1
ATOM 2941 N N . LEU A 1 387 ? 12.293 -11.084 -13.195 1.00 98.00 387 LEU A N 1
ATOM 2942 C CA . LEU A 1 387 ? 13.312 -11.998 -12.694 1.00 98.00 387 LEU A CA 1
ATOM 2943 C C . LEU A 1 387 ? 13.827 -12.866 -13.843 1.00 98.00 387 LEU A C 1
ATOM 2945 O O . LEU A 1 387 ? 13.051 -13.308 -14.689 1.00 98.00 387 LEU A O 1
ATOM 2949 N N . TYR A 1 388 ? 15.136 -13.101 -13.876 1.00 97.69 388 TYR A N 1
ATOM 2950 C CA . TYR A 1 388 ? 15.809 -13.835 -14.944 1.00 97.69 388 TYR A CA 1
ATOM 2951 C C . TYR A 1 388 ? 16.436 -15.094 -14.357 1.00 97.69 388 TYR A C 1
ATOM 2953 O O . TYR A 1 388 ? 17.219 -15.011 -13.408 1.00 97.69 388 TYR A O 1
ATOM 2961 N N . PHE A 1 389 ? 16.131 -16.252 -14.934 1.00 97.06 389 PHE A N 1
ATOM 2962 C CA . PHE A 1 389 ? 16.595 -17.548 -14.452 1.00 97.06 389 PHE A CA 1
ATOM 2963 C C . PHE A 1 389 ? 17.313 -18.340 -15.540 1.00 97.06 389 PHE A C 1
ATOM 2965 O O . PHE A 1 389 ? 16.901 -18.350 -16.700 1.00 97.06 389 PHE A O 1
ATOM 2972 N N . LYS A 1 390 ? 18.357 -19.066 -15.141 1.00 93.44 390 LYS A N 1
ATOM 2973 C CA . LYS A 1 390 ? 19.000 -20.107 -15.951 1.00 93.44 390 LYS A CA 1
ATOM 2974 C C . LYS A 1 390 ? 19.284 -21.322 -15.091 1.00 93.44 390 LYS A C 1
ATOM 2976 O O . LYS A 1 390 ? 19.758 -21.178 -13.965 1.00 93.44 390 LYS A O 1
ATOM 2981 N N . ASN A 1 391 ? 19.044 -22.514 -15.638 1.00 90.31 391 ASN A N 1
ATOM 2982 C CA . ASN A 1 391 ? 19.278 -23.775 -14.932 1.00 90.31 391 ASN A CA 1
ATOM 2983 C C . ASN A 1 391 ? 18.621 -23.800 -13.531 1.00 90.31 391 ASN A C 1
ATOM 2985 O O . ASN A 1 391 ? 19.241 -24.203 -12.549 1.00 90.31 391 ASN A O 1
ATOM 2989 N N . GLY A 1 392 ? 17.397 -23.270 -13.432 1.00 89.50 392 GLY A N 1
ATOM 2990 C CA . GLY A 1 392 ? 16.639 -23.158 -12.183 1.00 89.50 392 GLY A CA 1
ATOM 2991 C C . GLY A 1 392 ? 17.114 -22.093 -11.185 1.00 89.50 392 GLY A C 1
ATOM 2992 O O . GLY A 1 392 ? 16.435 -21.869 -10.190 1.00 89.50 392 GLY A O 1
ATOM 2993 N N . ALA A 1 393 ? 18.236 -21.409 -11.423 1.00 92.31 393 ALA A N 1
ATOM 2994 C CA . ALA A 1 393 ? 18.768 -20.393 -10.516 1.00 92.31 393 ALA A CA 1
ATOM 2995 C C . ALA A 1 393 ? 18.485 -18.973 -11.024 1.00 92.31 393 ALA A C 1
ATOM 2997 O O . ALA A 1 393 ? 18.625 -18.698 -12.218 1.00 92.31 393 ALA A O 1
ATOM 2998 N N . LYS A 1 394 ? 18.139 -18.055 -10.110 1.00 95.56 394 LYS A N 1
ATOM 2999 C CA . LYS A 1 394 ? 18.011 -16.621 -10.414 1.00 95.56 394 LYS A CA 1
ATOM 3000 C C . LYS A 1 394 ? 19.393 -16.059 -10.756 1.00 95.56 394 LYS A C 1
ATOM 3002 O O . LYS A 1 394 ? 20.288 -16.074 -9.915 1.00 95.56 394 LYS A O 1
ATOM 3007 N N . VAL A 1 395 ? 19.564 -15.577 -11.983 1.00 94.88 395 VAL A N 1
ATOM 3008 C CA . VAL A 1 395 ? 20.831 -15.022 -12.490 1.00 94.88 395 VAL A CA 1
ATOM 3009 C C . VAL A 1 395 ? 20.837 -13.499 -12.552 1.00 94.88 395 VAL A C 1
ATOM 3011 O O . VAL A 1 395 ? 21.910 -12.903 -12.572 1.00 94.88 395 VAL A O 1
ATOM 3014 N N . ASP A 1 396 ? 19.663 -12.865 -12.590 1.00 96.12 396 ASP A N 1
ATOM 3015 C CA . ASP A 1 396 ? 19.521 -11.408 -12.598 1.00 96.12 396 ASP A CA 1
ATOM 3016 C C . ASP A 1 396 ? 18.091 -11.007 -12.208 1.00 96.12 396 ASP A C 1
ATOM 3018 O O . ASP A 1 396 ? 17.172 -11.832 -12.192 1.00 96.12 396 ASP A O 1
ATOM 3022 N N . ASP A 1 397 ? 17.894 -9.726 -11.924 1.00 95.81 397 ASP A N 1
ATOM 3023 C CA . ASP A 1 397 ? 16.587 -9.124 -11.708 1.00 95.81 397 ASP A CA 1
ATOM 3024 C C . ASP A 1 397 ? 16.527 -7.685 -12.245 1.00 95.81 397 ASP A C 1
ATOM 3026 O O . ASP A 1 397 ? 17.530 -7.075 -12.634 1.00 95.81 397 ASP A O 1
ATOM 3030 N N . TYR A 1 398 ? 15.318 -7.141 -12.341 1.00 95.88 398 TYR A N 1
ATOM 3031 C CA . TYR A 1 398 ? 15.098 -5.760 -12.739 1.00 95.88 398 TYR A CA 1
ATOM 3032 C C . TYR A 1 398 ? 13.825 -5.213 -12.108 1.00 95.88 398 TYR A C 1
ATOM 3034 O O . TYR A 1 398 ? 12.777 -5.840 -12.201 1.00 95.88 398 TYR A O 1
ATOM 3042 N N . LEU A 1 399 ? 13.920 -4.062 -11.443 1.00 90.62 399 LEU A N 1
ATOM 3043 C CA . LEU A 1 399 ? 12.777 -3.293 -10.949 1.00 90.62 399 LEU A CA 1
ATOM 3044 C C . LEU A 1 399 ? 12.699 -2.002 -11.762 1.00 90.62 399 LEU A C 1
ATOM 3046 O O . LEU A 1 399 ? 13.568 -1.141 -11.637 1.00 90.62 399 LEU A O 1
ATOM 3050 N N . GLY A 1 400 ? 11.679 -1.868 -12.605 1.00 84.88 400 GLY A N 1
ATOM 3051 C CA . GLY A 1 400 ? 11.539 -0.692 -13.455 1.00 84.88 400 GLY A CA 1
ATOM 3052 C C . GLY A 1 400 ? 10.788 -0.948 -14.754 1.00 84.88 400 GLY A C 1
ATOM 3053 O O . GLY A 1 400 ? 10.388 -2.061 -15.077 1.00 84.88 400 GLY A O 1
ATOM 3054 N N . SER A 1 401 ? 10.573 0.125 -15.514 1.00 89.50 401 SER A N 1
ATOM 3055 C CA . SER A 1 401 ? 9.699 0.120 -16.699 1.00 89.50 401 SER A CA 1
ATOM 3056 C C . SER A 1 401 ? 10.408 0.519 -17.998 1.00 89.50 401 SER A C 1
ATOM 3058 O O . SER A 1 401 ? 9.766 0.819 -19.010 1.00 89.50 401 SER A O 1
ATOM 3060 N N . THR A 1 402 ? 11.742 0.548 -17.994 1.00 89.38 402 THR A N 1
ATOM 3061 C CA . THR A 1 402 ? 12.529 0.934 -19.164 1.00 89.38 402 THR A CA 1
ATOM 3062 C C . THR A 1 402 ? 12.692 -0.267 -20.090 1.00 89.38 402 THR A C 1
ATOM 3064 O O . THR A 1 402 ? 13.524 -1.141 -19.872 1.00 89.38 402 THR A O 1
ATOM 3067 N N . VAL A 1 403 ? 11.929 -0.290 -21.186 1.00 91.25 403 VAL A N 1
ATOM 3068 C CA . VAL A 1 403 ? 11.952 -1.377 -22.189 1.00 91.25 403 VAL A CA 1
ATOM 3069 C C . VAL A 1 403 ? 13.363 -1.676 -22.716 1.00 91.25 403 VAL A C 1
ATOM 3071 O O . VAL A 1 403 ? 13.678 -2.827 -23.013 1.00 91.25 403 VAL A O 1
ATOM 3074 N N . GLY A 1 404 ? 14.213 -0.651 -22.842 1.00 84.88 404 GLY A N 1
ATOM 3075 C CA . GLY A 1 404 ? 15.606 -0.818 -23.260 1.00 84.88 404 GLY A CA 1
ATOM 3076 C C . GLY A 1 404 ? 16.434 -1.645 -22.275 1.00 84.88 404 GLY A C 1
ATOM 3077 O O . GLY A 1 404 ? 17.167 -2.522 -22.712 1.00 84.88 404 GLY A O 1
ATOM 3078 N N . GLU A 1 405 ? 16.265 -1.422 -20.969 1.00 87.38 405 GLU A N 1
ATOM 3079 C CA . GLU A 1 405 ? 16.984 -2.147 -19.910 1.00 87.38 405 GLU A CA 1
ATOM 3080 C C . GLU A 1 405 ? 16.511 -3.598 -19.801 1.00 87.38 405 GLU A C 1
ATOM 3082 O O . GLU A 1 405 ? 17.329 -4.506 -19.672 1.00 87.38 405 GLU A O 1
ATOM 3087 N N . ILE A 1 406 ? 15.201 -3.828 -19.944 1.00 94.94 406 ILE A N 1
ATOM 3088 C CA . ILE A 1 406 ? 14.627 -5.179 -20.003 1.00 94.94 406 ILE A CA 1
ATOM 3089 C C . ILE A 1 406 ? 15.246 -5.960 -21.167 1.00 94.94 406 ILE A C 1
ATOM 3091 O O . ILE A 1 406 ? 15.780 -7.051 -20.978 1.00 94.94 406 ILE A O 1
ATOM 3095 N N . ARG A 1 407 ? 15.236 -5.376 -22.375 1.00 93.62 407 ARG A N 1
ATOM 3096 C CA . ARG A 1 407 ? 15.825 -6.008 -23.564 1.00 93.62 407 ARG A CA 1
ATOM 3097 C C . ARG A 1 407 ? 17.313 -6.283 -23.380 1.00 93.62 407 ARG A C 1
ATOM 3099 O O . ARG A 1 407 ? 17.766 -7.375 -23.693 1.00 93.62 407 ARG A O 1
ATOM 3106 N N . ALA A 1 408 ? 18.043 -5.298 -22.870 1.00 85.88 408 ALA A N 1
ATOM 3107 C CA . ALA A 1 408 ? 19.468 -5.395 -22.601 1.00 85.88 408 ALA A CA 1
ATOM 3108 C C . ALA A 1 408 ? 19.806 -6.579 -21.687 1.00 85.88 408 ALA A C 1
ATOM 3110 O O . ALA A 1 408 ? 20.728 -7.329 -21.986 1.00 85.88 408 ALA A O 1
ATOM 3111 N N . LYS A 1 409 ? 19.042 -6.789 -20.607 1.00 93.00 409 LYS A N 1
ATOM 3112 C CA . LYS A 1 409 ? 19.234 -7.934 -19.705 1.00 93.00 409 LYS A CA 1
ATOM 3113 C C . LYS A 1 409 ? 18.930 -9.266 -20.387 1.00 93.00 409 LYS A C 1
ATOM 3115 O O . LYS A 1 409 ? 19.705 -10.206 -20.235 1.00 93.00 409 LYS A O 1
ATOM 3120 N N . VAL A 1 410 ? 17.864 -9.346 -21.187 1.00 94.00 410 VAL A N 1
ATOM 3121 C CA . VAL A 1 410 ? 17.586 -10.543 -22.004 1.00 94.00 410 VAL A CA 1
ATOM 3122 C C . VAL A 1 410 ? 18.770 -10.840 -22.930 1.00 94.00 410 VAL A C 1
ATOM 3124 O O . VAL A 1 410 ? 19.307 -11.943 -22.914 1.00 94.00 410 VAL A O 1
ATOM 3127 N N . GLU A 1 411 ? 19.225 -9.851 -23.698 1.00 90.06 411 GLU A N 1
ATOM 3128 C CA . GLU A 1 411 ? 20.324 -10.008 -24.658 1.00 90.06 411 GLU A CA 1
ATOM 3129 C C . GLU A 1 411 ? 21.649 -10.354 -23.971 1.00 90.06 411 GLU A C 1
ATOM 3131 O O . GLU A 1 411 ? 22.355 -11.245 -24.449 1.00 90.06 411 GLU A O 1
ATOM 3136 N N . ARG A 1 412 ? 21.944 -9.752 -22.813 1.00 87.25 412 ARG A N 1
ATOM 3137 C CA . ARG A 1 412 ? 23.088 -10.099 -21.958 1.00 87.25 412 ARG A CA 1
ATOM 3138 C C . ARG A 1 412 ? 23.102 -11.573 -21.610 1.00 87.25 412 ARG A C 1
ATOM 3140 O O . ARG A 1 412 ? 24.107 -12.244 -21.820 1.00 87.25 412 ARG A O 1
ATOM 3147 N N . HIS A 1 413 ? 21.987 -12.097 -21.113 1.00 90.19 413 HIS A N 1
ATOM 3148 C CA . HIS A 1 413 ? 21.928 -13.497 -20.704 1.00 90.19 413 HIS A CA 1
ATOM 3149 C C . HIS A 1 413 ? 21.852 -14.455 -21.890 1.00 90.19 413 HIS A C 1
ATOM 3151 O O . HIS A 1 413 ? 22.270 -15.601 -21.755 1.00 90.19 413 HIS A O 1
ATOM 3157 N N . LEU A 1 414 ? 21.388 -14.020 -23.061 1.00 88.75 414 LEU A N 1
ATOM 3158 C CA . LEU A 1 414 ? 21.390 -14.854 -24.266 1.00 88.75 414 LEU A CA 1
ATOM 3159 C C . LEU A 1 414 ? 22.743 -14.888 -24.989 1.00 88.75 414 LEU A C 1
ATOM 3161 O O . LEU A 1 414 ? 23.107 -15.924 -25.536 1.00 88.75 414 LEU A O 1
ATOM 3165 N N . THR A 1 415 ? 23.487 -13.781 -25.001 1.00 79.75 415 THR A N 1
ATOM 3166 C CA . THR A 1 415 ? 24.666 -13.604 -25.875 1.00 79.75 415 THR A CA 1
ATOM 3167 C C . THR A 1 415 ? 25.969 -13.308 -25.129 1.00 79.75 415 THR A C 1
ATOM 3169 O O . THR A 1 415 ? 27.038 -13.356 -25.730 1.00 79.75 415 THR A O 1
ATOM 3172 N N . GLY A 1 416 ? 25.907 -13.000 -23.829 1.00 65.88 416 GLY A N 1
ATOM 3173 C CA . GLY A 1 416 ? 27.037 -12.471 -23.056 1.00 65.88 416 GLY A CA 1
ATOM 3174 C C . GLY A 1 416 ? 27.298 -10.975 -23.279 1.00 65.88 416 GLY A C 1
ATOM 3175 O O . GLY A 1 416 ? 28.302 -10.455 -22.798 1.00 65.88 416 GLY A O 1
ATOM 3176 N N . TYR A 1 417 ? 26.422 -10.280 -24.012 1.00 52.94 417 TYR A N 1
ATOM 3177 C CA . TYR A 1 417 ? 26.554 -8.858 -24.327 1.00 52.94 417 TYR A CA 1
ATOM 3178 C C . TYR A 1 417 ? 26.232 -7.960 -23.121 1.00 52.94 417 TYR A C 1
ATOM 3180 O O . TYR A 1 417 ? 25.090 -7.88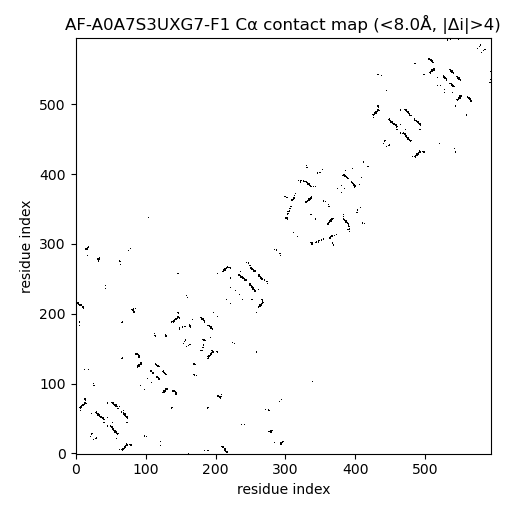0 -22.682 1.00 52.94 417 TYR A O 1
ATOM 3188 N N . GLU A 1 418 ? 27.221 -7.233 -22.605 1.00 50.16 418 GLU A N 1
ATOM 3189 C CA . GLU A 1 418 ? 27.011 -6.186 -21.600 1.00 50.16 418 GLU A CA 1
ATOM 3190 C C . GLU A 1 418 ? 26.765 -4.830 -22.287 1.00 50.16 418 GLU A C 1
ATOM 3192 O O . GLU A 1 418 ? 27.681 -4.302 -22.929 1.00 50.16 418 GLU A O 1
ATOM 3197 N N . PRO A 1 419 ? 25.568 -4.222 -22.165 1.00 51.28 419 PRO A N 1
ATOM 3198 C CA . PRO A 1 419 ? 25.362 -2.858 -22.622 1.00 51.28 419 PRO A CA 1
ATOM 3199 C C . PRO A 1 419 ? 26.208 -1.924 -21.760 1.00 51.28 419 PRO A C 1
ATOM 3201 O O . PRO A 1 419 ? 26.009 -1.798 -20.555 1.00 51.28 419 PRO A O 1
ATOM 3204 N N . SER A 1 420 ? 27.176 -1.281 -22.395 1.00 52.31 420 SER A N 1
ATOM 3205 C CA . SER A 1 420 ? 28.034 -0.298 -21.751 1.00 52.31 420 SER A CA 1
ATOM 3206 C C . SER A 1 420 ? 27.269 1.002 -21.493 1.00 52.31 420 SER A C 1
ATOM 3208 O O . SER A 1 420 ? 26.652 1.547 -22.409 1.00 52.31 420 SER A O 1
ATOM 3210 N N . ASP A 1 421 ? 27.400 1.565 -20.288 1.00 55.44 421 ASP A N 1
ATOM 3211 C CA . ASP A 1 421 ? 26.988 2.946 -19.978 1.00 55.44 421 ASP A CA 1
ATOM 3212 C C . ASP A 1 421 ? 27.773 3.996 -20.798 1.00 55.44 421 ASP A C 1
ATOM 3214 O O . ASP A 1 421 ? 27.469 5.195 -20.777 1.00 55.44 421 ASP A O 1
ATOM 3218 N N . ALA A 1 422 ? 28.799 3.575 -21.547 1.00 60.22 422 ALA A N 1
ATOM 3219 C CA . ALA A 1 422 ? 29.518 4.441 -22.464 1.00 60.22 422 ALA A CA 1
ATOM 3220 C C . ALA A 1 422 ? 28.643 4.786 -23.677 1.00 60.22 422 ALA A C 1
ATOM 3222 O O . ALA A 1 422 ? 28.466 4.000 -24.610 1.00 60.22 422 ALA A O 1
ATOM 3223 N N . LYS A 1 423 ? 28.148 6.027 -23.696 1.00 74.56 423 LYS A N 1
ATOM 3224 C CA . LYS A 1 423 ? 27.550 6.629 -24.892 1.00 74.56 423 LYS A CA 1
ATOM 3225 C C . LYS A 1 423 ? 28.553 6.551 -26.050 1.00 74.56 423 LYS A C 1
ATOM 3227 O O . LYS A 1 423 ? 29.668 7.058 -25.931 1.00 74.56 423 LYS A O 1
ATOM 3232 N N . ARG A 1 424 ? 28.141 5.971 -27.181 1.00 82.44 424 ARG A N 1
ATOM 3233 C CA . ARG A 1 424 ? 28.938 5.919 -28.418 1.00 82.44 424 ARG A CA 1
ATOM 3234 C C . ARG A 1 424 ? 28.173 6.495 -29.605 1.00 82.44 424 ARG A C 1
ATOM 3236 O O . ARG A 1 424 ? 26.947 6.412 -29.660 1.00 82.44 424 ARG A O 1
ATOM 3243 N N . ALA A 1 425 ? 28.902 7.053 -30.568 1.00 87.31 425 ALA A N 1
ATOM 3244 C CA . ALA A 1 425 ? 28.333 7.423 -31.859 1.00 87.31 425 ALA A CA 1
ATOM 3245 C C . ALA A 1 425 ? 28.020 6.147 -32.659 1.00 87.31 425 ALA A C 1
ATOM 3247 O O . ALA A 1 425 ? 28.891 5.295 -32.819 1.00 87.31 425 ALA A O 1
ATOM 3248 N N . LEU A 1 426 ? 26.779 6.010 -33.135 1.00 90.38 426 LEU A N 1
ATOM 3249 C CA . LEU A 1 426 ? 26.330 4.815 -33.861 1.00 90.38 426 LEU A CA 1
ATOM 3250 C C . LEU A 1 426 ? 26.516 4.961 -35.370 1.00 90.38 426 LEU A C 1
ATOM 3252 O O . LEU A 1 426 ? 27.131 4.112 -36.009 1.00 90.38 426 LEU A O 1
ATOM 3256 N N . HIS A 1 427 ? 25.964 6.028 -35.943 1.00 94.38 427 HIS A N 1
ATOM 3257 C CA . HIS A 1 427 ? 26.014 6.256 -37.379 1.00 94.38 427 HIS A CA 1
ATOM 3258 C C . HIS A 1 427 ? 25.816 7.726 -37.747 1.00 94.38 427 HIS A C 1
ATOM 3260 O O . HIS A 1 427 ? 25.356 8.528 -36.931 1.00 94.38 427 HIS A O 1
ATOM 3266 N N . TRP A 1 428 ? 26.123 8.059 -39.002 1.00 95.38 428 TRP A N 1
ATOM 3267 C CA . TRP A 1 428 ? 25.753 9.326 -39.637 1.00 95.38 428 TRP A CA 1
ATOM 3268 C C . TRP A 1 428 ? 24.870 9.087 -40.859 1.00 95.38 428 TRP A C 1
ATOM 3270 O O . TRP A 1 428 ? 25.097 8.143 -41.614 1.00 95.38 428 TRP A O 1
ATOM 3280 N N . VAL A 1 429 ? 23.871 9.947 -41.065 1.00 95.06 429 VAL A N 1
ATOM 3281 C CA . VAL A 1 429 ? 22.893 9.801 -42.150 1.00 95.06 429 VAL A CA 1
ATOM 3282 C C . VAL A 1 429 ? 23.301 10.641 -43.357 1.00 95.06 429 VAL A C 1
ATOM 3284 O O . VAL A 1 429 ? 23.540 11.843 -43.239 1.00 95.06 429 VAL A O 1
ATOM 3287 N N . LEU A 1 430 ? 23.328 10.021 -44.535 1.00 95.31 430 LEU A N 1
ATOM 3288 C CA . LEU A 1 430 ? 23.592 10.657 -45.821 1.00 95.31 430 LEU A CA 1
ATOM 3289 C C . LEU A 1 430 ? 22.386 10.488 -46.741 1.00 95.31 430 LEU A C 1
ATOM 3291 O O . LEU A 1 430 ? 21.837 9.394 -46.872 1.00 95.31 430 LEU A O 1
ATOM 3295 N N . LYS A 1 431 ? 21.981 11.574 -47.402 1.00 95.25 431 LYS A N 1
ATOM 3296 C CA . LYS A 1 431 ? 20.930 11.533 -48.421 1.00 95.25 431 LYS A CA 1
ATOM 3297 C C . LYS A 1 431 ? 21.580 11.404 -49.788 1.00 95.25 431 LYS A C 1
ATOM 3299 O O . LYS A 1 431 ? 22.394 12.244 -50.158 1.00 95.25 431 LYS A O 1
ATOM 3304 N N . ILE A 1 432 ? 21.216 10.366 -50.528 1.00 96.19 432 ILE A N 1
ATOM 3305 C CA . ILE A 1 432 ? 21.846 10.043 -51.810 1.00 96.19 432 ILE A CA 1
ATOM 3306 C C . ILE A 1 432 ? 20.831 10.097 -52.944 1.00 96.19 432 ILE A C 1
ATOM 3308 O O . ILE A 1 432 ? 19.684 9.685 -52.777 1.00 96.19 432 ILE A O 1
ATOM 3312 N N . GLY A 1 433 ? 21.248 10.617 -54.094 1.00 94.69 433 GLY A N 1
ATOM 3313 C CA . GLY A 1 433 ? 20.398 10.744 -55.279 1.00 94.69 433 GLY A CA 1
ATOM 3314 C C . GLY A 1 433 ? 20.489 9.544 -56.220 1.00 94.69 433 GLY A C 1
ATOM 3315 O O . GLY A 1 433 ? 19.615 9.330 -57.057 1.00 94.69 433 GLY A O 1
ATOM 3316 N N . ASN A 1 434 ? 21.539 8.724 -56.103 1.00 93.94 434 ASN A N 1
ATOM 3317 C CA . ASN A 1 434 ? 21.734 7.573 -56.979 1.00 93.94 434 ASN A CA 1
ATOM 3318 C C . ASN A 1 434 ? 22.298 6.364 -56.229 1.00 93.94 434 ASN A C 1
ATOM 3320 O O . ASN A 1 434 ? 23.510 6.154 -56.204 1.00 93.94 434 ASN A O 1
ATOM 3324 N N . LEU A 1 435 ? 21.403 5.519 -55.707 1.00 91.81 435 LEU A N 1
ATOM 3325 C CA . LEU A 1 435 ? 21.762 4.338 -54.917 1.00 91.81 435 LEU A CA 1
ATOM 3326 C C . LEU A 1 435 ? 22.862 3.487 -55.563 1.00 91.81 435 LEU A C 1
ATOM 3328 O O . LEU A 1 435 ? 23.841 3.147 -54.909 1.00 91.81 435 LEU A O 1
ATOM 3332 N N . LYS A 1 436 ? 22.763 3.196 -56.864 1.00 93.25 436 LYS A N 1
ATOM 3333 C CA . LYS A 1 436 ? 23.749 2.358 -57.559 1.00 93.25 436 LYS A CA 1
ATOM 3334 C C . LYS A 1 436 ? 25.143 2.995 -57.600 1.00 93.25 436 LYS A C 1
ATOM 3336 O O . LYS A 1 436 ? 26.132 2.298 -57.383 1.00 93.25 436 LYS A O 1
ATOM 3341 N N . LYS A 1 437 ? 25.238 4.296 -57.898 1.00 95.00 437 LYS A N 1
ATOM 3342 C CA . LYS A 1 437 ? 26.523 5.015 -57.921 1.00 95.00 437 LYS A CA 1
ATOM 3343 C C . LYS A 1 437 ? 27.110 5.149 -56.520 1.00 95.00 437 LYS A C 1
ATOM 3345 O O . LYS A 1 437 ? 28.312 4.955 -56.360 1.00 95.00 437 LYS A O 1
ATOM 3350 N N . SER A 1 438 ? 26.277 5.452 -55.528 1.00 95.81 438 SER A N 1
ATOM 3351 C CA . SER A 1 438 ? 26.710 5.581 -54.139 1.00 95.81 438 SER A CA 1
ATOM 3352 C C . SER A 1 438 ? 27.207 4.235 -53.608 1.00 95.81 438 SER A C 1
ATOM 3354 O O . SER A 1 438 ? 28.329 4.166 -53.119 1.00 95.81 438 SER A O 1
ATOM 3356 N N . MET A 1 439 ? 26.465 3.140 -53.816 1.00 95.50 439 MET A N 1
ATOM 3357 C CA . MET A 1 439 ? 26.912 1.790 -53.442 1.00 95.50 439 MET A CA 1
ATOM 3358 C C . MET A 1 439 ? 28.239 1.417 -54.101 1.00 95.50 439 MET A C 1
ATOM 3360 O O . MET A 1 439 ? 29.158 0.969 -53.420 1.00 95.50 439 MET A O 1
ATOM 3364 N N . HIS A 1 440 ? 28.389 1.691 -55.402 1.00 96.25 440 HIS A N 1
ATOM 3365 C CA . HIS A 1 440 ? 29.650 1.444 -56.095 1.00 96.25 440 HIS A CA 1
ATOM 3366 C C . HIS A 1 440 ? 30.824 2.196 -55.450 1.00 96.25 440 HIS A C 1
ATOM 3368 O O . HIS A 1 440 ? 31.872 1.595 -55.219 1.00 96.25 440 HIS A O 1
ATOM 3374 N N . PHE A 1 441 ? 30.648 3.479 -55.122 1.00 97.94 441 PHE A N 1
ATOM 3375 C CA . PHE A 1 441 ? 31.663 4.275 -54.431 1.00 97.94 441 PHE A CA 1
ATOM 3376 C C . PHE A 1 441 ? 32.011 3.690 -53.057 1.00 97.94 441 PHE A C 1
ATOM 3378 O O . PHE A 1 441 ? 33.182 3.448 -52.765 1.00 97.94 441 PHE A O 1
ATOM 3385 N N . TYR A 1 442 ? 31.008 3.426 -52.219 1.00 97.12 442 TYR A N 1
ATOM 3386 C CA . TYR A 1 442 ? 31.240 2.957 -50.856 1.00 97.12 442 TYR A CA 1
ATOM 3387 C C . TYR A 1 442 ? 31.911 1.583 -50.812 1.00 97.12 442 TYR A C 1
ATOM 3389 O O . TYR A 1 442 ? 32.840 1.392 -50.031 1.00 97.12 442 TYR A O 1
ATOM 3397 N N . GLU A 1 443 ? 31.519 0.660 -51.687 1.00 95.69 443 GLU A N 1
ATOM 3398 C CA . GLU A 1 443 ? 32.113 -0.677 -51.759 1.00 95.69 443 GLU A CA 1
ATOM 3399 C C . GLU A 1 443 ? 33.516 -0.660 -52.375 1.00 95.69 443 GLU A C 1
ATOM 3401 O O . GLU A 1 443 ? 34.435 -1.288 -51.854 1.00 95.69 443 GLU A O 1
ATOM 3406 N N . ASN A 1 444 ? 33.714 0.067 -53.479 1.00 95.88 444 ASN A N 1
ATOM 3407 C CA . ASN A 1 444 ? 34.924 -0.078 -54.297 1.00 95.88 444 ASN A CA 1
ATOM 3408 C C . ASN A 1 444 ? 35.996 0.977 -54.002 1.00 95.88 444 ASN A C 1
ATOM 3410 O O . ASN A 1 444 ? 37.181 0.715 -54.216 1.00 95.88 444 ASN A O 1
ATOM 3414 N N . VAL A 1 445 ? 35.601 2.157 -53.515 1.00 96.56 445 VAL A N 1
ATOM 3415 C CA . VAL A 1 445 ? 36.529 3.224 -53.111 1.00 96.56 445 VAL A CA 1
ATOM 3416 C C . VAL A 1 445 ? 36.757 3.175 -51.609 1.00 96.56 445 VAL A C 1
ATOM 3418 O O . VAL A 1 445 ? 37.906 3.084 -51.181 1.00 96.56 445 VAL A O 1
ATOM 3421 N N . LEU A 1 446 ? 35.682 3.174 -50.808 1.00 95.06 446 LEU A N 1
ATOM 3422 C CA . LEU A 1 446 ? 35.813 3.176 -49.347 1.00 95.06 446 LEU A CA 1
ATOM 3423 C C . LEU A 1 446 ? 35.972 1.780 -48.722 1.00 95.06 446 LEU A C 1
ATOM 3425 O O . LEU A 1 446 ? 36.455 1.670 -47.593 1.00 95.06 446 LEU A O 1
ATOM 3429 N N . GLY A 1 447 ? 35.646 0.707 -49.449 1.00 93.31 447 GLY A N 1
ATOM 3430 C CA . GLY A 1 447 ? 35.759 -0.662 -48.941 1.00 93.31 447 GLY A CA 1
ATOM 3431 C C . GLY A 1 447 ? 34.754 -0.978 -47.831 1.00 93.31 447 GLY A C 1
ATOM 3432 O O . GLY A 1 447 ? 35.115 -1.661 -46.875 1.00 93.31 447 GLY A O 1
ATOM 3433 N N . LEU A 1 448 ? 33.545 -0.418 -47.907 1.00 94.69 448 LEU A N 1
ATOM 3434 C CA . LEU A 1 448 ? 32.445 -0.657 -46.970 1.00 94.69 448 LEU A CA 1
ATOM 3435 C C . LEU A 1 448 ? 31.512 -1.755 -47.492 1.00 94.69 448 LEU A C 1
ATOM 3437 O O . LEU A 1 448 ? 31.458 -2.020 -48.690 1.00 94.69 448 LEU A O 1
ATOM 3441 N N . GLN A 1 449 ? 30.758 -2.374 -46.590 1.00 94.12 449 GLN A N 1
ATOM 3442 C CA . GLN A 1 449 ? 29.812 -3.446 -46.894 1.00 94.12 449 GLN A CA 1
ATOM 3443 C C . GLN A 1 449 ? 28.404 -3.060 -46.447 1.00 94.12 449 GLN A C 1
ATOM 3445 O O . GLN A 1 449 ? 28.248 -2.295 -45.494 1.00 94.12 449 GLN A O 1
ATOM 3450 N N . VAL A 1 450 ? 27.382 -3.611 -47.108 1.00 95.94 450 VAL A N 1
ATOM 3451 C CA . VAL A 1 450 ? 25.990 -3.516 -46.643 1.00 95.94 450 VAL A CA 1
ATOM 3452 C C . VAL A 1 450 ? 25.822 -4.361 -45.386 1.00 95.94 450 VAL A C 1
ATOM 3454 O O . VAL A 1 450 ? 26.095 -5.558 -45.403 1.00 95.94 450 VAL A O 1
ATOM 3457 N N . LEU A 1 451 ? 25.351 -3.730 -44.313 1.00 93.94 451 LEU A N 1
ATOM 3458 C CA . LEU A 1 451 ? 25.080 -4.373 -43.027 1.00 93.94 451 LEU A CA 1
ATOM 3459 C C . LEU A 1 451 ? 23.611 -4.793 -42.931 1.00 93.94 451 LEU A C 1
ATOM 3461 O O . LEU A 1 451 ? 23.303 -5.922 -42.562 1.00 93.94 451 LEU A O 1
ATOM 3465 N N . ARG A 1 452 ? 22.703 -3.892 -43.319 1.00 95.94 452 ARG A N 1
ATOM 3466 C CA . ARG A 1 452 ? 21.266 -4.157 -43.460 1.00 95.94 452 ARG A CA 1
ATOM 3467 C C . ARG A 1 452 ? 20.619 -3.157 -44.412 1.00 95.94 452 ARG A C 1
ATOM 3469 O O . ARG A 1 452 ? 21.169 -2.085 -44.670 1.00 95.94 452 ARG A O 1
ATOM 3476 N N . HIS A 1 453 ? 19.458 -3.530 -44.935 1.00 95.56 453 HIS A N 1
ATOM 3477 C CA . HIS A 1 453 ? 18.694 -2.733 -45.884 1.00 95.56 453 HIS A CA 1
ATOM 3478 C C . HIS A 1 453 ? 17.197 -2.863 -45.602 1.00 95.56 453 HIS A C 1
ATOM 3480 O O . HIS A 1 453 ? 16.686 -3.971 -45.438 1.00 95.56 453 HIS A O 1
ATOM 3486 N N . GLU A 1 454 ? 16.499 -1.733 -45.579 1.00 96.12 454 GLU A N 1
ATOM 3487 C CA . GLU A 1 454 ? 15.059 -1.657 -45.371 1.00 96.12 454 GLU A CA 1
ATOM 3488 C C . GLU A 1 454 ? 14.372 -0.812 -46.446 1.00 96.12 454 GLU A C 1
ATOM 3490 O O . GLU A 1 454 ? 14.863 0.246 -46.841 1.00 96.12 454 GLU A O 1
ATOM 3495 N N . GLU A 1 455 ? 13.183 -1.256 -46.852 1.00 96.50 455 GLU A N 1
ATOM 3496 C CA . GLU A 1 455 ? 12.315 -0.584 -47.819 1.00 96.50 455 GLU A CA 1
ATOM 3497 C C . GLU A 1 455 ? 11.051 -0.060 -47.135 1.00 96.50 455 GLU A C 1
ATOM 3499 O O . GLU A 1 455 ? 10.353 -0.793 -46.426 1.00 96.50 455 GLU A O 1
ATOM 3504 N N . PHE A 1 456 ? 10.717 1.203 -47.389 1.00 93.94 456 PHE A N 1
ATOM 3505 C CA . PHE A 1 456 ? 9.570 1.885 -46.801 1.00 93.94 456 PHE A CA 1
ATOM 3506 C C . PHE A 1 456 ? 8.639 2.398 -47.895 1.00 93.94 456 PHE A C 1
ATOM 3508 O O . PHE A 1 456 ? 9.044 3.092 -48.825 1.00 93.94 456 PHE A O 1
ATOM 3515 N N . LYS A 1 457 ? 7.346 2.085 -47.762 1.00 93.38 457 LYS A N 1
ATOM 3516 C CA . LYS A 1 457 ? 6.319 2.439 -48.758 1.00 93.38 457 LYS A CA 1
ATOM 3517 C C . LYS A 1 457 ? 5.856 3.897 -48.679 1.00 93.38 457 LYS A C 1
ATOM 3519 O O . LYS A 1 457 ? 5.193 4.372 -49.596 1.00 93.38 457 LYS A O 1
ATOM 3524 N N . SER A 1 458 ? 6.180 4.589 -47.594 1.00 90.69 458 SER A N 1
ATOM 3525 C CA . SER A 1 458 ? 5.790 5.970 -47.327 1.00 90.69 458 SER A CA 1
ATOM 3526 C C . SER A 1 458 ? 6.845 6.663 -46.470 1.00 90.69 458 SER A C 1
ATOM 3528 O O . SER A 1 458 ? 7.692 6.007 -45.855 1.00 90.69 458 SER A O 1
ATOM 3530 N N . GLY A 1 459 ? 6.758 7.990 -46.400 1.00 87.75 459 GLY A N 1
ATOM 3531 C CA . GLY A 1 459 ? 7.585 8.798 -45.513 1.00 87.75 459 GLY A CA 1
ATOM 3532 C C . GLY A 1 459 ? 7.462 8.360 -44.054 1.00 87.75 459 GLY A C 1
ATOM 3533 O O . GLY A 1 459 ? 6.469 7.754 -43.642 1.00 87.75 459 GLY A O 1
ATOM 3534 N N . CYS A 1 460 ? 8.497 8.654 -43.274 1.00 84.38 460 CYS A N 1
ATOM 3535 C CA . CYS A 1 460 ? 8.527 8.342 -41.852 1.00 84.38 460 CYS A CA 1
ATOM 3536 C C . CYS A 1 460 ? 7.910 9.485 -41.033 1.00 84.38 460 CYS A C 1
ATOM 3538 O O . CYS A 1 460 ? 8.293 10.638 -41.217 1.00 84.38 460 CYS A O 1
ATOM 3540 N N . GLU A 1 461 ? 7.017 9.178 -40.085 1.00 81.81 461 GLU A N 1
ATOM 3541 C CA . GLU A 1 461 ? 6.413 10.177 -39.181 1.00 81.81 461 GLU A CA 1
ATOM 3542 C C . GLU A 1 461 ? 7.465 10.938 -38.363 1.00 81.81 461 GLU A C 1
ATOM 3544 O O . GLU A 1 461 ? 7.361 12.147 -38.176 1.00 81.81 461 GLU A O 1
ATOM 3549 N N . ALA A 1 462 ? 8.533 10.251 -37.949 1.00 83.12 462 ALA A N 1
ATOM 3550 C CA . ALA A 1 462 ? 9.680 10.858 -37.275 1.00 83.12 462 ALA A CA 1
ATOM 3551 C C . ALA A 1 462 ? 10.614 11.618 -38.237 1.00 83.12 462 ALA A C 1
ATOM 3553 O O . ALA A 1 462 ? 11.698 12.047 -37.847 1.00 83.12 462 ALA A O 1
ATOM 3554 N N . THR A 1 463 ? 10.230 11.776 -39.506 1.00 87.25 463 THR A N 1
ATOM 3555 C CA . THR A 1 463 ? 10.995 12.457 -40.561 1.00 87.25 463 THR A CA 1
ATOM 3556 C C . THR A 1 463 ? 12.391 11.873 -40.801 1.00 87.25 463 THR A C 1
ATOM 3558 O O . THR A 1 463 ? 13.298 12.582 -41.233 1.00 87.25 463 THR A O 1
ATOM 3561 N N . CYS A 1 464 ? 12.581 10.565 -40.565 1.00 84.75 464 CYS A N 1
ATOM 3562 C CA . CYS A 1 464 ? 13.876 9.890 -40.745 1.00 84.75 464 CYS A CA 1
ATOM 3563 C C . CYS A 1 464 ? 14.460 10.082 -42.151 1.00 84.75 464 CYS A C 1
ATOM 3565 O O . CYS A 1 464 ? 15.661 10.271 -42.302 1.00 84.75 464 CYS A O 1
ATOM 3567 N N . ASN A 1 465 ? 13.611 10.095 -43.180 1.00 90.56 465 ASN A N 1
ATOM 3568 C CA . ASN A 1 465 ? 14.027 10.316 -44.561 1.00 90.56 465 ASN A CA 1
ATOM 3569 C C . ASN A 1 465 ? 14.074 11.801 -44.965 1.00 90.56 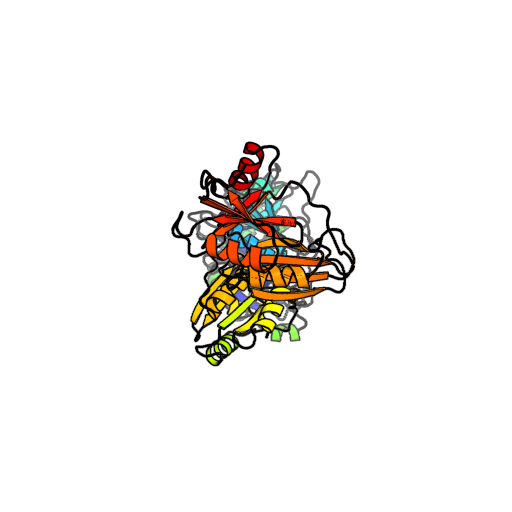465 ASN A C 1
ATOM 3571 O O . ASN A 1 465 ? 14.403 12.127 -46.106 1.00 90.56 465 ASN A O 1
ATOM 3575 N N . GLY A 1 466 ? 13.802 12.716 -44.031 1.00 87.94 466 GLY A N 1
ATOM 3576 C CA . GLY A 1 466 ? 13.606 14.143 -44.265 1.00 87.94 466 GLY A CA 1
ATOM 3577 C C . GLY A 1 466 ? 12.130 14.510 -44.478 1.00 87.94 466 GLY A C 1
ATOM 3578 O O . GLY A 1 466 ? 11.243 13.752 -44.093 1.00 87.94 466 GLY A O 1
ATOM 3579 N N . PRO A 1 467 ? 11.841 15.669 -45.099 1.00 88.38 467 PRO A N 1
ATOM 3580 C CA . PRO A 1 467 ? 10.478 16.185 -45.266 1.00 88.38 467 PRO A CA 1
ATOM 3581 C C . PRO A 1 467 ? 9.686 15.490 -46.396 1.00 88.38 467 PRO A C 1
ATOM 3583 O O . PRO A 1 467 ? 8.765 16.082 -46.957 1.00 88.38 467 PRO A O 1
ATOM 3586 N N . TYR A 1 468 ? 10.060 14.269 -46.791 1.00 90.38 468 TYR A N 1
ATOM 3587 C CA . TYR A 1 468 ? 9.522 13.603 -47.979 1.00 90.38 468 TYR A CA 1
ATOM 3588 C C . TYR A 1 468 ? 8.499 12.528 -47.605 1.00 90.38 468 TYR A C 1
ATOM 3590 O O . TYR A 1 468 ? 8.780 11.629 -46.818 1.00 90.38 468 TYR A O 1
ATOM 3598 N N . ALA A 1 469 ? 7.316 12.596 -48.217 1.00 87.00 469 ALA A N 1
ATOM 3599 C CA . ALA A 1 469 ? 6.212 11.671 -47.950 1.00 87.00 469 ALA A CA 1
ATOM 3600 C C . ALA A 1 469 ? 6.257 10.375 -48.788 1.00 87.00 469 ALA A C 1
ATOM 3602 O O . ALA A 1 469 ? 5.478 9.455 -48.536 1.00 87.00 469 ALA A O 1
ATOM 3603 N N . GLY A 1 470 ? 7.128 10.314 -49.800 1.00 91.94 470 GLY A N 1
ATOM 3604 C CA . GLY A 1 470 ? 7.219 9.196 -50.742 1.00 91.94 470 GLY A CA 1
ATOM 3605 C C . GLY A 1 470 ? 7.890 7.946 -50.170 1.00 91.94 470 GLY A C 1
ATOM 3606 O O . GLY A 1 470 ? 8.377 7.939 -49.040 1.00 91.94 470 GLY A O 1
ATOM 3607 N N . ALA A 1 471 ? 7.922 6.885 -50.977 1.00 94.94 471 ALA A N 1
ATOM 3608 C CA . ALA A 1 471 ? 8.686 5.683 -50.665 1.00 94.94 471 ALA A CA 1
ATOM 3609 C C . ALA A 1 471 ? 10.187 5.999 -50.573 1.00 94.94 471 ALA A C 1
ATOM 3611 O O . ALA A 1 471 ? 10.697 6.882 -51.272 1.00 94.94 471 ALA A O 1
ATOM 3612 N N . TRP A 1 472 ? 10.909 5.252 -49.746 1.00 97.06 472 TRP A N 1
ATOM 3613 C CA . TRP A 1 472 ? 12.349 5.418 -49.561 1.00 97.06 472 TRP A CA 1
ATOM 3614 C C . TRP A 1 472 ? 12.984 4.129 -49.046 1.00 97.06 472 TRP A C 1
ATOM 3616 O O . TRP A 1 472 ? 12.301 3.276 -48.484 1.00 97.06 472 TRP A O 1
ATOM 3626 N N . SER A 1 473 ? 14.297 4.011 -49.206 1.00 96.50 473 SER A N 1
ATOM 3627 C CA . SER A 1 473 ? 15.077 2.916 -48.637 1.00 96.50 473 SER A CA 1
ATOM 3628 C C . SER A 1 473 ? 16.115 3.437 -47.650 1.00 96.50 473 SER A C 1
ATOM 3630 O O . SER A 1 473 ? 16.717 4.495 -47.879 1.00 96.50 473 SER A O 1
ATOM 3632 N N . LYS A 1 474 ? 16.371 2.650 -46.608 1.00 97.25 474 LYS A N 1
ATOM 3633 C CA . LYS A 1 474 ? 17.476 2.820 -45.668 1.00 97.25 474 LYS A CA 1
ATOM 3634 C C . LYS A 1 474 ? 18.497 1.721 -45.917 1.00 97.25 474 LYS A C 1
ATOM 3636 O O . LYS A 1 474 ? 18.145 0.549 -45.908 1.00 97.25 474 LYS A O 1
ATOM 3641 N N . THR A 1 475 ? 19.756 2.081 -46.131 1.00 97.38 475 THR A N 1
ATOM 3642 C CA . THR A 1 475 ? 20.843 1.097 -46.239 1.00 97.38 475 THR A CA 1
ATOM 3643 C C . THR A 1 475 ? 21.935 1.446 -45.248 1.00 97.38 475 THR A C 1
ATOM 3645 O O . THR A 1 475 ? 22.558 2.497 -45.373 1.00 97.38 475 THR A O 1
ATOM 3648 N N . MET A 1 476 ? 22.180 0.573 -44.277 1.00 97.44 476 MET A N 1
ATOM 3649 C CA . MET A 1 476 ? 23.316 0.715 -43.373 1.00 97.44 476 MET A CA 1
ATOM 3650 C C . MET A 1 476 ? 24.551 0.117 -44.024 1.00 97.44 476 MET A C 1
ATOM 3652 O O . MET A 1 476 ? 24.524 -1.038 -44.456 1.00 97.44 476 MET A O 1
ATOM 3656 N N . ILE A 1 477 ? 25.633 0.887 -44.070 1.00 95.81 477 ILE A N 1
ATOM 3657 C CA . ILE A 1 477 ? 26.922 0.443 -44.596 1.00 95.81 477 ILE A CA 1
ATOM 3658 C C . ILE A 1 477 ? 28.040 0.684 -43.579 1.00 95.81 477 ILE A C 1
ATOM 3660 O O . ILE A 1 477 ? 28.045 1.687 -42.867 1.00 95.81 477 ILE A O 1
ATOM 3664 N N . GLY A 1 478 ? 29.016 -0.214 -43.514 1.00 93.75 478 GLY A N 1
ATOM 3665 C CA . GLY A 1 478 ? 30.132 -0.096 -42.574 1.00 93.75 478 GLY A CA 1
ATOM 3666 C C . GLY A 1 478 ? 31.204 -1.158 -42.788 1.00 93.75 478 GLY A C 1
ATOM 3667 O O . GLY A 1 478 ? 31.172 -1.888 -43.777 1.00 93.75 478 GLY A O 1
ATOM 3668 N N . ARG A 1 479 ? 32.184 -1.215 -41.878 1.00 88.81 479 ARG A N 1
ATOM 3669 C CA . ARG A 1 479 ? 33.281 -2.205 -41.916 1.00 88.81 479 ARG A CA 1
ATOM 3670 C C . ARG A 1 479 ? 33.019 -3.457 -41.081 1.00 88.81 479 ARG A C 1
ATOM 3672 O O . ARG A 1 479 ? 33.740 -4.436 -41.233 1.00 88.81 479 ARG A O 1
ATOM 3679 N N . GLY A 1 480 ? 32.013 -3.420 -40.216 1.00 86.12 480 GLY A N 1
ATOM 3680 C CA . GLY A 1 480 ? 31.662 -4.512 -39.323 1.00 86.12 480 GLY A CA 1
ATOM 3681 C C . GLY A 1 480 ? 30.290 -4.290 -38.681 1.00 86.12 480 GLY A C 1
ATOM 3682 O O . GLY A 1 480 ? 29.612 -3.316 -39.022 1.00 86.12 480 GLY A O 1
ATOM 3683 N N . PRO A 1 481 ? 29.870 -5.184 -37.771 1.00 83.50 481 PRO A N 1
ATOM 3684 C CA . PRO A 1 481 ? 28.557 -5.133 -37.130 1.00 83.50 481 PRO A CA 1
ATOM 3685 C C . PRO A 1 481 ? 28.272 -3.792 -36.432 1.00 83.50 481 PRO A C 1
ATOM 3687 O O . PRO A 1 481 ? 29.112 -3.280 -35.689 1.00 83.50 481 PRO A O 1
ATOM 3690 N N . GLU A 1 482 ? 27.062 -3.245 -36.618 1.00 87.50 482 GLU A N 1
ATOM 3691 C CA . GLU A 1 482 ? 26.635 -1.947 -36.051 1.00 87.50 482 GLU A CA 1
ATOM 3692 C C . GLU A 1 482 ? 26.727 -1.893 -34.517 1.00 87.50 482 GLU A C 1
ATOM 3694 O O . GLU A 1 482 ? 26.806 -0.809 -33.942 1.00 87.50 482 GLU A O 1
ATOM 3699 N N . GLU A 1 483 ? 26.722 -3.045 -33.839 1.00 79.94 483 GLU A N 1
ATOM 3700 C CA . GLU A 1 483 ? 26.883 -3.185 -32.384 1.00 79.94 483 GLU A CA 1
ATOM 3701 C C . GLU A 1 483 ? 28.263 -2.752 -31.867 1.00 79.94 483 GLU A C 1
ATOM 3703 O O . GLU A 1 483 ? 28.361 -2.290 -30.729 1.00 79.94 483 GLU A O 1
ATOM 3708 N N . GLN A 1 484 ? 29.295 -2.838 -32.707 1.00 80.31 484 GLN A N 1
ATOM 3709 C CA . GLN A 1 484 ? 30.691 -2.577 -32.340 1.00 80.31 484 GLN A CA 1
ATOM 3710 C C . GLN A 1 484 ? 31.306 -1.440 -33.163 1.00 80.31 484 GLN A C 1
ATOM 3712 O O . GLN A 1 484 ? 32.200 -0.750 -32.679 1.00 80.31 484 GLN A O 1
ATOM 3717 N N . HIS A 1 485 ? 30.788 -1.196 -34.370 1.00 86.06 485 HIS A N 1
ATOM 3718 C CA . HIS A 1 485 ? 31.369 -0.258 -35.326 1.00 86.06 485 HIS A CA 1
ATOM 3719 C C . HIS A 1 485 ? 30.477 0.948 -35.607 1.00 86.06 485 HIS A C 1
ATOM 3721 O O . HIS A 1 485 ? 29.250 0.888 -35.487 1.00 86.06 485 HIS A O 1
ATOM 3727 N N . PHE A 1 486 ? 31.110 2.043 -36.024 1.00 92.19 486 PHE A N 1
ATOM 3728 C CA . PHE A 1 486 ? 30.407 3.182 -36.604 1.00 92.19 486 PHE A CA 1
ATOM 3729 C C . PHE A 1 486 ? 29.970 2.872 -38.046 1.00 92.19 486 PHE A C 1
ATOM 3731 O O . PHE A 1 486 ? 30.746 2.342 -38.848 1.00 92.19 486 PHE A O 1
ATOM 3738 N N . ALA A 1 487 ? 28.735 3.233 -38.396 1.00 94.94 487 ALA A N 1
ATOM 3739 C CA . ALA A 1 487 ? 28.158 2.997 -39.721 1.00 94.94 487 ALA A CA 1
ATOM 3740 C C . ALA A 1 487 ? 27.724 4.297 -40.422 1.00 94.94 487 ALA A C 1
ATOM 3742 O O . ALA A 1 487 ? 27.573 5.353 -39.809 1.00 94.94 487 ALA A O 1
ATOM 3743 N N . LEU A 1 488 ? 27.480 4.226 -41.727 1.00 96.25 488 LEU A N 1
ATOM 3744 C CA . LEU A 1 488 ? 26.735 5.255 -42.450 1.00 96.25 488 LEU A CA 1
ATOM 3745 C C . LEU A 1 488 ? 25.340 4.729 -42.771 1.00 96.25 488 LEU A C 1
ATOM 3747 O O . LEU A 1 488 ? 25.183 3.596 -43.222 1.00 96.25 488 LEU A O 1
ATOM 3751 N N . GLU A 1 489 ? 24.336 5.572 -42.570 1.00 97.12 489 GLU A N 1
ATOM 3752 C CA . GLU A 1 489 ? 22.974 5.332 -43.029 1.00 97.12 489 GLU A CA 1
ATOM 3753 C C . GLU A 1 489 ? 22.766 6.045 -44.366 1.00 97.12 489 GLU A C 1
ATOM 3755 O O . GLU A 1 489 ? 22.767 7.274 -44.431 1.00 97.12 489 GLU A O 1
ATOM 3760 N N . LEU A 1 490 ? 22.551 5.289 -45.439 1.00 97.31 490 LEU A N 1
ATOM 3761 C CA . LEU A 1 490 ? 22.172 5.832 -46.736 1.00 97.31 490 LEU A CA 1
ATOM 3762 C C . LEU A 1 490 ? 20.651 5.912 -46.837 1.00 97.31 490 LEU A C 1
ATOM 3764 O O . LEU A 1 490 ? 19.962 4.892 -46.887 1.00 97.31 490 LEU A O 1
ATOM 3768 N N . THR A 1 491 ? 20.136 7.134 -46.901 1.00 97.12 491 THR A N 1
ATOM 3769 C CA . THR A 1 491 ? 18.733 7.423 -47.194 1.00 97.12 491 THR A CA 1
ATOM 3770 C C . THR A 1 491 ? 18.582 7.710 -48.685 1.00 97.12 491 THR A C 1
ATOM 3772 O O . THR A 1 491 ? 19.061 8.733 -49.178 1.00 97.12 491 THR A O 1
ATOM 3775 N N . TYR A 1 492 ? 17.867 6.838 -49.394 1.00 97.12 492 TYR A N 1
ATOM 3776 C CA . TYR A 1 492 ? 17.510 7.023 -50.801 1.00 97.12 492 TYR A CA 1
ATOM 3777 C C . TYR A 1 492 ? 15.996 7.216 -50.919 1.00 97.12 492 TYR A C 1
ATOM 3779 O O . TYR A 1 492 ? 15.229 6.301 -50.630 1.00 97.12 492 TYR A O 1
ATOM 3787 N N . ASN A 1 493 ? 15.555 8.415 -51.303 1.00 96.88 493 ASN A N 1
ATOM 3788 C CA . ASN A 1 493 ? 14.135 8.700 -51.519 1.00 96.88 493 ASN A CA 1
ATOM 3789 C C . ASN A 1 493 ? 13.787 8.455 -52.990 1.00 96.88 493 ASN A C 1
ATOM 3791 O O . ASN A 1 493 ? 14.370 9.081 -53.877 1.00 96.88 493 ASN A O 1
ATOM 3795 N N . TYR A 1 494 ? 12.817 7.581 -53.256 1.00 94.38 494 TYR A N 1
ATOM 3796 C CA . TYR A 1 494 ? 12.438 7.249 -54.626 1.00 94.38 494 TYR A CA 1
ATOM 3797 C C . TYR A 1 494 ? 11.879 8.479 -55.351 1.00 94.38 494 TYR A C 1
ATOM 3799 O O . TYR A 1 494 ? 10.975 9.156 -54.861 1.00 94.38 494 TYR A O 1
ATOM 3807 N N . GLY A 1 495 ? 12.422 8.757 -56.539 1.00 92.88 495 GLY A N 1
ATOM 3808 C CA . GLY A 1 495 ? 12.059 9.919 -57.356 1.00 92.88 495 GLY A CA 1
ATOM 3809 C C . GLY A 1 495 ? 12.785 11.219 -56.992 1.00 92.88 495 GLY A C 1
ATOM 3810 O O . GLY A 1 495 ? 12.453 12.260 -57.557 1.00 92.88 495 GLY A O 1
ATOM 3811 N N . ILE A 1 496 ? 13.758 11.185 -56.072 1.00 93.56 496 ILE A N 1
ATOM 3812 C CA . ILE A 1 496 ? 14.636 12.323 -55.771 1.00 93.56 496 ILE A CA 1
ATOM 3813 C C . ILE A 1 496 ? 16.060 11.984 -56.209 1.00 93.56 496 ILE A C 1
ATOM 3815 O O . ILE A 1 496 ? 16.765 11.234 -55.542 1.00 93.56 496 ILE A O 1
ATOM 3819 N N . ASP A 1 497 ? 16.492 12.582 -57.318 1.00 90.69 497 ASP A N 1
ATOM 3820 C CA . ASP A 1 497 ? 17.759 12.220 -57.965 1.00 90.69 497 ASP A CA 1
ATOM 3821 C C . ASP A 1 497 ? 18.955 13.087 -57.530 1.00 90.69 497 ASP A C 1
ATOM 3823 O O . ASP A 1 497 ? 20.096 12.800 -57.893 1.00 90.69 497 ASP A O 1
ATOM 3827 N N . ALA A 1 498 ? 18.715 14.167 -56.776 1.00 90.44 498 ALA A N 1
ATOM 3828 C CA . ALA A 1 498 ? 19.757 15.057 -56.268 1.00 90.44 498 ALA A CA 1
ATOM 3829 C C . ALA A 1 498 ? 19.283 15.870 -55.055 1.00 90.44 498 ALA A C 1
ATOM 3831 O O . ALA A 1 498 ? 18.103 16.208 -54.928 1.00 90.44 498 ALA A O 1
ATOM 3832 N N . TYR A 1 499 ? 20.235 16.258 -54.207 1.00 91.75 499 TYR A N 1
ATOM 3833 C CA . TYR A 1 499 ? 20.022 17.143 -53.064 1.00 91.75 499 TYR A CA 1
ATOM 3834 C C . TYR A 1 499 ? 20.889 18.394 -53.192 1.00 91.75 499 TYR A C 1
ATOM 3836 O O . TYR A 1 499 ? 22.008 18.343 -53.699 1.00 91.75 499 TYR A O 1
ATOM 3844 N N . ARG A 1 500 ? 20.388 19.535 -52.703 1.00 90.50 500 ARG A N 1
ATOM 3845 C CA . ARG A 1 500 ? 21.215 20.737 -52.560 1.00 90.50 500 ARG A CA 1
ATOM 3846 C C . ARG A 1 500 ? 22.135 20.557 -51.354 1.00 90.50 500 ARG A C 1
ATOM 3848 O O . ARG A 1 500 ? 21.633 20.444 -50.237 1.00 90.50 500 ARG A O 1
ATOM 3855 N N . ALA A 1 501 ? 23.446 20.576 -51.576 1.00 86.31 501 ALA A N 1
ATOM 3856 C CA . ALA A 1 501 ? 24.425 20.545 -50.495 1.00 86.31 501 ALA A CA 1
ATOM 3857 C C . ALA A 1 501 ? 24.321 21.805 -49.613 1.00 86.31 501 ALA A C 1
ATOM 3859 O O . ALA A 1 501 ? 24.155 22.920 -50.119 1.00 86.31 501 ALA A O 1
ATOM 3860 N N . GLY A 1 502 ? 24.379 21.604 -48.296 1.00 89.25 502 GLY A N 1
ATOM 3861 C CA . GLY A 1 502 ? 24.636 22.660 -47.318 1.00 89.25 502 GLY A CA 1
ATOM 3862 C C . GLY A 1 502 ? 26.137 22.887 -47.132 1.00 89.25 502 GLY A C 1
ATOM 3863 O O . GLY A 1 502 ? 26.957 22.296 -47.834 1.00 89.25 502 GLY A O 1
ATOM 3864 N N . ASP A 1 503 ? 26.496 23.745 -46.181 1.00 89.56 503 ASP A N 1
ATOM 3865 C CA . ASP A 1 503 ? 27.875 23.959 -45.732 1.00 89.56 503 ASP A CA 1
ATOM 3866 C C . ASP A 1 503 ? 28.133 23.429 -44.312 1.00 89.56 503 ASP A C 1
ATOM 3868 O O . ASP A 1 503 ? 29.226 23.613 -43.787 1.00 89.56 503 ASP A O 1
ATOM 3872 N N . ASP A 1 504 ? 27.153 22.747 -43.719 1.00 91.94 504 ASP A N 1
ATOM 3873 C CA . ASP A 1 504 ? 27.152 22.200 -42.363 1.00 91.94 504 ASP A CA 1
ATOM 3874 C C . ASP A 1 504 ? 28.100 21.005 -42.196 1.00 91.94 504 ASP A C 1
ATOM 3876 O O . ASP A 1 504 ? 28.825 20.924 -41.206 1.00 91.94 504 ASP A O 1
ATOM 3880 N N . LEU A 1 505 ? 28.142 20.092 -43.168 1.00 94.50 505 LEU A N 1
ATOM 3881 C CA . LEU A 1 505 ? 29.061 18.952 -43.162 1.00 94.50 505 LEU A CA 1
ATOM 3882 C C . LEU A 1 505 ? 30.365 19.309 -43.892 1.00 94.50 505 LEU A C 1
ATOM 3884 O O . LEU A 1 505 ? 30.377 19.513 -45.105 1.00 94.50 505 LEU A O 1
ATOM 3888 N N . GLN A 1 506 ? 31.483 19.340 -43.164 1.00 92.44 506 GLN A N 1
ATOM 3889 C CA . GLN A 1 506 ? 32.813 19.597 -43.725 1.00 92.44 506 GLN A CA 1
ATOM 3890 C C . GLN A 1 506 ? 33.378 18.340 -44.407 1.00 92.44 506 GLN A C 1
ATOM 3892 O O . GLN A 1 506 ? 33.806 18.404 -45.562 1.00 92.44 506 GLN A O 1
ATOM 3897 N N . TYR A 1 507 ? 33.411 17.213 -43.685 1.00 94.38 507 TYR A N 1
ATOM 3898 C CA . TYR A 1 507 ? 33.888 15.916 -44.178 1.00 94.38 507 TYR A CA 1
ATOM 3899 C C . TYR A 1 507 ? 33.494 14.758 -43.247 1.00 94.38 507 TYR A C 1
ATOM 3901 O O . TYR A 1 507 ? 33.222 14.951 -42.062 1.00 94.38 507 TYR A O 1
ATOM 3909 N N . LEU A 1 508 ? 33.554 13.533 -43.766 1.00 95.25 508 LEU A N 1
ATOM 3910 C CA . LEU A 1 508 ? 33.615 12.299 -42.979 1.00 95.25 508 LEU A CA 1
ATOM 3911 C C . LEU A 1 508 ? 35.064 11.794 -42.959 1.00 95.25 508 LEU A C 1
ATOM 3913 O O . LEU A 1 508 ? 35.655 11.604 -44.021 1.00 95.25 508 LEU A O 1
ATOM 3917 N N . CYS A 1 509 ? 35.654 11.613 -41.778 1.00 93.19 509 CYS A N 1
ATOM 3918 C CA . CYS A 1 509 ? 37.073 11.291 -41.637 1.00 93.19 509 CYS A CA 1
ATOM 3919 C C . CYS A 1 509 ? 37.294 9.812 -41.310 1.00 93.19 509 CYS A C 1
ATOM 3921 O O . CYS A 1 509 ? 36.689 9.284 -40.374 1.00 93.19 509 CYS A O 1
ATOM 3923 N N . LEU A 1 510 ? 38.190 9.162 -42.048 1.00 91.81 510 LEU A N 1
ATOM 3924 C CA . LEU A 1 510 ? 38.586 7.771 -41.854 1.00 91.81 510 LEU A CA 1
ATOM 3925 C C . LEU A 1 510 ? 40.107 7.615 -41.919 1.00 91.81 510 LEU A C 1
ATOM 3927 O O . LEU A 1 510 ? 40.800 8.397 -42.562 1.00 91.81 510 LEU A O 1
ATOM 3931 N N . SER A 1 511 ? 40.627 6.583 -41.271 1.00 89.50 511 SER A N 1
ATOM 3932 C CA . SER A 1 511 ? 42.038 6.221 -41.312 1.00 89.50 511 SER A CA 1
ATOM 3933 C C . SER A 1 511 ? 42.309 5.123 -42.341 1.00 89.50 511 SER A C 1
ATOM 3935 O O . SER A 1 511 ? 41.472 4.248 -42.587 1.00 89.50 511 SER A O 1
ATOM 3937 N N . GLY A 1 512 ? 43.485 5.170 -42.965 1.00 89.94 512 GLY A N 1
ATOM 3938 C CA . GLY A 1 512 ? 43.963 4.128 -43.867 1.00 89.94 512 GLY A CA 1
ATOM 3939 C C . GLY A 1 512 ? 45.091 4.586 -44.791 1.00 89.94 512 GLY A C 1
ATOM 3940 O O . GLY A 1 512 ? 45.649 5.666 -44.618 1.00 89.94 512 GLY A O 1
ATOM 3941 N N . ASP A 1 513 ? 45.456 3.748 -45.762 1.00 91.75 513 ASP A N 1
ATOM 3942 C CA . ASP A 1 513 ? 46.561 4.026 -46.686 1.00 91.75 513 ASP A CA 1
ATOM 3943 C C . ASP A 1 513 ? 46.157 5.051 -47.759 1.00 91.75 513 ASP A C 1
ATOM 3945 O O . ASP A 1 513 ? 45.379 4.761 -48.671 1.00 91.75 513 ASP A O 1
ATOM 3949 N N . LEU A 1 514 ? 46.710 6.262 -47.661 1.00 93.69 514 LEU A N 1
ATOM 3950 C CA . LEU A 1 514 ? 46.409 7.375 -48.563 1.00 93.69 514 LEU A CA 1
ATOM 3951 C C . LEU A 1 514 ? 46.666 7.023 -50.037 1.00 93.69 514 LEU A C 1
ATOM 3953 O O . LEU A 1 514 ? 45.878 7.412 -50.895 1.00 93.69 514 LEU A O 1
ATOM 3957 N N . ALA A 1 515 ? 47.740 6.294 -50.348 1.00 94.06 515 ALA A N 1
ATOM 3958 C CA . ALA A 1 515 ? 48.070 5.945 -51.727 1.00 94.06 515 ALA A CA 1
ATOM 3959 C C . ALA A 1 515 ? 47.075 4.922 -52.294 1.00 94.06 515 ALA A C 1
ATOM 3961 O O . ALA A 1 515 ? 46.680 5.015 -53.457 1.00 94.06 515 ALA A O 1
ATOM 3962 N N . GLU A 1 516 ? 46.618 3.978 -51.468 1.00 95.44 516 GLU A N 1
ATOM 3963 C CA . GLU A 1 516 ? 45.598 3.007 -51.867 1.00 95.44 516 GLU A CA 1
ATOM 3964 C C . GLU A 1 516 ? 44.251 3.686 -52.163 1.00 95.44 516 GLU A C 1
ATOM 3966 O O . GLU A 1 516 ? 43.629 3.421 -53.197 1.00 95.44 516 GLU A O 1
ATOM 3971 N N . TYR A 1 517 ? 43.805 4.584 -51.281 1.00 95.69 517 TYR A N 1
ATOM 3972 C CA . TYR A 1 517 ? 42.558 5.326 -51.476 1.00 95.69 517 TYR A CA 1
ATOM 3973 C C . TYR A 1 517 ? 42.618 6.259 -52.687 1.00 95.69 517 TYR A C 1
ATOM 3975 O O . TYR A 1 517 ? 41.648 6.333 -53.444 1.00 95.69 517 TYR A O 1
ATOM 3983 N N . GLU A 1 518 ? 43.751 6.926 -52.915 1.00 97.00 518 GLU A N 1
ATOM 3984 C CA . GLU A 1 518 ? 43.947 7.783 -54.086 1.00 97.00 518 GLU A CA 1
ATOM 3985 C C . GLU A 1 518 ? 43.899 6.972 -55.388 1.00 97.00 518 GLU A C 1
ATOM 3987 O O . GLU A 1 518 ? 43.167 7.330 -56.317 1.00 97.00 518 GLU A O 1
ATOM 3992 N N . ALA A 1 519 ? 44.577 5.821 -55.428 1.00 97.19 519 ALA A N 1
ATOM 3993 C CA . ALA A 1 519 ? 44.552 4.924 -56.577 1.00 97.19 519 ALA A CA 1
ATOM 3994 C C . ALA A 1 519 ? 43.135 4.399 -56.872 1.00 97.19 519 ALA A C 1
ATOM 3996 O O . ALA A 1 519 ? 42.716 4.374 -58.034 1.00 97.19 519 ALA A O 1
ATOM 3997 N N . LYS A 1 520 ? 42.368 4.018 -55.838 1.00 97.69 520 LYS A N 1
ATOM 3998 C CA . LYS A 1 520 ? 40.960 3.606 -55.983 1.00 97.69 520 LYS A CA 1
ATOM 3999 C C . LYS A 1 520 ? 40.091 4.750 -56.501 1.00 97.69 520 LYS A C 1
ATOM 4001 O O . LYS A 1 520 ? 39.360 4.556 -57.472 1.00 97.69 520 LYS A O 1
ATOM 4006 N N . ALA A 1 521 ? 40.191 5.939 -55.906 1.00 97.00 521 ALA A N 1
ATOM 4007 C CA . ALA A 1 521 ? 39.414 7.104 -56.321 1.00 97.00 521 ALA A CA 1
ATOM 4008 C C . ALA A 1 521 ? 39.682 7.455 -57.791 1.00 97.00 521 ALA A C 1
ATOM 4010 O O . ALA A 1 521 ? 38.742 7.518 -58.584 1.00 97.00 521 ALA A O 1
ATOM 4011 N N . ARG A 1 522 ? 40.957 7.552 -58.199 1.00 95.69 522 ARG A N 1
ATOM 4012 C CA . ARG A 1 522 ? 41.337 7.807 -59.599 1.00 95.69 522 ARG A CA 1
ATOM 4013 C C . ARG A 1 522 ? 40.847 6.725 -60.551 1.00 95.69 522 ARG A C 1
ATOM 4015 O O . ARG A 1 522 ? 40.333 7.051 -61.619 1.00 95.69 522 ARG A O 1
ATOM 4022 N N . ARG A 1 523 ? 40.984 5.448 -60.176 1.00 96.81 523 ARG A N 1
ATOM 4023 C CA . ARG A 1 523 ? 40.534 4.308 -60.992 1.00 96.81 523 ARG A CA 1
ATOM 4024 C C . ARG A 1 523 ? 39.047 4.399 -61.327 1.00 96.81 523 ARG A C 1
ATOM 4026 O O . ARG A 1 523 ? 38.663 4.048 -62.440 1.00 96.81 523 ARG A O 1
ATOM 4033 N N . PHE A 1 524 ? 38.230 4.846 -60.377 1.00 95.38 524 PHE A N 1
ATOM 4034 C CA . PHE A 1 524 ? 36.781 4.960 -60.544 1.00 95.38 524 PHE A CA 1
ATOM 4035 C C . PHE A 1 524 ? 36.309 6.385 -60.889 1.00 95.38 524 PHE A C 1
ATOM 4037 O O . PHE A 1 524 ? 35.108 6.617 -60.996 1.00 95.38 524 PHE A O 1
ATOM 4044 N N . GLY A 1 525 ? 37.236 7.318 -61.136 1.00 95.75 525 GLY A N 1
ATOM 4045 C CA . GLY A 1 525 ? 36.939 8.664 -61.630 1.00 95.75 525 GLY A CA 1
ATOM 4046 C C . GLY A 1 525 ? 36.442 9.656 -60.575 1.00 95.75 525 GLY A C 1
ATOM 4047 O O . GLY A 1 525 ? 35.770 10.620 -60.936 1.00 95.75 525 GLY A O 1
ATOM 4048 N N . TYR A 1 526 ? 36.757 9.441 -59.298 1.00 97.38 526 TYR A N 1
ATOM 4049 C CA . TYR A 1 526 ? 36.409 10.355 -58.207 1.00 97.38 526 TYR A CA 1
ATOM 4050 C C . TYR A 1 526 ? 37.535 11.370 -57.946 1.00 97.38 526 TYR A C 1
ATOM 4052 O O . TYR A 1 526 ? 38.705 10.968 -57.913 1.00 97.38 526 TYR A O 1
ATOM 4060 N N . PRO A 1 527 ? 37.220 12.669 -57.756 1.00 97.19 527 PRO A N 1
ATOM 4061 C CA . PRO A 1 527 ? 38.210 13.678 -57.386 1.00 97.19 527 PRO A CA 1
ATOM 4062 C C . PRO A 1 527 ? 38.909 13.311 -56.078 1.00 97.19 527 PRO A C 1
ATOM 4064 O O . PRO A 1 527 ? 38.252 12.953 -55.100 1.00 97.19 527 PRO A O 1
ATOM 4067 N N . ALA A 1 528 ? 40.237 13.403 -56.072 1.00 96.19 528 ALA A N 1
ATOM 4068 C CA . ALA A 1 528 ? 41.068 13.106 -54.915 1.00 96.19 528 ALA A CA 1
ATOM 4069 C C . ALA A 1 528 ? 42.252 14.080 -54.859 1.00 96.19 528 ALA A C 1
ATOM 4071 O O . ALA A 1 528 ? 43.009 14.196 -55.827 1.00 96.19 528 ALA A O 1
ATOM 4072 N N . GLU A 1 529 ? 42.406 14.781 -53.738 1.00 95.31 529 GLU A N 1
ATOM 4073 C CA . GLU A 1 529 ? 43.407 15.835 -53.557 1.00 95.31 529 GLU A CA 1
ATOM 4074 C C . GLU A 1 529 ? 44.170 15.652 -52.245 1.00 95.31 529 GLU A C 1
ATOM 4076 O O . GLU A 1 529 ? 43.580 15.468 -51.181 1.00 95.31 529 GLU A O 1
ATOM 4081 N N . PHE A 1 530 ? 45.500 15.718 -52.309 1.00 92.94 530 PHE A N 1
ATOM 4082 C CA . PHE A 1 530 ? 46.340 15.656 -51.116 1.00 92.94 530 PHE A CA 1
ATOM 4083 C C . PHE A 1 530 ? 46.354 16.996 -50.371 1.00 92.94 530 PHE A C 1
ATOM 4085 O O . PHE A 1 530 ? 46.560 18.057 -50.961 1.00 92.94 530 PHE A O 1
ATOM 4092 N N . GLY A 1 531 ? 46.188 16.927 -49.052 1.00 86.06 531 GLY A N 1
ATOM 4093 C CA . GLY A 1 531 ? 46.173 18.050 -48.123 1.00 86.06 531 GLY A CA 1
ATOM 4094 C C . GLY A 1 531 ? 47.363 18.060 -47.166 1.00 86.06 531 GLY A C 1
ATOM 4095 O O . GLY A 1 531 ? 48.063 17.061 -47.023 1.00 86.06 531 GLY A O 1
ATOM 4096 N N . GLY A 1 532 ? 47.604 19.194 -46.493 1.00 73.25 532 GLY A N 1
ATOM 4097 C CA . GLY A 1 532 ? 48.575 19.271 -45.389 1.00 73.25 532 GLY A CA 1
ATOM 4098 C C . GLY A 1 532 ? 49.990 18.820 -45.770 1.00 73.25 532 GLY A C 1
ATOM 4099 O O . GLY A 1 532 ? 50.581 18.014 -45.074 1.00 73.25 532 GLY A O 1
ATOM 4100 N N . LYS A 1 533 ? 50.520 19.271 -46.918 1.00 79.44 533 LYS A N 1
ATOM 4101 C CA . LYS A 1 533 ? 51.819 18.817 -47.471 1.00 79.44 533 LYS A CA 1
ATOM 4102 C C . LYS A 1 533 ? 51.908 17.302 -47.761 1.00 79.44 533 LYS A C 1
ATOM 4104 O O . LYS A 1 533 ? 53.009 16.764 -47.811 1.00 79.44 533 LYS A O 1
ATOM 4109 N N . GLY A 1 534 ? 50.780 16.636 -48.011 1.00 80.62 534 GLY A N 1
ATOM 4110 C CA . GLY A 1 534 ? 50.724 15.206 -48.341 1.00 80.62 534 GLY A CA 1
ATOM 4111 C C . GLY A 1 534 ? 50.376 14.299 -47.160 1.00 80.62 534 GLY A C 1
ATOM 4112 O O . GLY A 1 534 ? 50.413 13.083 -47.303 1.00 80.62 534 GLY A O 1
ATOM 4113 N N . GLU A 1 535 ? 50.028 14.874 -46.009 1.00 85.31 535 GLU A N 1
ATOM 4114 C CA . GLU A 1 535 ? 49.689 14.137 -44.784 1.00 85.31 535 GLU A CA 1
ATOM 4115 C C . GLU A 1 535 ? 48.234 13.654 -44.751 1.00 85.31 535 GLU A C 1
ATOM 4117 O O . GLU A 1 535 ? 47.884 12.810 -43.932 1.00 85.31 535 GLU A O 1
ATOM 4122 N N . THR A 1 536 ? 47.375 14.175 -45.628 1.00 91.56 536 THR A N 1
ATOM 4123 C CA . THR A 1 536 ? 45.959 13.789 -45.723 1.00 91.56 536 THR A CA 1
ATOM 4124 C C . THR A 1 536 ? 45.524 13.679 -47.179 1.00 91.56 536 THR A C 1
ATOM 4126 O O . THR A 1 536 ? 46.139 14.285 -48.059 1.00 91.56 536 THR A O 1
ATOM 4129 N N . LEU A 1 537 ? 44.451 12.935 -47.442 1.00 95.19 537 LEU A N 1
ATOM 4130 C CA . LEU A 1 537 ? 43.822 12.839 -48.759 1.00 95.19 537 LEU A CA 1
ATOM 4131 C C . LEU A 1 537 ? 42.336 13.165 -48.640 1.00 95.19 537 LEU A C 1
ATOM 4133 O O . LEU A 1 537 ? 41.639 12.581 -47.821 1.00 95.19 537 LEU A O 1
ATOM 4137 N N . LEU A 1 538 ? 41.834 14.060 -49.478 1.00 96.31 538 LEU A N 1
ATOM 4138 C CA . LEU A 1 538 ? 40.421 14.397 -49.537 1.00 96.31 538 LEU A CA 1
ATOM 4139 C C . LEU A 1 538 ? 39.799 13.844 -50.816 1.00 96.31 538 LEU A C 1
ATOM 4141 O O . LEU A 1 538 ? 40.273 14.154 -51.905 1.00 96.31 538 LEU A O 1
ATOM 4145 N N . ILE A 1 539 ? 38.731 13.060 -50.684 1.00 97.75 539 ILE A N 1
ATOM 4146 C CA . ILE A 1 539 ? 38.004 12.446 -51.802 1.00 97.75 539 ILE A CA 1
ATOM 4147 C C . ILE A 1 539 ? 36.590 13.017 -51.866 1.00 97.75 539 ILE A C 1
ATOM 4149 O O . 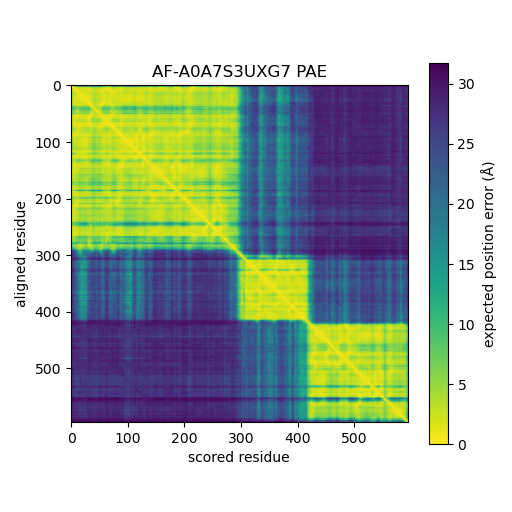ILE A 1 539 ? 35.911 13.097 -50.842 1.00 97.75 539 ILE A O 1
ATOM 4153 N N . GLU A 1 540 ? 36.119 13.372 -53.058 1.00 96.94 540 GLU A N 1
ATOM 4154 C CA . GLU A 1 540 ? 34.726 13.771 -53.286 1.00 96.94 540 GLU A CA 1
ATOM 4155 C C . GLU A 1 540 ? 33.900 12.589 -53.815 1.00 96.94 540 GLU A C 1
ATOM 4157 O O . GLU A 1 540 ? 34.244 11.962 -54.819 1.00 96.94 540 GLU A O 1
ATOM 4162 N N . GLY A 1 541 ? 32.817 12.259 -53.110 1.00 95.50 541 GLY A N 1
ATOM 4163 C CA . GLY A 1 541 ? 31.906 11.176 -53.471 1.00 95.50 541 GLY A CA 1
ATOM 4164 C C . GLY A 1 541 ? 30.855 11.573 -54.517 1.00 95.50 541 GLY A C 1
ATOM 4165 O O . GLY A 1 541 ? 30.713 12.744 -54.862 1.00 95.50 541 GLY A O 1
ATOM 4166 N N . PRO A 1 542 ? 30.053 10.605 -54.998 1.00 94.50 542 PRO A N 1
ATOM 4167 C CA . PRO A 1 542 ? 29.114 10.807 -56.108 1.00 94.50 542 PRO A CA 1
ATOM 4168 C C . PRO A 1 542 ? 27.988 11.810 -55.823 1.00 94.50 542 PRO A C 1
ATOM 4170 O O . PRO A 1 542 ? 27.421 12.358 -56.766 1.00 94.50 542 PRO A O 1
ATOM 4173 N N . ASP A 1 543 ? 27.669 12.038 -54.549 1.00 92.50 543 ASP A N 1
ATOM 4174 C CA . ASP A 1 543 ? 26.615 12.949 -54.090 1.00 92.50 543 ASP A CA 1
ATOM 4175 C C . ASP A 1 543 ? 27.186 14.271 -53.517 1.00 92.50 543 ASP A C 1
ATOM 4177 O O . ASP A 1 543 ? 26.473 15.026 -52.863 1.00 92.50 543 ASP A O 1
ATOM 4181 N N . GLY A 1 544 ? 28.481 14.553 -53.736 1.00 92.00 544 GLY A N 1
ATOM 4182 C CA . GLY A 1 544 ? 29.157 15.787 -53.297 1.00 92.00 544 GLY A CA 1
ATOM 4183 C C . GLY A 1 544 ? 29.675 15.774 -51.852 1.00 92.00 544 GLY A C 1
ATOM 4184 O O . GLY A 1 544 ? 30.286 16.741 -51.399 1.00 92.00 544 GLY A O 1
ATOM 4185 N N . TYR A 1 545 ? 29.469 14.681 -51.113 1.00 95.75 545 TYR A N 1
ATOM 4186 C CA . TYR A 1 545 ? 30.055 14.498 -49.782 1.00 95.75 545 TYR A CA 1
ATOM 4187 C C . TYR A 1 545 ? 31.574 14.315 -49.856 1.00 95.75 545 TYR A C 1
ATOM 4189 O O . TYR A 1 545 ? 32.080 13.627 -50.744 1.00 95.75 545 TYR A O 1
ATOM 4197 N N . ARG A 1 546 ? 32.299 14.895 -48.894 1.00 96.00 546 ARG A N 1
ATOM 4198 C CA . ARG A 1 546 ? 33.767 14.866 -48.839 1.00 96.00 546 ARG A CA 1
ATOM 4199 C C . ARG A 1 546 ? 34.253 13.881 -47.776 1.00 96.00 546 ARG A C 1
ATOM 4201 O O . ARG A 1 546 ? 33.730 13.861 -46.661 1.00 96.00 546 ARG A O 1
ATOM 4208 N N . TYR A 1 547 ? 35.273 13.097 -48.107 1.00 96.25 547 TYR A N 1
ATOM 4209 C CA . TYR A 1 547 ? 35.848 12.063 -47.247 1.00 96.25 547 TYR A CA 1
ATOM 4210 C C . TYR A 1 547 ? 37.327 12.352 -47.022 1.00 96.25 547 TYR A C 1
ATOM 4212 O O . TYR A 1 547 ? 38.104 12.358 -47.976 1.00 96.25 547 TYR A O 1
ATOM 4220 N N . LEU A 1 548 ? 37.707 12.622 -45.775 1.00 95.06 548 LEU A N 1
ATOM 4221 C CA . LEU A 1 548 ? 39.087 12.901 -45.391 1.00 95.06 548 LEU A CA 1
ATOM 4222 C C . LEU A 1 548 ? 39.754 11.602 -44.933 1.00 95.06 548 LEU A C 1
ATOM 4224 O O . LEU A 1 548 ? 39.359 11.022 -43.928 1.00 95.06 548 LEU A O 1
ATOM 4228 N N . VAL A 1 549 ? 40.767 11.152 -45.659 1.00 93.50 549 VAL A N 1
ATOM 4229 C CA . VAL A 1 549 ? 41.590 10.000 -45.300 1.00 93.50 549 VAL A CA 1
ATOM 4230 C C . VAL A 1 549 ? 42.853 10.483 -44.593 1.00 93.50 549 VAL A C 1
ATOM 4232 O O . VAL A 1 549 ? 43.579 11.339 -45.110 1.00 93.50 549 VAL A O 1
ATOM 4235 N N . VAL A 1 550 ? 43.121 9.913 -43.420 1.00 90.75 550 VAL A N 1
ATOM 4236 C CA . VAL A 1 550 ? 44.325 10.163 -42.614 1.00 90.75 550 VAL A CA 1
ATOM 4237 C C . VAL A 1 550 ? 45.141 8.872 -42.434 1.00 90.75 550 VAL A C 1
ATOM 4239 O O . VAL A 1 550 ? 44.574 7.784 -42.532 1.00 90.75 550 VAL A O 1
ATOM 4242 N N . PRO A 1 551 ? 46.460 8.938 -42.175 1.00 87.00 551 PRO A N 1
ATOM 4243 C CA . PRO A 1 551 ? 47.285 7.741 -42.040 1.00 87.00 551 PRO A CA 1
ATOM 4244 C C . PRO A 1 551 ? 46.866 6.860 -40.845 1.00 87.00 551 PRO A C 1
ATOM 4246 O O . PRO A 1 551 ? 46.363 7.383 -39.844 1.00 87.00 551 PRO A O 1
ATOM 4249 N N . PRO A 1 552 ? 47.098 5.533 -40.895 1.00 76.69 552 PRO A N 1
ATOM 4250 C CA . PRO A 1 552 ? 46.855 4.647 -39.758 1.00 76.69 552 PRO A CA 1
ATOM 4251 C C . PRO A 1 552 ? 47.768 5.012 -38.579 1.00 76.69 552 PRO A C 1
ATOM 4253 O O . PRO A 1 552 ? 48.948 5.296 -38.774 1.00 76.69 552 PRO A O 1
ATOM 4256 N N . GLY A 1 553 ? 47.258 4.944 -37.346 1.00 62.59 553 GLY A N 1
ATOM 4257 C CA . GLY A 1 553 ? 48.107 5.001 -36.148 1.00 62.59 553 GLY A CA 1
ATOM 4258 C C . GLY A 1 553 ? 48.292 6.365 -35.475 1.00 62.59 553 GLY A C 1
ATOM 4259 O O . GLY A 1 553 ? 49.206 6.496 -34.669 1.00 62.59 553 GLY A O 1
ATOM 4260 N N . ALA A 1 554 ? 47.423 7.355 -35.707 1.00 51.88 554 ALA A N 1
ATOM 4261 C CA . ALA A 1 554 ? 47.466 8.586 -34.907 1.00 51.88 554 ALA A CA 1
ATOM 4262 C C . ALA A 1 554 ? 47.117 8.351 -33.416 1.00 51.88 554 ALA A C 1
ATOM 4264 O O . ALA A 1 554 ? 47.609 9.076 -32.559 1.00 51.88 554 ALA A O 1
ATOM 4265 N N . GLU A 1 555 ? 46.308 7.327 -33.092 1.00 52.06 555 GLU A N 1
ATOM 4266 C CA . GLU A 1 555 ? 45.763 7.128 -31.731 1.00 52.06 555 GLU A CA 1
ATOM 4267 C C . GLU A 1 555 ? 45.527 5.656 -31.309 1.00 52.06 555 GLU A C 1
ATOM 4269 O O . GLU A 1 555 ? 44.842 5.398 -30.326 1.00 52.06 555 GLU A O 1
ATOM 4274 N N . GLY A 1 556 ? 46.061 4.661 -32.031 1.00 53.25 556 GLY A N 1
ATOM 4275 C CA . GLY A 1 556 ? 45.922 3.242 -31.638 1.00 53.25 556 GLY A CA 1
ATOM 4276 C C . GLY A 1 556 ? 44.487 2.686 -31.662 1.00 53.25 556 GLY A C 1
ATOM 4277 O O . GLY A 1 556 ? 44.188 1.728 -30.956 1.00 53.25 556 GLY A O 1
ATOM 4278 N N . ARG A 1 557 ? 43.593 3.295 -32.449 1.00 60.12 557 ARG A N 1
ATOM 4279 C CA . ARG A 1 557 ? 42.180 2.906 -32.559 1.00 60.12 557 ARG A CA 1
ATOM 4280 C C . ARG A 1 557 ? 42.019 1.696 -33.492 1.00 60.12 557 ARG A C 1
ATOM 4282 O O . ARG A 1 557 ? 42.603 1.693 -34.573 1.00 60.12 557 ARG A O 1
ATOM 4289 N N . GLU A 1 558 ? 41.201 0.714 -33.105 1.00 62.84 558 GLU A N 1
ATOM 4290 C CA . GLU A 1 558 ? 40.770 -0.377 -34.003 1.00 62.84 558 GLU A CA 1
ATOM 4291 C C . GLU A 1 558 ? 39.727 0.095 -35.034 1.00 62.84 558 GLU A C 1
ATOM 4293 O O . GLU A 1 558 ? 39.656 -0.438 -36.139 1.00 62.84 558 GLU A O 1
ATOM 4298 N N . GLU A 1 559 ? 38.932 1.115 -34.693 1.00 74.81 559 GLU A N 1
ATOM 4299 C CA . GLU A 1 559 ? 37.932 1.706 -35.586 1.00 74.81 559 GLU A CA 1
ATOM 4300 C C . GLU A 1 559 ? 38.597 2.590 -36.652 1.00 74.81 559 GLU A C 1
ATOM 4302 O O . GLU A 1 559 ? 39.399 3.479 -36.351 1.00 74.81 559 GLU A O 1
ATOM 4307 N N . ALA A 1 560 ? 38.224 2.361 -37.913 1.00 82.25 560 ALA A N 1
ATOM 4308 C CA . ALA A 1 560 ? 38.749 3.109 -39.044 1.00 82.25 560 ALA A CA 1
ATOM 4309 C C . ALA A 1 560 ? 38.128 4.505 -39.129 1.00 82.25 560 ALA A C 1
ATOM 4311 O O . ALA A 1 560 ? 38.798 5.433 -39.576 1.00 82.25 560 ALA A O 1
ATOM 4312 N N . TRP A 1 561 ? 36.868 4.673 -38.719 1.00 89.56 561 TRP A N 1
ATOM 4313 C CA . TRP A 1 561 ? 36.239 5.990 -38.637 1.00 89.56 561 TRP A CA 1
ATOM 4314 C C . TRP A 1 561 ? 36.871 6.842 -37.532 1.00 89.56 561 TRP A C 1
ATOM 4316 O O . TRP A 1 561 ? 36.981 6.433 -36.378 1.00 89.56 561 TRP A O 1
ATOM 4326 N N . VAL A 1 562 ? 37.279 8.059 -37.889 1.00 88.25 562 VAL A N 1
ATOM 4327 C CA . VAL A 1 562 ? 38.025 8.953 -36.995 1.00 88.25 562 VAL A CA 1
ATOM 4328 C C . VAL A 1 562 ? 37.120 10.021 -36.393 1.00 88.25 562 VAL A C 1
ATOM 4330 O O . VAL A 1 562 ? 37.130 10.200 -35.175 1.00 88.25 562 VAL A O 1
ATOM 4333 N N . CYS A 1 563 ? 36.362 10.743 -37.224 1.00 90.44 563 CYS A N 1
ATOM 4334 C CA . CYS A 1 563 ? 35.407 11.766 -36.792 1.00 90.44 563 CYS A CA 1
ATOM 4335 C C . CYS A 1 563 ? 34.442 12.178 -37.919 1.00 90.44 563 CYS A C 1
ATOM 4337 O O . CYS A 1 563 ? 34.675 11.904 -39.098 1.00 90.44 563 CYS A O 1
ATOM 4339 N N . VAL A 1 564 ? 33.378 12.895 -37.547 1.00 93.38 564 VAL A N 1
ATOM 4340 C CA . VAL A 1 564 ? 32.529 13.663 -38.469 1.00 93.38 564 VAL A CA 1
ATOM 4341 C C . VAL A 1 564 ? 32.870 15.142 -38.294 1.00 93.38 564 VAL A C 1
ATOM 4343 O O . VAL A 1 564 ? 32.728 15.681 -37.199 1.00 93.38 564 VAL A O 1
ATOM 4346 N N . GLY A 1 565 ? 33.349 15.790 -39.354 1.00 92.81 565 GLY A N 1
ATOM 4347 C CA . GLY A 1 565 ? 33.704 17.205 -39.342 1.00 92.81 565 GLY A CA 1
ATOM 4348 C C . GLY A 1 565 ? 32.489 18.072 -39.647 1.00 92.81 565 GLY A C 1
ATOM 4349 O O . GLY A 1 565 ? 31.932 17.979 -40.740 1.00 92.81 565 GLY A O 1
ATOM 4350 N N . LEU A 1 566 ? 32.103 18.935 -38.709 1.00 93.44 566 LEU A N 1
ATOM 4351 C CA . LEU A 1 566 ? 30.972 19.854 -38.852 1.00 93.44 566 LEU A CA 1
ATOM 4352 C C . LEU A 1 566 ? 31.450 21.305 -38.861 1.00 93.44 566 LEU A C 1
ATOM 4354 O O . LEU A 1 566 ? 32.357 21.667 -38.111 1.00 93.44 566 LEU A O 1
ATOM 4358 N N . LYS A 1 567 ? 30.800 22.149 -39.663 1.00 92.75 567 LYS A N 1
ATOM 4359 C CA . LYS A 1 567 ? 30.907 23.600 -39.540 1.00 92.75 567 LYS A CA 1
ATOM 4360 C C . LYS A 1 567 ? 29.864 24.101 -38.559 1.00 92.75 567 LYS A C 1
ATOM 4362 O O . LYS A 1 567 ? 28.678 23.800 -38.674 1.00 92.75 567 LYS A O 1
ATOM 4367 N N . VAL A 1 568 ? 30.318 24.903 -37.608 1.00 92.50 568 VAL A N 1
ATOM 4368 C CA . VAL A 1 568 ? 29.469 25.519 -36.591 1.00 92.50 568 VAL A CA 1
ATOM 4369 C C . VAL A 1 568 ? 29.644 27.029 -36.630 1.00 92.50 568 VAL A C 1
ATOM 4371 O O . VAL A 1 568 ? 30.749 27.524 -36.837 1.00 92.50 568 VAL A O 1
ATOM 4374 N N . ALA A 1 569 ? 28.550 27.767 -36.439 1.00 93.69 569 ALA A N 1
ATOM 4375 C CA . ALA A 1 569 ? 28.585 29.231 -36.430 1.00 93.69 569 ALA A CA 1
ATOM 4376 C C . ALA A 1 569 ? 29.315 29.792 -35.195 1.00 93.69 569 ALA A C 1
ATOM 4378 O O . ALA A 1 569 ? 29.930 30.852 -35.265 1.00 93.69 569 ALA A O 1
ATOM 4379 N N . ASP A 1 570 ? 29.241 29.070 -34.074 1.00 94.75 570 ASP A N 1
ATOM 4380 C CA . ASP A 1 570 ? 29.880 29.396 -32.801 1.00 94.75 570 ASP A CA 1
ATOM 4381 C C . ASP A 1 570 ? 30.363 28.090 -32.150 1.00 94.75 570 ASP A C 1
ATOM 4383 O O . ASP A 1 570 ? 29.566 27.215 -31.780 1.00 94.75 570 ASP A O 1
ATOM 4387 N N . LEU A 1 571 ? 31.687 27.953 -32.053 1.00 90.88 571 LEU A N 1
ATOM 4388 C CA . LEU A 1 571 ? 32.334 26.771 -31.497 1.00 90.88 571 LEU A CA 1
ATOM 4389 C C . LEU A 1 571 ? 32.065 26.632 -29.995 1.00 90.88 571 LEU A C 1
ATOM 4391 O O . LEU A 1 571 ? 31.740 25.537 -29.545 1.00 90.88 571 LEU A O 1
ATOM 4395 N N . ASP A 1 572 ? 32.102 27.726 -29.236 1.00 92.62 572 ASP A N 1
ATOM 4396 C CA . ASP A 1 572 ? 31.896 27.702 -27.785 1.00 92.62 572 ASP A CA 1
ATOM 4397 C C . ASP A 1 572 ? 30.461 27.300 -27.439 1.00 92.62 572 ASP A C 1
ATOM 4399 O O . ASP A 1 572 ? 30.223 26.496 -26.534 1.00 92.62 572 ASP A O 1
ATOM 4403 N N . SER A 1 573 ? 29.481 27.834 -28.175 1.00 93.06 573 SER A N 1
ATOM 4404 C CA . SER A 1 573 ? 28.077 27.435 -28.022 1.00 93.06 573 SER A CA 1
ATOM 4405 C C . SER A 1 573 ? 27.866 25.959 -28.354 1.00 93.06 573 SER A C 1
ATOM 4407 O O . SER A 1 573 ? 27.136 25.267 -27.641 1.00 93.06 573 SER A O 1
ATOM 4409 N N . SER A 1 574 ? 28.546 25.460 -29.386 1.00 93.38 574 SER A N 1
ATOM 4410 C CA . SER A 1 574 ? 28.484 24.049 -29.767 1.00 93.38 574 SER A CA 1
ATOM 4411 C C . SER A 1 574 ? 29.110 23.155 -28.694 1.00 93.38 574 SER A C 1
ATOM 4413 O O . SER A 1 574 ? 28.481 22.188 -28.271 1.00 93.38 574 SER A O 1
ATOM 4415 N N . LEU A 1 575 ? 30.293 23.503 -28.177 1.00 90.94 575 LEU A N 1
ATOM 4416 C CA . LEU A 1 575 ? 30.959 22.755 -27.105 1.00 90.94 575 LEU A CA 1
ATOM 4417 C C . LEU A 1 575 ? 30.126 22.729 -25.817 1.00 90.94 575 LEU A C 1
ATOM 4419 O O . LEU A 1 575 ? 29.996 21.676 -25.195 1.00 90.94 575 LEU A O 1
ATOM 4423 N N . ARG A 1 576 ? 29.481 23.841 -25.438 1.00 90.44 576 ARG A N 1
ATOM 4424 C CA . ARG A 1 576 ? 28.550 23.857 -24.293 1.00 90.44 576 ARG A CA 1
ATOM 4425 C C . ARG A 1 576 ? 27.401 22.866 -24.462 1.00 90.44 576 ARG A C 1
ATOM 4427 O O . ARG A 1 576 ? 27.034 22.194 -23.503 1.00 90.44 576 ARG A O 1
ATOM 4434 N N . TYR A 1 577 ? 26.837 22.766 -25.662 1.00 90.06 577 TYR A N 1
ATOM 4435 C CA . TYR A 1 577 ? 25.752 21.831 -25.936 1.00 90.06 577 TYR A CA 1
ATOM 4436 C C . TYR A 1 577 ? 26.249 20.377 -25.965 1.00 90.06 577 TYR A C 1
ATOM 4438 O O . TYR A 1 577 ? 25.797 19.543 -25.185 1.00 90.06 577 TYR A O 1
ATOM 4446 N N . TRP A 1 578 ? 27.216 20.064 -26.826 1.00 89.00 578 TRP A N 1
ATOM 4447 C CA . TRP A 1 578 ? 27.676 18.690 -27.030 1.00 89.00 578 TRP A CA 1
ATOM 4448 C C . TRP A 1 578 ? 28.429 18.137 -25.815 1.00 89.00 578 TRP A C 1
ATOM 4450 O O . TRP A 1 578 ? 28.126 17.034 -25.359 1.00 89.00 578 TRP A O 1
ATOM 4460 N N . CYS A 1 579 ? 29.362 18.900 -25.245 1.00 88.38 579 CYS A N 1
ATOM 4461 C CA . CYS A 1 579 ? 30.143 18.442 -24.098 1.00 88.38 579 CYS A CA 1
ATOM 4462 C C . CYS A 1 579 ? 29.410 18.680 -22.775 1.00 88.38 579 CYS A C 1
ATOM 4464 O O . CYS A 1 579 ? 29.349 17.788 -21.935 1.00 88.38 579 CYS A O 1
ATOM 4466 N N . GLY A 1 580 ? 28.812 19.862 -22.596 1.00 85.81 580 GLY A N 1
ATOM 4467 C CA . GLY A 1 580 ? 28.134 20.221 -21.348 1.00 85.81 580 GLY A CA 1
ATOM 4468 C C . GLY A 1 580 ? 26.793 19.512 -21.152 1.00 85.81 580 GLY A C 1
ATOM 4469 O O . GLY A 1 580 ? 26.588 18.871 -20.125 1.00 85.81 580 GLY A O 1
ATOM 4470 N N . LEU A 1 581 ? 25.878 19.613 -22.123 1.00 84.06 581 LEU A N 1
ATOM 4471 C CA . LEU A 1 581 ? 24.528 19.046 -21.995 1.00 84.06 581 LEU A CA 1
ATOM 4472 C C . LEU A 1 581 ? 24.484 17.552 -22.338 1.00 84.06 581 LEU A C 1
ATOM 4474 O O . LEU A 1 581 ? 23.866 16.770 -21.618 1.00 84.06 581 LEU A O 1
ATOM 4478 N N . LEU A 1 582 ? 25.113 17.143 -23.443 1.00 83.00 582 LEU A N 1
ATOM 4479 C CA . LEU A 1 582 ? 25.038 15.753 -23.913 1.00 83.00 582 LEU A CA 1
ATOM 4480 C C . LEU A 1 582 ? 26.119 14.845 -23.303 1.00 83.00 582 LEU A C 1
ATOM 4482 O O . LEU A 1 582 ? 25.975 13.614 -23.329 1.00 83.00 582 LEU A O 1
ATOM 4486 N N . GLY A 1 583 ? 27.144 15.434 -22.682 1.00 83.19 583 GLY A N 1
ATOM 4487 C CA . GLY A 1 583 ? 28.199 14.717 -21.968 1.00 83.19 583 GLY A CA 1
ATOM 4488 C C . GLY A 1 583 ? 29.282 14.125 -22.871 1.00 83.19 583 GLY A C 1
ATOM 4489 O O . GLY A 1 583 ? 29.932 13.160 -22.468 1.00 83.19 583 GLY A O 1
ATOM 4490 N N . LEU A 1 584 ? 29.467 14.644 -24.093 1.00 86.81 584 LEU A N 1
ATOM 4491 C CA . LEU A 1 584 ? 30.630 14.285 -24.910 1.00 86.81 584 LEU A CA 1
ATOM 4492 C C . LEU A 1 584 ? 31.912 14.804 -24.243 1.00 86.81 584 LEU A C 1
ATOM 4494 O O . LEU A 1 584 ? 31.918 15.835 -23.572 1.00 86.81 584 LEU A O 1
ATOM 4498 N N . LYS A 1 585 ? 33.015 14.080 -24.426 1.00 84.62 585 LYS A N 1
ATOM 4499 C CA . LYS A 1 585 ? 34.323 14.524 -23.943 1.00 84.62 585 LYS A CA 1
ATOM 4500 C C . LYS A 1 585 ? 35.002 15.356 -25.018 1.00 84.62 585 LYS A C 1
ATOM 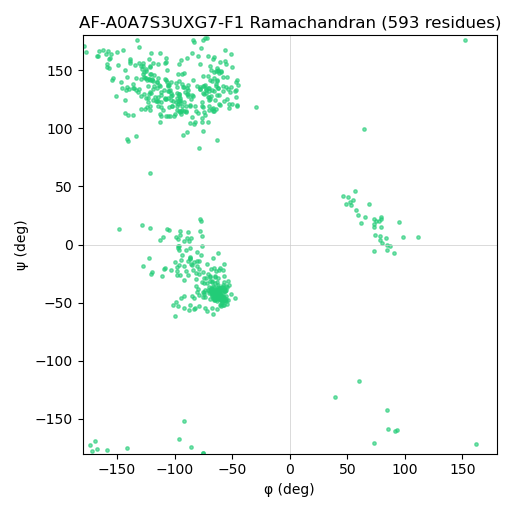4502 O O . LYS A 1 585 ? 35.028 14.952 -26.178 1.00 84.62 585 LYS A O 1
ATOM 4507 N N . ASP A 1 586 ? 35.571 16.482 -24.609 1.00 85.44 586 ASP A N 1
ATOM 4508 C CA . ASP A 1 586 ? 36.513 17.215 -25.443 1.00 85.44 586 ASP A CA 1
ATOM 4509 C C . ASP A 1 586 ? 37.810 16.400 -25.539 1.00 85.44 586 ASP A C 1
ATOM 4511 O O . ASP A 1 586 ? 38.453 16.115 -24.526 1.00 85.44 586 ASP A O 1
ATOM 4515 N N . LEU A 1 587 ? 38.133 15.960 -26.754 1.00 82.38 587 LEU A N 1
ATOM 4516 C CA . LEU A 1 587 ? 39.326 15.166 -27.052 1.00 82.38 587 LEU A CA 1
ATOM 4517 C C . LEU A 1 587 ? 40.481 16.035 -27.579 1.00 82.38 587 LEU A C 1
ATOM 4519 O O . LEU A 1 587 ? 41.531 15.500 -27.926 1.00 82.38 587 LEU A O 1
ATOM 4523 N N . GLY A 1 588 ? 40.314 17.362 -27.613 1.00 80.62 588 GLY A N 1
ATOM 4524 C CA . GLY A 1 588 ? 41.296 18.307 -28.133 1.00 80.62 588 GLY A CA 1
ATOM 4525 C C . GLY A 1 588 ? 41.205 18.509 -29.647 1.00 80.62 588 GLY A C 1
ATOM 4526 O O . GLY A 1 588 ? 40.170 18.286 -30.277 1.00 80.62 588 GLY A O 1
ATOM 4527 N N . GLU A 1 589 ? 42.302 18.985 -30.244 1.00 75.06 589 GLU A N 1
ATOM 4528 C CA . GLU A 1 589 ? 42.351 19.283 -31.677 1.00 75.06 589 GLU A CA 1
ATOM 4529 C C . GLU A 1 589 ? 42.199 18.013 -32.527 1.00 75.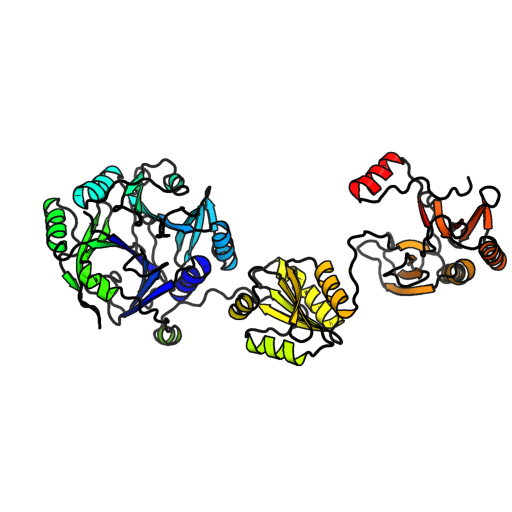06 589 GLU A C 1
ATOM 4531 O O . GLU A 1 589 ? 42.972 17.063 -32.404 1.00 75.06 589 GLU A O 1
ATOM 4536 N N . GLY A 1 590 ? 41.215 18.022 -33.430 1.00 68.31 590 GLY A N 1
ATOM 4537 C CA . GLY A 1 590 ? 41.011 16.953 -34.402 1.00 68.31 590 GLY A CA 1
ATOM 4538 C C . GLY A 1 590 ? 42.069 16.924 -35.518 1.00 68.31 590 GLY A C 1
ATOM 4539 O O . GLY A 1 590 ? 42.935 17.801 -35.602 1.00 68.31 590 GLY A O 1
ATOM 4540 N N . PRO A 1 591 ? 41.984 15.938 -36.430 1.00 65.31 591 PRO A N 1
ATOM 4541 C CA . PRO A 1 591 ? 42.901 15.824 -37.558 1.00 65.31 591 PRO A CA 1
ATOM 4542 C C . PRO A 1 591 ? 42.879 17.097 -38.410 1.00 65.31 591 PRO A C 1
ATOM 4544 O O . PRO A 1 591 ? 41.832 17.510 -38.914 1.00 65.31 591 PRO A O 1
ATOM 4547 N N . ARG A 1 592 ? 44.043 17.726 -38.591 1.00 58.06 592 ARG A N 1
ATOM 4548 C CA . ARG A 1 592 ? 44.179 18.898 -39.463 1.00 58.06 592 ARG A CA 1
ATOM 4549 C C . ARG A 1 592 ? 44.115 18.433 -40.922 1.00 58.06 592 ARG A C 1
ATOM 4551 O O . ARG A 1 592 ? 45.024 17.761 -41.395 1.00 58.06 592 ARG A O 1
ATOM 4558 N N . GLY A 1 593 ? 43.041 18.780 -41.630 1.00 51.75 593 GLY A N 1
ATOM 4559 C CA . GLY A 1 593 ? 42.833 18.479 -43.052 1.00 51.75 593 GLY A CA 1
ATOM 4560 C C . GLY A 1 593 ? 42.627 19.759 -43.865 1.00 51.75 593 GLY A C 1
ATOM 4561 O O . GLY A 1 593 ? 42.022 20.698 -43.365 1.00 51.75 593 GLY A O 1
ATOM 4562 N N . ALA A 1 594 ? 43.181 19.787 -45.082 1.00 40.28 594 ALA A N 1
ATOM 4563 C CA . ALA A 1 594 ? 43.372 20.939 -45.976 1.00 40.28 594 ALA A CA 1
ATOM 4564 C C . ALA A 1 594 ? 42.360 22.103 -45.886 1.00 40.28 594 ALA A C 1
ATOM 4566 O O . ALA A 1 594 ? 41.212 21.945 -46.297 1.00 40.28 594 ALA A O 1
ATOM 4567 N N . GLY A 1 595 ? 42.877 23.289 -45.531 1.00 35.91 595 GLY A N 1
ATOM 4568 C CA . GLY A 1 595 ? 42.298 24.597 -45.870 1.00 35.91 595 GLY A CA 1
ATOM 4569 C C . GLY A 1 595 ? 41.195 25.079 -44.949 1.00 35.91 595 GLY A C 1
ATOM 4570 O O . GLY A 1 595 ? 40.034 24.677 -45.181 1.00 35.91 595 GLY A O 1
#

Mean predicted aligned error: 17.27 Å

Nearest PDB structures (foldseek):
  3zi1-assembly1_A  TM=9.445E-01  e=4.364E-31  Homo sapiens
  6z7o-assembly1_A-2  TM=9.594E-01  e=1.176E-08  Drosophila melanogaster
  2o8v-assembly1_B  TM=8.926E-01  e=5.471E-08  Escherichia coli
  2o87-assembly1_A  TM=8.654E-01  e=8.628E-08  Staphylococcus aureus
  2puk-assembly2_G  TM=8.949E-01  e=2.405E-07  Spinacia oleracea

Organism: Heterosigma akashiwo (NCBI:txid2829)

pLDDT: mean 87.91, std 11.23, range [35.91, 98.31]

Solvent-accessible surface area (backbone atoms only — not comparable to full-atom values): 32833 Å² total; per-residue (Å²): 134,91,62,55,41,65,36,33,42,39,41,62,40,23,35,63,65,52,40,49,49,45,38,43,65,37,67,63,31,38,68,35,32,64,47,82,36,83,50,41,48,92,84,35,80,73,42,98,48,69,50,35,32,35,44,37,34,35,22,83,55,56,57,84,84,24,56,32,39,35,39,33,37,46,61,79,42,72,65,64,52,73,48,64,26,75,64,31,45,30,34,40,33,64,41,69,64,35,49,52,35,29,53,73,72,69,36,57,67,48,78,51,89,71,13,33,40,29,53,42,67,84,75,45,36,38,30,30,18,52,64,59,83,96,57,88,53,40,53,47,32,44,31,33,45,29,65,46,47,67,64,46,45,46,45,46,32,72,71,70,62,30,41,84,46,80,83,53,80,54,52,73,64,78,38,71,86,41,60,61,51,27,36,26,55,82,83,64,54,47,27,40,34,39,24,31,44,60,94,92,46,77,65,34,45,70,65,33,59,52,35,44,34,31,32,30,50,72,84,41,55,66,57,54,53,49,51,37,56,75,73,69,49,52,69,77,34,69,80,42,78,45,82,38,94,99,47,47,58,33,46,32,30,28,34,33,50,98,77,60,52,39,38,37,41,32,28,38,69,35,43,50,65,52,46,55,64,65,58,57,79,82,60,64,69,66,39,47,76,73,64,29,66,59,79,71,70,79,72,67,51,76,63,71,47,73,36,88,53,52,75,49,63,49,58,69,59,50,52,49,52,37,59,71,54,34,75,84,26,40,39,37,39,40,35,28,34,39,77,38,68,56,26,57,66,35,27,46,56,53,24,52,47,35,68,73,38,52,95,49,32,49,50,35,32,30,42,51,85,80,14,50,67,42,26,58,78,69,70,52,88,63,72,28,24,39,40,32,29,41,59,62,38,80,76,49,72,46,80,61,64,55,65,68,59,56,51,43,53,53,45,22,76,75,70,70,47,76,86,65,90,68,86,71,81,52,65,50,82,44,78,42,33,45,67,70,59,46,52,49,44,39,41,67,45,70,61,34,42,84,75,48,76,48,81,37,86,44,38,48,94,86,36,79,78,42,100,46,68,50,31,32,35,45,34,34,32,23,86,58,61,70,94,84,31,62,30,39,35,38,35,35,45,66,96,44,69,70,77,86,82,76,74,47,70,62,29,46,30,32,46,38,62,55,69,59,44,44,51,34,26,55,76,75,71,32,58,65,46,72,18,67,95,66,63,23,32,39,33,44,47,92,77,71,51,36,35,36,36,31,58,70,74,88,77,79,65,89,64,47,70,71,50,76,41,67,56,66,98,49,65,68,65,46,47,47,45,47,34,65,72,71,61,46,78,88,86,72,87,70,89,83,64,60,131

InterPro domains:
  IPR004360 Glyoxalase/fosfomycin resistance/dioxygenase domain [PF00903] (427-510)
  IPR013766 Thioredoxin domain [PF00085] (318-407)
  IPR013766 Thioredoxin domain [PS51352] (289-431)
  IPR029068 Glyoxalase/Bleomycin resistance protein/Dihydroxybiphenyl dioxygenase [G3D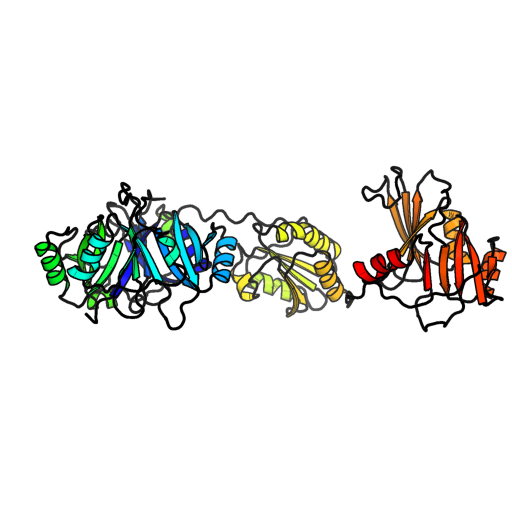SA:3.10.180.10] (1-133)
  IPR029068 Glyoxalase/Bleomycin resistance protein/Dihydroxybiphenyl dioxygenase [G3DSA:3.10.180.10] (135-282)
  IPR029068 Glyoxalase/Bleomycin resistance protein/Dihydroxybiphenyl dioxygenase [G3DSA:3.10.180.10] (420-552)
  IPR029068 Glyoxalase/Bleomycin resistance protein/Dihydroxybiphenyl dioxygenase [SSF54593] (7-193)
  IPR029068 Glyoxalase/Bleomycin resistance protein/Dihydroxybiphenyl dioxygenase [SSF54593] (140-268)
  IPR029068 Glyoxalase/Bleomycin resistance protein/Dihydroxybiphenyl dioxygenase [SSF54593] (422-585)
  IPR036249 Thioredoxin-like superfamily [SSF52833] (308-417)
  IPR037523 Vicinal oxygen chelate (VOC), core domain [PS51819] (5-142)
  IPR037523 Vicinal oxygen chelate (VOC), core domain [PS51819] (138-268)
  IPR037523 Vicinal oxygen chelate (VOC), core domain [PS51819] (424-567)
  IPR043193 Glyoxalase domain-containing protein 4 [PTHR46466] (1-275)
  IPR043194 Glyoxalase domain-containing protein 4, C-terminal [PF21701] (172-274)

Foldseek 3Di:
DQFKAWQEKEWEAQFVQQQCCCCCQQVVKAFQDKDKDQFAFPLCQLHPDGGIKMWTWIGDDFSLVAYTYIYIYGFPRNAFDAWQWWPAFEFEDDQVLSVVSLVVSVWDWDDDPQKIWTQGHRRHIYIYHYHDPPAPYGRAEGETEDQDAVLLCCCCCVLVPWDWDDHDPPCVCVLVPFDWTWTGHDDRGHIYIYHYDDPPDATDCGTRAMAIEMEDAPPCLQVSQVSCVVVVFAWPAHWDFADDVPAFTWTWTWGAGPRGHIYIYIYSPSVVRVRRGPSDDPPPVVQVVVNDGDDNDPQFDAQDAPADAAEDQDPVVVLVVLQVQAAQAKEKEFEDANVDPLSSLCRPLLNVVCVVCVVHYGYHYYHCSRRVVVCVVVVPPADRKMFMHGNSDTPDIDHGRPSVVVVQVVCCVNPVDHDDPDDDAQEEEDEAQDPVQQVCCCCQQVVKDWQDKDKAQFADPVCPLHPGGGIWMWTWIGDDHSVPAYIYIYIYGPPRRADDDDQFFPAFEFEDDLVSSVVRCVVVVWDWDAWDVRQWIWTAGPRRHIYIYGYPDPPPDPYGGFDTDTDDPDPVVVCCCCCVVVNDDDPDDGDDTHD

Secondary structure (DSSP, 8-state):
--S-EEEEEEEEES-HHHHHHIIIIIS--EEEEEEEESS--TT-TT-S--S-EEEEEEESS-TTTS-EEEEEEETT-------SSEEEEEEEE-HHHHHHHHHHTT--EEEETTEEEEE-GGG-EEEEEE--TT-S--EEEEEEEES-HHHHHIIIIIIT-PEEE---TTTTTTTTTS-EEEEE-STT--EEEEEEPPTTPPP--TTT--EEEEEE-TT-HHHHHHHHHHHT-EEEEEEEEEP-TTS--EEEEEEE-TT--EEEEEEHHHHHHHT----PPP-HHHHHHTT-SPPPSPP-PPPPPSS-PEE--SHHHHHHHHHHT-SS-EEEEEEE-TT-HHHHHHHHHHHHHHHHHTTTEEEEEEETTT-HHHHHHTT--SSSEEEEEETTEEEEEEES--HHHHHHHHHHHHH-----SS----EEEEEES-HHHHHHHHHHTS--EEEEEEEESS--TT-TT-S--S-EEEEEEESS-TTTS-EEEEEEETT-------SSEEEEEEES-HHHHHHHHHHTT--EEEEGGGTEEEEE-TTS-EEEEE-TTSS--S-SEEEEEE--S-HHHHHIIIIIIS-PPP--S------

Radius of gyration: 38.09 Å; Cα contacts (8 Å, |Δi|>4): 1213; chains: 1; bounding box: 84×57×104 Å

Sequence (595 aa):
MADYRALHWVLKIGNLKKSMYFFEKVLDLKVLRHEEFLTGCEATCNGPYAGAWSKTMIGKGPEKEHFALELTYNYGIDGYEFGNDLICIALSGDVDATKQKAELAGFNCAMDGLALNIDGPDNYTYRIIPQVHGRTEEFATVCIRVADVEKAKDYYVSLLGLGEQSTFPGLDQLANGAPSCAVGFAGEQVRLLLVQTEPGVAVDHAKSSGRIAFACPTGSVPGIHQKAKDAGETIMTPPLTLPTPGKADVVVTILADPDGYEICFVEDEAFYDLATPTYDVIDFKERASRGGDGAPPPKAEKLQHAAELKEVEEVEELEEILRAAGPDRLVVVDFGAGWCKNCKKIAPAVGKMAAKYADHADFVAVDISEAEDLAIEYEVSSVPRLLYFKNGAKVDDYLGSTVGEIRAKVERHLTGYEPSDAKRALHWVLKIGNLKKSMHFYENVLGLQVLRHEEFKSGCEATCNGPYAGAWSKTMIGRGPEEQHFALELTYNYGIDAYRAGDDLQYLCLSGDLAEYEAKARRFGYPAEFGGKGETLLIEGPDGYRYLVVPPGAEGREEAWVCVGLKVADLDSSLRYWCGLLGLKDLGEGPRGAG